Protein 8TYG (pdb70)

Solvent-accessible surface area: 19054 Å² total; per-residue (Å²): 258,72,82,36,15,31,9,73,0,9,3,22,4,57,135,32,34,15,2,1,2,36,3,7,0,3,54,83,90,38,108,3,0,0,13,2,22,2,33,34,46,20,1,2,0,1,0,46,40,24,185,71,33,12,133,18,57,35,127,50,0,45,23,150,90,6,167,46,29,61,44,41,124,23,133,131,143,129,24,56,81,193,38,102,43,60,197,39,58,0,32,7,88,74,94,43,79,152,80,17,71,5,17,15,22,18,0,22,0,29,0,6,2,43,4,100,92,126,46,127,4,67,16,110,4,30,0,0,0,2,65,66,1,45,53,45,25,80,168,20,86,2,2,2,24,0,0,0,1,20,28,96,84,153,28,34,60,5,3,0,36,29,2,3,98,68,0,114,92,10,124,49,18,1,0,0,0,1,8,32,70,0,0,1,4,0,0,0,9,74,19,72,87,34,13,64,172,111,133,152,105,51,30,138,23,26,78,11,108,26,49,115,165,65,79,5,35,1,70,2,89,0,6,13,0,14,41,15,56,1,6,75,96,44,174,29,38,75,5,24,0,14,3,34,12,28,39,0,35,2,20,78,65,2,29,77,59,1,28,79,4,0,49,10,0,8,0,131,62,26,140,66,63,166,26,16,75,82,27,62,155,36,73,61,164,56,12,127,48,81,8,106,81,46,105,66,0,53,146,10,0,109,39,0,30,78,124,109,0,75,1,68,108,51,123,140,35,24,0,3,0,91,93,49,109,21,14,14,47,0,61,4,11,2,40,152,111,76,86,9,92,1,44,12,58,4,0,0,14,84,55,149,76,49,38,1,5,0,2,59,89,14,102,119,117,109,11,29,3,0,0,0,2,0,0,32,7,0,0,0,1,8,19,113,137,70,56,1,0,2,6,32,4,112,15,28,67,25,53,52,157,54,38,82,263

B-factor: mean 43.05, std 16.47, range [21.69, 129.08]

Structure (mmCIF, N/CA/C/O backbone):
data_8TYG
#
_entry.id   8TYG
#
_cell.length_a   63.772
_cell.length_b   86.994
_cell.length_c   192.463
_cell.angle_alpha   90.000
_cell.angle_beta   90.000
_cell.angle_gamma   90.000
#
_symmetry.space_group_name_H-M   'I 2 2 2'
#
loop_
_entity.id
_entity.type
_entity.pdbx_description
1 polymer 'Plasmepsin V'
2 branched 2-acetamido-2-deoxy-beta-D-glucopyranose-(1-4)-2-acetamido-2-deoxy-beta-D-glucopyranose
3 non-polymer (2E,4aR,7aS)-6-[3-(4-chlorophenyl)pyridin-2-yl]-7a-(2,5-difluorophenyl)-2-imino-3-methyloctahydro-4H-pyrrolo[3,4-d]pyrimidin-4-one
4 non-polymer 6-tungstotellurate(VI)
5 non-polymer 2-acetamido-2-deoxy-beta-D-glucopyranose
6 non-polymer 2-AMINO-2-HYDROXYMETHYL-PROPANE-1,3-DIOL
7 water water
#
loop_
_atom_site.group_PDB
_atom_site.id
_atom_site.type_symbol
_atom_site.label_atom_id
_atom_site.label_alt_id
_atom_site.label_comp_id
_atom_site.label_asym_id
_atom_site.label_entity_id
_atom_site.label_seq_id
_atom_site.pdbx_PDB_ins_code
_atom_site.Cartn_x
_atom_site.Cartn_y
_atom_site.Cartn_z
_atom_site.occupancy
_atom_site.B_iso_or_equiv
_atom_site.auth_seq_id
_atom_site.auth_comp_id
_atom_site.auth_asym_id
_atom_site.auth_atom_id
_atom_site.pdbx_PDB_model_num
ATOM 1 N N . LYS A 1 12 ? 6.50760 18.41318 10.79471 1.000 95.60416 44 LYS A N 1
ATOM 2 C CA . LYS A 1 12 ? 7.30305 17.19110 10.80292 1.000 89.60546 44 LYS A CA 1
ATOM 3 C C . LYS A 1 12 ? 8.65252 17.38941 10.12189 1.000 73.96769 44 LYS A C 1
ATOM 4 O O . LYS A 1 12 ? 8.98551 16.67611 9.17639 1.000 72.18508 44 LYS A O 1
ATOM 10 N N . ASP A 1 13 ? 9.42867 18.35569 10.60483 1.000 72.14793 45 ASP A N 1
ATOM 11 C CA . ASP A 1 13 ? 10.74917 18.59470 10.04050 1.000 58.77321 45 ASP A CA 1
ATOM 12 C C . ASP A 1 13 ? 11.67129 17.41656 10.33291 1.000 55.67109 45 ASP A C 1
ATOM 13 O O . ASP A 1 13 ? 11.63515 16.83277 11.41883 1.000 54.20998 45 ASP A O 1
ATOM 18 N N . LEU A 1 14 ? 12.49997 17.06808 9.35139 1.000 47.43765 46 LEU A N 1
ATOM 19 C CA . LEU A 1 14 ? 13.47379 15.99685 9.52478 1.000 47.24322 46 LEU A CA 1
ATOM 20 C C . LEU A 1 14 ? 14.53475 16.40238 10.54575 1.000 47.65201 46 LEU A C 1
ATOM 21 O O . LEU A 1 14 ? 15.10991 17.48971 10.45804 1.000 40.83230 46 LEU A O 1
ATOM 26 N N . LEU A 1 15 ? 14.78716 15.53337 11.52325 1.000 43.07429 47 LEU A N 1
ATOM 27 C CA . LEU A 1 15 ? 15.77999 15.78770 12.56197 1.000 37.13053 47 LEU A CA 1
ATOM 28 C C . LEU A 1 15 ? 16.84572 14.70122 12.53333 1.000 36.17615 47 LEU A C 1
ATOM 29 O O . LEU A 1 15 ? 16.52109 13.51013 12.50812 1.000 43.16332 47 LEU A O 1
ATOM 34 N N . TYR A 1 16 ? 18.11078 15.11436 12.51681 1.000 33.67189 48 TYR A N 1
ATOM 35 C CA . TYR A 1 16 ? 19.24213 14.22165 12.73293 1.000 36.07276 48 TYR A CA 1
ATOM 36 C C . TYR A 1 16 ? 19.70673 14.39157 14.17199 1.000 32.82846 48 TYR A C 1
ATOM 37 O O . TYR A 1 16 ? 19.93025 15.52028 14.62059 1.000 33.13450 48 TYR A O 1
ATOM 46 N N . LYS A 1 17 ? 19.87897 13.27891 14.88123 1.000 33.05256 49 LYS A N 1
ATOM 47 C CA . LYS A 1 17 ? 20.22236 13.32010 16.30030 1.000 31.59495 49 LYS A CA 1
ATOM 48 C C . LYS A 1 17 ? 21.55635 12.63582 16.57284 1.000 32.51798 49 LYS A C 1
ATOM 49 O O . LYS A 1 17 ? 21.85262 11.57454 16.01358 1.000 35.59680 49 LYS A O 1
ATOM 55 N N . TYR A 1 18 ? 22.34045 13.23974 17.46832 1.000 31.72639 50 TYR A N 1
ATOM 56 C CA . TYR A 1 18 ? 23.67523 12.77336 17.81601 1.000 30.17633 50 TYR A CA 1
ATOM 57 C C . TYR A 1 18 ? 23.78806 12.70523 19.33139 1.000 29.69750 50 TYR A C 1
ATOM 58 O O . TYR A 1 18 ? 23.43315 13.66616 20.01918 1.000 31.26729 50 TYR A O 1
ATOM 67 N N . LYS A 1 19 ? 24.28253 11.58063 19.84515 1.000 29.61054 51 LYS A N 1
ATOM 68 C CA . LYS A 1 19 ? 24.46032 11.44558 21.28934 1.000 28.92760 51 LYS A CA 1
ATOM 69 C C . LYS A 1 19 ? 25.57681 12.35128 21.78970 1.000 32.14298 51 LYS A C 1
ATOM 70 O O . LYS A 1 19 ? 26.65590 12.42084 21.19102 1.000 29.07410 51 LYS A O 1
ATOM 76 N N . LEU A 1 20 ? 25.31714 13.03208 22.90454 1.000 29.64515 52 LEU A N 1
ATOM 77 C CA . LEU A 1 20 ? 26.33882 13.73100 23.66865 1.000 25.39485 52 LEU A CA 1
ATOM 78 C C . LEU A 1 20 ? 26.60491 12.97873 24.96448 1.000 24.95323 52 LEU A C 1
ATOM 79 O O . LEU A 1 20 ? 25.69825 12.38279 25.55331 1.000 28.68265 52 LEU A O 1
ATOM 84 N N . TYR A 1 21 ? 27.86046 13.00936 25.38593 1.000 27.32722 53 TYR A N 1
ATOM 85 C CA . TYR A 1 21 ? 28.31361 12.40989 26.62961 1.000 26.48665 53 TYR A CA 1
ATOM 86 C C . TYR A 1 21 ? 28.97929 13.48289 27.47653 1.000 30.34524 53 TYR A C 1
ATOM 87 O O . TYR A 1 21 ? 29.57058 14.42903 26.94736 1.000 29.66209 53 TYR A O 1
ATOM 96 N N . GLY A 1 22 ? 28.87830 13.33731 28.79282 1.000 28.56856 54 GLY A N 1
ATOM 97 C CA . GLY A 1 22 ? 29.55604 14.25329 29.68542 1.000 29.82475 54 GLY A CA 1
ATOM 98 C C . GLY A 1 22 ? 28.67874 14.61869 30.86129 1.000 28.18527 54 GLY A C 1
ATOM 99 O O . GLY A 1 22 ? 27.63185 14.01181 31.09758 1.000 28.77377 54 GLY A O 1
ATOM 100 N N . ASP A 1 23 ? 29.14094 15.61294 31.62433 1.000 27.03539 55 ASP A N 1
ATOM 101 C CA . ASP A 1 23 ? 28.48674 16.05737 32.85514 1.000 26.75594 55 ASP A CA 1
ATOM 102 C C . ASP A 1 23 ? 29.22524 17.30361 33.33893 1.000 30.39090 55 ASP A C 1
ATOM 103 O O . ASP A 1 23 ? 30.21874 17.73638 32.74333 1.000 31.24719 55 ASP A O 1
ATOM 108 N N . ILE A 1 24 ? 28.70681 17.90238 34.40631 1.000 28.69729 56 ILE A N 1
ATOM 109 C CA . ILE A 1 24 ? 29.30305 19.12907 34.92065 1.000 28.09047 56 ILE A CA 1
ATOM 110 C C . ILE A 1 24 ? 30.49907 18.82934 35.82651 1.000 32.72756 56 ILE A C 1
ATOM 111 O O . ILE A 1 24 ? 31.50308 19.54583 35.79818 1.000 31.99009 56 ILE A O 1
ATOM 116 N N . ASP A 1 25 ? 30.40407 17.77912 36.65558 1.000 32.85074 57 ASP A N 1
ATOM 117 C CA . ASP A 1 25 ? 31.39398 17.57236 37.71875 1.000 30.33135 57 ASP A CA 1
ATOM 118 C C . ASP A 1 25 ? 32.64377 16.85048 37.22292 1.000 37.91191 57 ASP A C 1
ATOM 119 O O . ASP A 1 25 ? 33.76526 17.28275 37.50778 1.000 46.05547 57 ASP A O 1
ATOM 124 N N . GLU A 1 26 ? 32.48650 15.72682 36.51790 1.000 31.94636 58 GLU A N 1
ATOM 125 C CA . GLU A 1 26 ? 33.64418 14.89819 36.17803 1.000 35.57903 58 GLU A CA 1
ATOM 126 C C . GLU A 1 26 ? 34.30785 15.33093 34.87676 1.000 31.82245 58 GLU A C 1
ATOM 127 O O . GLU A 1 26 ? 35.53029 15.49946 34.82630 1.000 37.27118 58 GLU A O 1
ATOM 133 N N . TYR A 1 27 ? 33.52242 15.49694 33.80628 1.000 26.82308 59 TYR A N 1
ATOM 134 C CA . TYR A 1 27 ? 34.07609 15.98831 32.55344 1.000 25.67780 59 TYR A CA 1
ATOM 135 C C . TYR A 1 27 ? 34.10863 17.51210 32.49286 1.000 30.58063 59 TYR A C 1
ATOM 136 O O . TYR A 1 27 ? 35.07886 18.08269 31.98174 1.000 29.67003 59 TYR A O 1
ATOM 145 N N . ALA A 1 28 ? 33.07120 18.17564 33.01072 1.000 27.08064 60 ALA A N 1
ATOM 146 C CA . ALA A 1 28 ? 32.90204 19.62887 32.95191 1.000 26.13455 60 ALA A CA 1
ATOM 147 C C . ALA A 1 28 ? 32.66340 20.12395 31.52903 1.000 25.18013 60 ALA A C 1
ATOM 148 O O . ALA A 1 28 ? 32.83371 21.31511 31.25030 1.000 26.15590 60 ALA A O 1
ATOM 150 N N . TYR A 1 29 ? 32.24807 19.22670 30.63667 1.000 24.18996 61 TYR A N 1
ATOM 151 C CA . TYR A 1 29 ? 31.84726 19.57034 29.27351 1.000 22.71326 61 TYR A CA 1
ATOM 152 C C . TYR A 1 29 ? 31.05644 18.39220 28.72479 1.000 24.47474 61 TYR A C 1
ATOM 153 O O . TYR A 1 29 ? 30.95103 17.34165 29.36463 1.000 25.29731 61 TYR A O 1
ATOM 162 N N . TYR A 1 30 ? 30.50171 18.57448 27.52315 1.000 23.99448 62 TYR A N 1
ATOM 163 C CA . TYR A 1 30 ? 29.81859 17.50396 26.81074 1.000 24.87656 62 TYR A CA 1
ATOM 164 C C . TYR A 1 30 ? 30.47848 17.32597 25.44984 1.000 22.87743 62 TYR A C 1
ATOM 165 O O . TYR A 1 30 ? 30.87084 18.30650 24.81553 1.000 27.49718 62 TYR A O 1
ATOM 174 N N . PHE A 1 31 ? 30.61150 16.07747 25.01351 1.000 22.91815 63 PHE A N 1
ATOM 175 C CA . PHE A 1 31 ? 31.33884 15.78838 23.77795 1.000 23.45319 63 PHE A CA 1
ATOM 176 C C . PHE A 1 31 ? 30.57262 14.80060 22.91067 1.000 24.21522 63 PHE A C 1
ATOM 177 O O . PHE A 1 31 ? 29.65780 14.10826 23.35641 1.000 27.79823 63 PHE A O 1
ATOM 185 N N . LEU A 1 32 ? 30.97264 14.73866 21.64368 1.000 25.68361 64 LEU A N 1
ATOM 186 C CA . LEU A 1 32 ? 30.39399 13.77015 20.72621 1.000 30.52993 64 LEU A CA 1
ATOM 187 C C . LEU A 1 32 ? 31.48878 13.24062 19.81636 1.000 32.18116 64 LEU A C 1
ATOM 188 O O . LEU A 1 32 ? 32.59332 13.78623 19.75103 1.000 31.19463 64 LEU A O 1
ATOM 193 N N . ASP A 1 33 ? 31.16551 12.15536 19.11633 1.000 33.26815 65 ASP A N 1
ATOM 194 C CA . ASP A 1 33 ? 32.10708 11.47332 18.24110 1.000 32.43658 65 ASP A CA 1
ATOM 195 C C . ASP A 1 33 ? 31.88938 11.91763 16.80085 1.000 35.47932 65 ASP A C 1
ATOM 196 O O . ASP A 1 33 ? 30.74657 11.99234 16.33120 1.000 35.02516 65 ASP A O 1
ATOM 201 N N . ILE A 1 34 ? 32.99149 12.22470 16.11469 1.000 28.48947 66 ILE A N 1
ATOM 202 C CA . ILE A 1 34 ? 32.99401 12.55786 14.69270 1.000 31.82910 66 ILE A CA 1
ATOM 203 C C . ILE A 1 34 ? 34.04626 11.69193 14.01522 1.000 32.47558 66 ILE A C 1
ATOM 204 O O . ILE A 1 34 ? 35.06738 11.34959 14.61708 1.000 32.09035 66 ILE A O 1
ATOM 209 N N . ASP A 1 35 ? 33.79949 11.33026 12.75598 1.000 30.45897 67 ASP A N 1
ATOM 210 C CA . ASP A 1 35 ? 34.72969 10.51186 11.98346 1.000 37.59659 67 ASP A CA 1
ATOM 211 C C . ASP A 1 35 ? 35.54809 11.40652 11.06071 1.000 41.88712 67 ASP A C 1
ATOM 212 O O . ASP A 1 35 ? 34.98016 12.19769 10.30242 1.000 41.93887 67 ASP A O 1
ATOM 217 N N . ILE A 1 36 ? 36.87464 11.26536 11.10902 1.000 34.75734 68 ILE A N 1
ATOM 218 C CA . ILE A 1 36 ? 37.78068 12.11352 10.34299 1.000 35.15449 68 ILE A CA 1
ATOM 219 C C . ILE A 1 36 ? 38.66471 11.24907 9.45628 1.000 31.64407 68 ILE A C 1
ATOM 220 O O . ILE A 1 36 ? 39.18960 10.22140 9.89725 1.000 36.99218 68 ILE A O 1
ATOM 225 N N . GLY A 1 37 ? 38.85534 11.68386 8.20645 1.000 31.94538 69 GLY A N 1
ATOM 226 C CA . GLY A 1 37 ? 39.83371 11.05871 7.34259 1.000 37.03796 69 GLY A CA 1
ATOM 227 C C . GLY A 1 37 ? 39.30932 9.84508 6.60016 1.000 44.11039 69 GLY A C 1
ATOM 228 O O . GLY A 1 37 ? 38.15033 9.43700 6.71828 1.000 37.73753 69 GLY A O 1
ATOM 229 N N . THR A 1 38 ? 40.20979 9.25005 5.81323 1.000 41.07547 70 THR A N 1
ATOM 230 C CA . THR A 1 38 ? 39.92024 8.05117 5.02896 1.000 42.24391 70 THR A CA 1
ATOM 231 C C . THR A 1 38 ? 41.07108 7.06015 5.14668 1.000 48.07767 70 THR A C 1
ATOM 232 O O . THR A 1 38 ? 42.18938 7.35932 4.70817 1.000 48.31726 70 THR A O 1
ATOM 236 N N . PRO A 1 39 ? 40.85360 5.87722 5.73252 1.000 45.90537 71 PRO A N 1
ATOM 237 C CA . PRO A 1 39 ? 39.62758 5.42432 6.40477 1.000 52.36648 71 PRO A CA 1
ATOM 238 C C . PRO A 1 39 ? 39.33099 6.25814 7.64163 1.000 46.85745 71 PRO A C 1
ATOM 239 O O . PRO A 1 39 ? 40.16556 7.02923 8.10898 1.000 42.32256 71 PRO A O 1
ATOM 243 N N . GLU A 1 40 ? 38.13269 6.11067 8.19239 1.000 44.29874 72 GLU A N 1
ATOM 244 C CA . GLU A 1 40 ? 37.69658 6.98878 9.26451 1.000 38.39359 72 GLU A CA 1
ATOM 245 C C . GLU A 1 40 ? 38.51109 6.76371 10.53017 1.000 38.13705 72 GLU A C 1
ATOM 246 O O . GLU A 1 40 ? 38.79734 5.62850 10.91669 1.000 45.07581 72 GLU A O 1
ATOM 252 N N . GLN A 1 41 ? 38.89766 7.86273 11.16280 1.000 35.71541 73 GLN A N 1
ATOM 253 C CA . GLN A 1 41 ? 39.41953 7.86147 12.51772 1.000 39.67620 73 GLN A CA 1
ATOM 254 C C . GLN A 1 41 ? 38.39346 8.57094 13.38852 1.000 34.84243 73 GLN A C 1
ATOM 255 O O . GLN A 1 41 ? 38.11607 9.75759 13.18035 1.000 33.62362 73 GLN A O 1
ATOM 261 N N . ARG A 1 42 ? 37.80350 7.83951 14.32987 1.000 36.90400 74 ARG A N 1
ATOM 262 C CA . ARG A 1 42 ? 36.78107 8.41550 15.19036 1.000 37.17813 74 ARG A CA 1
ATOM 263 C C . ARG A 1 42 ? 37.44178 9.21864 16.30373 1.000 34.06264 74 ARG A C 1
ATOM 264 O O . ARG A 1 42 ? 38.35222 8.72818 16.97912 1.000 35.98659 74 ARG A O 1
ATOM 272 N N . ILE A 1 43 ? 36.99477 10.45845 16.47795 1.000 31.57807 75 ILE A N 1
ATOM 273 C CA . ILE A 1 43 ? 37.59225 11.39081 17.43213 1.000 31.98959 75 ILE A CA 1
ATOM 274 C C . ILE A 1 43 ? 36.48640 11.97311 18.30718 1.000 29.85732 75 ILE A C 1
ATOM 275 O O . ILE A 1 43 ? 35.45294 12.41955 17.79350 1.000 30.53294 75 ILE A O 1
ATOM 280 N N . SER A 1 44 ? 36.70458 11.98356 19.62581 1.000 29.25527 76 SER A N 1
ATOM 281 C CA . SER A 1 44 ? 35.78145 12.66258 20.52501 1.000 29.12595 76 SER A CA 1
ATOM 282 C C . SER A 1 44 ? 36.08954 14.15661 20.57212 1.000 29.55437 76 SER A C 1
ATOM 283 O O . SER A 1 44 ? 37.25021 14.55550 20.70659 1.000 30.88280 76 SER A O 1
ATOM 286 N N . LEU A 1 45 ? 35.04608 14.97993 20.46020 1.000 26.01288 77 LEU A N 1
ATOM 287 C CA . LEU A 1 45 ? 35.19068 16.42964 20.36864 1.000 24.98285 77 LEU A CA 1
ATOM 288 C C . LEU A 1 45 ? 34.25038 17.11761 21.34795 1.000 25.02286 77 LEU A C 1
ATOM 289 O O . LEU A 1 45 ? 33.05424 16.81919 21.38023 1.000 26.37146 77 LEU A O 1
ATOM 294 N N . ILE A 1 46 ? 34.79138 18.07786 22.09776 1.000 22.62466 78 ILE A N 1
ATOM 295 C CA . ILE A 1 46 ? 33.99134 18.91963 22.97845 1.000 24.97796 78 ILE A CA 1
ATOM 296 C C . ILE A 1 46 ? 33.07311 19.81154 22.15281 1.000 25.76560 78 ILE A C 1
ATOM 297 O O . ILE A 1 46 ? 33.52148 20.52579 21.24812 1.000 26.09639 78 ILE A O 1
ATOM 302 N N . LEU A 1 47 ? 31.78647 19.80287 22.48420 1.000 24.84186 79 LEU A N 1
ATOM 303 C CA . LEU A 1 47 ? 30.80877 20.59242 21.73553 1.000 27.03126 79 LEU A CA 1
ATOM 304 C C . LEU A 1 47 ? 30.81062 22.00866 22.29787 1.000 29.08124 79 LEU A C 1
ATOM 305 O O . LEU A 1 47 ? 30.40346 22.22068 23.44276 1.000 27.33307 79 LEU A O 1
ATOM 310 N N . ASP A 1 48 ? 31.27275 22.98139 21.51081 1.000 24.15476 80 ASP A N 1
ATOM 311 C CA . ASP A 1 48 ? 31.59808 24.31288 22.02769 1.000 23.69982 80 ASP A CA 1
ATOM 312 C C . ASP A 1 48 ? 30.98170 25.40412 21.15134 1.000 25.99291 80 ASP A C 1
ATOM 313 O O . ASP A 1 48 ? 31.58328 25.80313 20.14530 1.000 25.50164 80 ASP A O 1
ATOM 318 N N . THR A 1 49 ? 29.80944 25.92495 21.53958 1.000 24.40047 81 THR A N 1
ATOM 319 C CA . THR A 1 49 ? 29.23549 27.03671 20.77803 1.000 25.26515 81 THR A CA 1
ATOM 320 C C . THR A 1 49 ? 30.00101 28.33472 20.97127 1.000 26.41798 81 THR A C 1
ATOM 321 O O . THR A 1 49 ? 29.69975 29.31786 20.28057 1.000 27.41586 81 THR A O 1
ATOM 325 N N . GLY A 1 50 ? 30.98549 28.35977 21.86681 1.000 24.54843 82 GLY A N 1
ATOM 326 C CA . GLY A 1 50 ? 31.81165 29.52310 22.08043 1.000 24.84270 82 GLY A CA 1
ATOM 327 C C . GLY A 1 50 ? 33.08624 29.57715 21.26377 1.000 28.09166 82 GLY A C 1
ATOM 328 O O . GLY A 1 50 ? 33.93648 30.43223 21.53083 1.000 30.67388 82 GLY A O 1
ATOM 329 N N . SER A 1 51 ? 33.25650 28.69772 20.28017 1.000 26.39943 83 SER A N 1
ATOM 330 C CA . SER A 1 51 ? 34.43886 28.76444 19.42840 1.000 26.82933 83 SER A CA 1
ATOM 331 C C . SER A 1 51 ? 34.06650 28.26612 18.03866 1.000 27.90049 83 SER A C 1
ATOM 332 O O . SER A 1 51 ? 32.94480 27.81388 17.79587 1.000 26.45922 83 SER A O 1
ATOM 335 N N . SER A 1 52 ? 35.03028 28.32629 17.12086 1.000 26.90613 84 SER A N 1
ATOM 336 C CA . SER A 1 52 ? 34.70121 28.15758 15.71262 1.000 28.92233 84 SER A CA 1
ATOM 337 C C . SER A 1 52 ? 35.59711 27.18065 14.96710 1.000 31.59042 84 SER A C 1
ATOM 338 O O . SER A 1 52 ? 35.39418 26.98580 13.76123 1.000 29.51313 84 SER A O 1
ATOM 341 N N . SER A 1 53 ? 36.57445 26.57544 15.62726 1.000 27.85552 85 SER A N 1
ATOM 342 C CA . SER A 1 53 ? 37.52690 25.69288 14.97739 1.000 28.15180 85 SER A CA 1
ATOM 343 C C . SER A 1 53 ? 37.18005 24.23621 15.23560 1.000 31.42420 85 SER A C 1
ATOM 344 O O . SER A 1 53 ? 36.37498 23.90042 16.10135 1.000 30.51300 85 SER A O 1
ATOM 347 N N . LEU A 1 54 ? 37.81039 23.36351 14.45849 1.000 26.21690 86 LEU A N 1
ATOM 348 C CA . LEU A 1 54 ? 37.76466 21.92579 14.68732 1.000 25.41077 86 LEU A CA 1
ATOM 349 C C . LEU A 1 54 ? 39.20853 21.45780 14.76406 1.000 26.04187 86 LEU A C 1
ATOM 350 O O . LEU A 1 54 ? 39.95393 21.59449 13.79364 1.000 27.07496 86 LEU A O 1
ATOM 355 N N . SER A 1 55 ? 39.63495 20.96131 15.92898 1.000 24.35321 87 SER A N 1
ATOM 356 C CA . SER A 1 55 ? 41.05416 20.68509 16.09553 1.000 27.47497 87 SER A CA 1
ATOM 357 C C . SER A 1 55 ? 41.26719 19.60679 17.15199 1.000 29.32636 87 SER A C 1
ATOM 358 O O . SER A 1 55 ? 40.38945 19.32979 17.97080 1.000 26.13238 87 SER A O 1
ATOM 361 N N . PHE A 1 56 ? 42.44295 18.98985 17.10142 1.000 25.78611 88 PHE A N 1
ATOM 362 C CA . PHE A 1 56 ? 42.80189 17.84152 17.92431 1.000 28.18994 88 PHE A CA 1
ATOM 363 C C . PHE A 1 56 ? 44.29331 17.57649 17.74262 1.000 27.71247 88 PHE A C 1
ATOM 364 O O . PHE A 1 56 ? 44.88509 18.02795 16.76447 1.000 28.01761 88 PHE A O 1
ATOM 372 N N . PRO A 1 57 ? 44.92161 16.85691 18.67172 1.000 25.27367 89 PRO A N 1
ATOM 373 C CA . PRO A 1 57 ? 46.31863 16.46306 18.45039 1.000 27.84673 89 PRO A CA 1
ATOM 374 C C . PRO A 1 57 ? 46.44733 15.57915 17.21398 1.000 31.60623 89 PRO A C 1
ATOM 375 O O . PRO A 1 57 ? 45.54340 14.81769 16.86535 1.000 30.64058 89 PRO A O 1
ATOM 379 N N . CYS A 1 58 ? 47.59660 15.68542 16.54759 1.000 33.20322 90 CYS A N 1
ATOM 380 C CA . CYS A 1 58 ? 47.93843 14.81697 15.43456 1.000 33.28144 90 CYS A CA 1
ATOM 381 C C . CYS A 1 58 ? 49.21401 14.05290 15.75204 1.000 36.06851 90 CYS A C 1
ATOM 382 O O . CYS A 1 58 ? 50.04631 14.50524 16.54898 1.000 36.99584 90 CYS A O 1
ATOM 385 N N . ALA A 1 59 ? 49.34516 12.87654 15.13815 1.000 37.42255 91 ALA A N 1
ATOM 386 C CA . ALA A 1 59 ? 50.51938 12.04525 15.35119 1.000 39.42898 91 ALA A CA 1
ATOM 387 C C . ALA A 1 59 ? 51.78344 12.84276 15.07012 1.000 43.64792 91 ALA A C 1
ATOM 388 O O . ALA A 1 59 ? 51.88832 13.53043 14.05023 1.000 42.43649 91 ALA A O 1
ATOM 390 N N . GLY A 1 60 ? 52.74592 12.73899 15.97992 1.000 37.71455 92 GLY A N 1
ATOM 391 C CA . GLY A 1 60 ? 53.96959 13.51305 15.92491 1.000 39.57868 92 GLY A CA 1
ATOM 392 C C . GLY A 1 60 ? 54.03706 14.60985 16.96418 1.000 39.32369 92 GLY A C 1
ATOM 393 O O . GLY A 1 60 ? 55.11440 15.17912 17.17836 1.000 43.89674 92 GLY A O 1
ATOM 394 N N . CYS A 1 61 ? 52.92012 14.92550 17.60803 1.000 36.88277 93 CYS A N 1
ATOM 395 C CA . CYS A 1 61 ? 52.91570 15.96140 18.62643 1.000 34.66511 93 CYS A CA 1
ATOM 396 C C . CYS A 1 61 ? 53.84418 15.57046 19.76800 1.000 41.02095 93 CYS A C 1
ATOM 397 O O . CYS A 1 61 ? 53.76392 14.45823 20.29481 1.000 41.51164 93 CYS A O 1
ATOM 400 N N . LYS A 1 62 ? 54.72944 16.48864 20.14662 1.000 38.27423 94 LYS A N 1
ATOM 401 C CA . LYS A 1 62 ? 55.73411 16.20706 21.16089 1.000 39.58670 94 LYS A CA 1
ATOM 402 C C . LYS A 1 62 ? 55.31559 16.63925 22.55598 1.000 40.89585 94 LYS A C 1
ATOM 403 O O . LYS A 1 62 ? 56.03281 16.33726 23.51556 1.000 41.95139 94 LYS A O 1
ATOM 409 N N . ASN A 1 63 ? 54.18653 17.33725 22.69670 1.000 37.47981 95 ASN A N 1
ATOM 410 C CA . ASN A 1 63 ? 53.73710 17.77623 24.02834 1.000 36.51133 95 ASN A CA 1
ATOM 411 C C . ASN A 1 63 ? 52.20885 17.79656 24.04251 1.000 34.16793 95 ASN A C 1
ATOM 412 O O . ASN A 1 63 ? 51.55274 18.83565 24.13728 1.000 34.21436 95 ASN A O 1
ATOM 417 N N . CYS A 1 64 ? 51.61005 16.61586 23.95437 1.000 33.78212 96 CYS A N 1
ATOM 418 C CA . CYS A 1 64 ? 50.16287 16.49172 23.93166 1.000 33.79179 96 CYS A CA 1
ATOM 419 C C . CYS A 1 64 ? 49.69885 15.58224 25.06019 1.000 32.18642 96 CYS A C 1
ATOM 420 O O . CYS A 1 64 ? 50.40140 14.64934 25.45710 1.000 35.08769 96 CYS A O 1
ATOM 423 N N . GLY A 1 65 ? 48.50634 15.86135 25.56315 1.000 37.76239 97 GLY A N 1
ATOM 424 C CA . GLY A 1 65 ? 47.92598 15.00488 26.56878 1.000 37.71271 97 GLY A CA 1
ATOM 425 C C . GLY A 1 65 ? 47.52161 13.66242 25.99720 1.000 36.37935 97 GLY A C 1
ATOM 426 O O . GLY A 1 65 ? 47.44425 13.46210 24.78339 1.000 38.74348 97 GLY A O 1
ATOM 427 N N . VAL A 1 66 ? 47.28429 12.71556 26.89448 1.000 41.05731 98 VAL A N 1
ATOM 428 C CA . VAL A 1 66 ? 46.69777 11.43812 26.51750 1.000 38.42017 98 VAL A CA 1
ATOM 429 C C . VAL A 1 66 ? 45.18747 11.58691 26.62162 1.000 39.29543 98 VAL A C 1
ATOM 430 O O . VAL A 1 66 ? 44.65503 11.90011 27.69218 1.000 49.97470 98 VAL A O 1
ATOM 434 N N . HIS A 1 67 ? 44.50550 11.38266 25.51639 1.000 36.36115 99 HIS A N 1
ATOM 435 C CA . HIS A 1 67 ? 43.06961 11.56660 25.46155 1.000 35.30186 99 HIS A CA 1
ATOM 436 C C . HIS A 1 67 ? 42.40835 10.21665 25.20271 1.000 34.43415 99 HIS A C 1
ATOM 437 O O . HIS A 1 67 ? 43.06366 9.16573 25.20479 1.000 39.04585 99 HIS A O 1
ATOM 444 N N . MET A 1 68 ? 41.10053 10.23492 24.98697 1.000 34.37894 100 MET A N 1
ATOM 445 C CA . MET A 1 68 ? 40.38005 8.98219 24.82959 1.000 38.84887 100 MET A CA 1
ATOM 446 C C . MET A 1 68 ? 40.69709 8.29123 23.51283 1.000 35.91673 100 MET A C 1
ATOM 447 O O . MET A 1 68 ? 40.45888 7.08506 23.38987 1.000 39.46142 100 MET A O 1
ATOM 452 N N . GLU A 1 69 ? 41.24032 9.01590 22.54188 1.000 35.10358 101 GLU A N 1
ATOM 453 C CA . GLU A 1 69 ? 41.67513 8.42597 21.28300 1.000 35.04816 101 GLU A CA 1
ATOM 454 C C . GLU A 1 69 ? 43.11221 8.82895 20.99312 1.000 34.16370 101 GLU A C 1
ATOM 455 O O . GLU A 1 69 ? 43.60837 9.84677 21.47955 1.000 38.36688 101 GLU A O 1
ATOM 461 N N . ASN A 1 70 ? 43.77060 8.01513 20.17658 1.000 36.24722 102 ASN A N 1
ATOM 462 C CA . ASN A 1 70 ? 45.10250 8.35121 19.70992 1.000 41.55320 102 ASN A CA 1
ATOM 463 C C . ASN A 1 70 ? 45.05130 9.63002 18.87268 1.000 38.32331 102 ASN A C 1
ATOM 464 O O . ASN A 1 70 ? 44.01311 9.96067 18.29062 1.000 36.66472 102 ASN A O 1
ATOM 469 N N . PRO A 1 71 ? 46.15234 10.37592 18.80708 1.000 38.58835 103 PRO A N 1
ATOM 470 C CA . PRO A 1 71 ? 46.18724 11.55408 17.93705 1.000 33.06444 103 PRO A CA 1
ATOM 471 C C . PRO A 1 71 ? 45.81078 11.17021 16.51572 1.000 36.41078 103 PRO A C 1
ATOM 472 O O . PRO A 1 71 ? 46.07615 10.05574 16.06161 1.000 34.30351 103 PRO A O 1
ATOM 476 N N . PHE A 1 72 ? 45.18216 12.10284 15.81644 1.000 31.80464 104 PHE A N 1
ATOM 477 C CA . PHE A 1 72 ? 44.86672 11.85091 14.41928 1.000 32.73592 104 PHE A CA 1
ATOM 478 C C . PHE A 1 72 ? 46.15001 11.61797 13.62820 1.000 34.23925 104 PHE A C 1
ATOM 479 O O . PHE A 1 72 ? 47.09599 12.40824 13.69724 1.000 38.81854 104 PHE A O 1
ATOM 487 N N . ASN A 1 73 ? 46.18617 10.52584 12.87409 1.000 35.92651 105 ASN A N 1
ATOM 488 C CA . ASN A 1 73 ? 47.36985 10.15008 12.11044 1.000 38.55775 105 ASN A CA 1
ATOM 489 C C . ASN A 1 73 ? 47.17903 10.57971 10.66056 1.000 42.03007 105 ASN A C 1
ATOM 490 O O . ASN A 1 73 ? 46.40669 9.96192 9.92264 1.000 38.17500 105 ASN A O 1
ATOM 495 N N . LEU A 1 74 ? 47.88087 11.64176 10.25697 1.000 39.45758 106 LEU A N 1
ATOM 496 C CA . LEU A 1 74 ? 47.75602 12.13442 8.88779 1.000 40.74385 106 LEU A CA 1
ATOM 497 C C . LEU A 1 74 ? 48.25568 11.10380 7.88224 1.000 41.94843 106 LEU A C 1
ATOM 498 O O . LEU A 1 74 ? 47.64598 10.91032 6.82103 1.000 43.76283 106 LEU A O 1
ATOM 503 N N . ASN A 1 75 ? 49.36452 10.42822 8.19647 1.000 38.49205 107 ASN A N 1
ATOM 504 C CA . ASN A 1 75 ? 49.95045 9.47697 7.25955 1.000 43.06384 107 ASN A CA 1
ATOM 505 C C . ASN A 1 75 ? 49.03838 8.29184 6.96994 1.000 47.17962 107 ASN A C 1
ATOM 506 O O . ASN A 1 75 ? 49.28979 7.56452 6.00472 1.000 49.91356 107 ASN A O 1
ATOM 511 N N . ASN A 1 76 ? 47.98779 8.08448 7.76497 1.000 45.44941 108 ASN A N 1
ATOM 512 C CA . ASN A 1 76 ? 47.04066 7.00096 7.53181 1.000 45.60851 108 ASN A CA 1
ATOM 513 C C . ASN A 1 76 ? 45.75169 7.46326 6.86958 1.000 47.41282 108 ASN A C 1
ATOM 514 O O . ASN A 1 76 ? 44.86587 6.63550 6.62842 1.000 50.75094 108 ASN A O 1
ATOM 519 N N . SER A 1 77 ? 45.61727 8.75451 6.57686 1.000 45.03386 109 SER A N 1
ATOM 520 C CA . SER A 1 77 ? 44.45344 9.28484 5.87478 1.000 42.64813 109 SER A CA 1
ATOM 521 C C . SER A 1 77 ? 44.89550 9.75823 4.49435 1.000 45.20754 109 SER A C 1
ATOM 522 O O . SER A 1 77 ? 45.62751 10.74831 4.37553 1.000 44.89370 109 SER A O 1
ATOM 525 N N . LYS A 1 78 ? 44.44088 9.05022 3.45712 1.000 48.56354 110 LYS A N 1
ATOM 526 C CA . LYS A 1 78 ? 44.82444 9.36589 2.08519 1.000 46.63091 110 LYS A CA 1
ATOM 527 C C . LYS A 1 78 ? 44.27005 10.70105 1.61736 1.000 43.52080 110 LYS A C 1
ATOM 528 O O . LYS A 1 78 ? 44.77833 11.26171 0.63710 1.000 49.09091 110 LYS A O 1
ATOM 534 N N . THR A 1 79 ? 43.23016 11.20456 2.27440 1.000 43.03673 111 THR A N 1
ATOM 535 C CA . THR A 1 79 ? 42.57039 12.44016 1.89153 1.000 42.38664 111 THR A CA 1
ATOM 536 C C . THR A 1 79 ? 43.02887 13.63745 2.71867 1.000 38.36636 111 THR A C 1
ATOM 537 O O . THR A 1 79 ? 42.46622 14.72616 2.57242 1.000 41.94515 111 THR A O 1
ATOM 541 N N . SER A 1 80 ? 44.02825 13.46611 3.58309 1.000 38.36513 112 SER A N 1
ATOM 542 C CA . SER A 1 80 ? 44.54558 14.59841 4.33915 1.000 35.13329 112 SER A CA 1
ATOM 543 C C . SER A 1 80 ? 45.46209 15.43258 3.44629 1.000 36.07352 112 SER A C 1
ATOM 544 O O . SER A 1 80 ? 46.12870 14.91623 2.54215 1.000 40.82569 112 SER A O 1
ATOM 547 N N . SER A 1 81 ? 45.45823 16.74596 3.68919 1.000 37.52048 113 SER A N 1
ATOM 548 C CA . SER A 1 81 ? 46.28030 17.67696 2.91255 1.000 36.42228 113 SER A CA 1
ATOM 549 C C . SER A 1 81 ? 46.74005 18.78210 3.85524 1.000 36.09558 113 SER A C 1
ATOM 550 O O . SER A 1 81 ? 45.94245 19.63459 4.25419 1.000 35.29317 113 SER A O 1
ATOM 553 N N . ILE A 1 82 ? 48.02331 18.75739 4.21617 1.000 37.14861 114 ILE A N 1
ATOM 554 C CA . ILE A 1 82 ? 48.58113 19.80852 5.05460 1.000 36.40678 114 ILE A CA 1
ATOM 555 C C . ILE A 1 82 ? 48.59446 21.12677 4.29275 1.000 36.32411 114 ILE A C 1
ATOM 556 O O . ILE A 1 82 ? 48.86291 21.17111 3.08147 1.000 38.02441 114 ILE A O 1
ATOM 561 N N . LEU A 1 83 ? 48.28818 22.21457 4.99801 1.000 35.38681 115 LEU A N 1
ATOM 562 C CA . LEU A 1 83 ? 48.24962 23.54263 4.38853 1.000 36.37774 115 LEU A CA 1
ATOM 563 C C . LEU A 1 83 ? 49.63292 24.16238 4.53063 1.000 42.00050 115 LEU A C 1
ATOM 564 O O . LEU A 1 83 ? 49.97590 24.75352 5.55647 1.000 44.64057 115 LEU A O 1
ATOM 569 N N . TYR A 1 84 ? 50.44483 23.99872 3.48806 1.000 40.74602 116 TYR A N 1
ATOM 570 C CA . TYR A 1 84 ? 51.78216 24.56689 3.45088 1.000 46.26115 116 TYR A CA 1
ATOM 571 C C . TYR A 1 84 ? 51.73813 26.01064 2.96097 1.000 49.71121 116 TYR A C 1
ATOM 572 O O . TYR A 1 84 ? 50.77837 26.45041 2.32100 1.000 49.02458 116 TYR A O 1
ATOM 581 N N . CYS A 1 85 ? 52.79553 26.75524 3.27657 1.000 48.44315 117 CYS A N 1
ATOM 582 C CA . CYS A 1 85 ? 52.91932 28.12516 2.80383 1.000 58.86046 117 CYS A CA 1
ATOM 583 C C . CYS A 1 85 ? 53.49280 28.13751 1.39545 1.000 62.03414 117 CYS A C 1
ATOM 584 O O . CYS A 1 85 ? 54.51688 27.49899 1.12825 1.000 90.20831 117 CYS A O 1
ATOM 587 N N . GLU A 1 86 ? 52.84961 28.88192 0.50042 1.000 85.18021 118 GLU A N 1
ATOM 588 C CA . GLU A 1 86 ? 53.35669 29.11141 -0.84732 1.000 88.88714 118 GLU A CA 1
ATOM 589 C C . GLU A 1 86 ? 54.12212 30.43188 -0.84379 1.000 94.37347 118 GLU A C 1
ATOM 590 O O . GLU A 1 86 ? 53.52115 31.50207 -0.70917 1.000 88.64147 118 GLU A O 1
ATOM 596 N N . ASN A 1 87 ? 55.44628 30.34508 -0.99812 1.000 98.48021 119 ASN A N 1
ATOM 597 C CA . ASN A 1 87 ? 56.36484 31.46684 -0.80960 1.000 99.36133 119 ASN A CA 1
ATOM 598 C C . ASN A 1 87 ? 55.99283 32.30484 0.41274 1.000 94.77784 119 ASN A C 1
ATOM 599 O O . ASN A 1 87 ? 55.99908 33.53714 0.35606 1.000 90.23927 119 ASN A O 1
ATOM 604 N N . GLU A 1 88 ? 55.67355 31.63083 1.52314 1.000 96.52679 120 GLU A N 1
ATOM 605 C CA . GLU A 1 88 ? 55.43045 32.23844 2.83176 1.000 94.12903 120 GLU A CA 1
ATOM 606 C C . GLU A 1 88 ? 54.07770 32.92112 2.96949 1.000 93.95710 120 GLU A C 1
ATOM 607 O O . GLU A 1 88 ? 53.88180 33.68747 3.91847 1.000 97.43702 120 GLU A O 1
ATOM 613 N N . GLU A 1 89 ? 53.12952 32.67746 2.06280 1.000 90.71230 121 GLU A N 1
ATOM 614 C CA . GLU A 1 89 ? 51.81486 33.30703 2.11709 1.000 81.13729 121 GLU A CA 1
ATOM 615 C C . GLU A 1 89 ? 50.74654 32.27118 2.43597 1.000 67.22076 121 GLU A C 1
ATOM 616 O O . GLU A 1 89 ? 50.65181 31.23814 1.76451 1.000 58.78033 121 GLU A O 1
ATOM 622 N N . CYS A 1 90 ? 49.93938 32.55829 3.44727 1.000 50.35967 122 CYS A N 1
ATOM 623 C CA . CYS A 1 90 ? 48.85096 31.68394 3.82770 1.000 45.91240 122 CYS A CA 1
ATOM 624 C C . CYS A 1 90 ? 47.50572 32.32657 3.51644 1.000 49.95340 122 CYS A C 1
ATOM 625 O O . CYS A 1 90 ? 47.38141 33.55479 3.51736 1.000 55.53149 122 CYS A O 1
ATOM 628 N N . PRO A 1 91 ? 46.47789 31.52518 3.26034 1.000 47.69404 123 PRO A N 1
ATOM 629 C CA . PRO A 1 91 ? 45.12267 32.07242 3.16220 1.000 44.79441 123 PRO A CA 1
ATOM 630 C C . PRO A 1 91 ? 44.60264 32.45905 4.54104 1.000 48.49256 123 PRO A C 1
ATOM 631 O O . PRO A 1 91 ? 45.22558 32.19430 5.56957 1.000 39.12996 123 PRO A O 1
ATOM 635 N N . PHE A 1 92 ? 43.43901 33.11162 4.54838 1.000 45.28255 124 PHE A N 1
ATOM 636 C CA . PHE A 1 92 ? 42.70900 33.41674 5.78232 1.000 41.96907 124 PHE A CA 1
ATOM 637 C C . PHE A 1 92 ? 43.55411 34.20445 6.78042 1.000 42.91333 124 PHE A C 1
ATOM 638 O O . PHE A 1 92 ? 43.35765 34.09614 7.99969 1.000 46.45346 124 PHE A O 1
ATOM 646 N N . LYS A 1 93 ? 44.49430 35.00148 6.27550 1.000 49.12337 125 LYS A N 1
ATOM 647 C CA . LYS A 1 93 ? 45.34198 35.85665 7.10606 1.000 54.40889 125 LYS A CA 1
ATOM 648 C C . LYS A 1 93 ? 46.12395 35.05655 8.14396 1.000 54.61973 125 LYS A C 1
ATOM 649 O O . LYS A 1 93 ? 46.49997 35.58307 9.19488 1.000 50.46207 125 LYS A O 1
ATOM 655 N N . LEU A 1 94 ? 46.37906 33.78424 7.85826 1.000 48.14744 126 LEU A N 1
ATOM 656 C CA . LEU A 1 94 ? 47.13101 32.94449 8.77590 1.000 41.97585 126 LEU A CA 1
ATOM 657 C C . LEU A 1 94 ? 48.62129 33.27176 8.70160 1.000 46.07571 126 LEU A C 1
ATOM 658 O O . LEU A 1 94 ? 49.11256 33.83670 7.72140 1.000 46.07949 126 LEU A O 1
ATOM 663 N N . ASN A 1 95 ? 49.34151 32.91818 9.76550 1.000 41.69113 127 ASN A N 1
ATOM 664 C CA . ASN A 1 95 ? 50.78139 33.13557 9.82810 1.000 44.22624 127 ASN A CA 1
ATOM 665 C C . ASN A 1 95 ? 51.52859 31.91449 9.31723 1.000 41.90538 127 ASN A C 1
ATOM 666 O O . ASN A 1 95 ? 51.15283 30.77447 9.60916 1.000 41.13804 127 ASN A O 1
ATOM 671 N N . CYS A 1 96 ? 52.60064 32.16110 8.56796 1.000 42.73798 128 CYS A N 1
ATOM 672 C CA . CYS A 1 96 ? 53.47356 31.09565 8.10028 1.000 43.31647 128 CYS A CA 1
ATOM 673 C C . CYS A 1 96 ? 54.55047 30.82395 9.14295 1.000 49.87530 128 CYS A C 1
ATOM 674 O O . CYS A 1 96 ? 55.37248 31.69950 9.43288 1.000 53.63655 128 CYS A O 1
ATOM 677 N N . VAL A 1 97 ? 54.55668 29.60849 9.68928 1.000 42.03581 129 VAL A N 1
ATOM 678 C CA . VAL A 1 97 ? 55.53470 29.19663 10.68917 1.000 43.37492 129 VAL A CA 1
ATOM 679 C C . VAL A 1 97 ? 56.17812 27.89466 10.23218 1.000 40.82349 129 VAL A C 1
ATOM 680 O O . VAL A 1 97 ? 55.49256 26.87468 10.09738 1.000 41.92077 129 VAL A O 1
ATOM 684 N N . LYS A 1 98 ? 57.49173 27.92903 10.01470 1.000 45.77638 130 LYS A N 1
ATOM 685 C CA . LYS A 1 98 ? 58.26635 26.74065 9.64385 1.000 54.48631 130 LYS A CA 1
ATOM 686 C C . LYS A 1 98 ? 57.61477 25.99384 8.48148 1.000 49.76906 130 LYS A C 1
ATOM 687 O O . LYS A 1 98 ? 57.51048 24.76203 8.47278 1.000 48.03119 130 LYS A O 1
ATOM 693 N N . GLY A 1 99 ? 57.16805 26.75064 7.48563 1.000 47.04864 131 GLY A N 1
ATOM 694 C CA . GLY A 1 99 ? 56.68337 26.18846 6.24851 1.000 48.82228 131 GLY A CA 1
ATOM 695 C C . GLY A 1 99 ? 55.21610 25.82236 6.22259 1.000 41.75550 131 GLY A C 1
ATOM 696 O O . GLY A 1 99 ? 54.70415 25.48912 5.14334 1.000 46.72088 131 GLY A O 1
ATOM 697 N N . LYS A 1 100 ? 54.51960 25.86599 7.35949 1.000 39.41331 132 LYS A N 1
ATOM 698 C CA . LYS A 1 100 ? 53.11180 25.50862 7.42423 1.000 38.04143 132 LYS A CA 1
ATOM 699 C C . LYS A 1 100 ? 52.29229 26.68879 7.93046 1.000 39.16368 132 LYS A C 1
ATOM 700 O O . LYS A 1 100 ? 52.79349 27.57198 8.62608 1.000 40.15245 132 LYS A O 1
ATOM 706 N N . CYS A 1 101 ? 51.00814 26.69047 7.57696 1.000 36.99617 133 CYS A N 1
ATOM 707 C CA . CYS A 1 101 ? 50.10320 27.72697 8.05672 1.000 35.49351 133 CYS A CA 1
ATOM 708 C C . CYS A 1 101 ? 49.66985 27.38358 9.47305 1.000 35.45092 133 CYS A C 1
ATOM 709 O O . CYS A 1 101 ? 49.11138 26.30744 9.72012 1.000 33.46229 133 CYS A O 1
ATOM 712 N N . GLU A 1 102 ? 49.93365 28.30182 10.39906 1.000 31.81875 134 GLU A N 1
ATOM 713 C CA . GLU A 1 102 ? 49.89307 27.99748 11.82138 1.000 32.88136 134 GLU A CA 1
ATOM 714 C C . GLU A 1 102 ? 48.47770 27.99153 12.38092 1.000 33.18486 134 GLU A C 1
ATOM 715 O O . GLU A 1 102 ? 47.66205 28.87334 12.09013 1.000 32.98518 134 GLU A O 1
ATOM 721 N N . TYR A 1 103 ? 48.20581 26.99364 13.21332 1.000 30.21899 135 TYR A N 1
ATOM 722 C CA . TYR A 1 103 ? 47.00605 26.94345 14.02990 1.000 29.39307 135 TYR A CA 1
ATOM 723 C C . TYR A 1 103 ? 47.37669 27.43566 15.42305 1.000 28.07051 135 TYR A C 1
ATOM 724 O O . TYR A 1 103 ? 48.35674 26.95910 16.00027 1.000 31.99116 135 TYR A O 1
ATOM 733 N N . MET A 1 104 ? 46.61496 28.40069 15.93479 1.000 30.27761 136 MET A N 1
ATOM 734 C CA . MET A 1 104 ? 46.94267 29.04529 17.20628 1.000 33.96697 136 MET A CA 1
ATOM 735 C C . MET A 1 104 ? 45.65714 29.46402 17.89744 1.000 32.65272 136 MET A C 1
ATOM 736 O O . MET A 1 104 ? 44.88812 30.25491 17.34590 1.000 37.76409 136 MET A O 1
ATOM 741 N N . GLN A 1 105 ? 45.43308 28.96894 19.11228 1.000 36.72847 137 GLN A N 1
ATOM 742 C CA . GLN A 1 105 ? 44.21921 29.32611 19.82866 1.000 47.63831 137 GLN A CA 1
ATOM 743 C C . GLN A 1 105 ? 44.54975 29.61628 21.28439 1.000 45.43432 137 GLN A C 1
ATOM 744 O O . GLN A 1 105 ? 45.39241 28.94361 21.88056 1.000 46.97075 137 GLN A O 1
ATOM 750 N N A SER A 1 106 ? 43.90053 30.63122 21.85240 0.498 49.27516 138 SER A N 1
ATOM 751 N N B SER A 1 106 ? 43.88017 30.62173 21.83865 0.502 49.27472 138 SER A N 1
ATOM 752 C CA A SER A 1 106 ? 44.17471 31.07522 23.21435 0.498 47.74528 138 SER A CA 1
ATOM 753 C CA B SER A 1 106 ? 44.03831 31.00491 23.23741 0.502 47.48815 138 SER A CA 1
ATOM 754 C C A SER A 1 106 ? 43.07668 30.62385 24.17267 0.498 44.97272 138 SER A C 1
ATOM 755 C C B SER A 1 106 ? 42.84793 30.44886 24.01053 0.502 44.02360 138 SER A C 1
ATOM 756 O O A SER A 1 106 ? 41.95189 30.31894 23.76746 0.498 39.92318 138 SER A O 1
ATOM 757 O O B SER A 1 106 ? 41.74791 31.00470 23.96586 0.502 48.08425 138 SER A O 1
ATOM 762 N N A TYR A 1 107 ? 43.41541 30.59831 25.46296 0.498 44.20692 139 TYR A N 1
ATOM 763 N N B TYR A 1 107 ? 43.06781 29.32829 24.70228 0.502 37.56505 139 TYR A N 1
ATOM 764 C CA A TYR A 1 107 ? 42.45902 30.19615 26.48806 0.498 39.17257 139 TYR A CA 1
ATOM 765 C CA B TYR A 1 107 ? 42.03793 28.77218 25.57096 0.502 35.92307 139 TYR A CA 1
ATOM 766 C C A TYR A 1 107 ? 43.07158 30.41443 27.86420 0.498 50.80826 139 TYR A C 1
ATOM 767 C C B TYR A 1 107 ? 41.76979 29.68095 26.76425 0.502 38.75631 139 TYR A C 1
ATOM 768 O O A TYR A 1 107 ? 44.28899 30.57387 28.00645 0.498 43.73129 139 TYR A O 1
ATOM 769 O O B TYR A 1 107 ? 40.68260 29.63222 27.35042 0.502 42.08941 139 TYR A O 1
ATOM 786 N N A CYS A 1 108 ? 42.20667 30.40916 28.86995 0.498 44.29200 140 CYS A N 1
ATOM 787 N N B CYS A 1 108 ? 42.75280 30.48865 27.14582 0.502 46.48603 140 CYS A N 1
ATOM 788 C CA A CYS A 1 108 ? 42.57652 30.56109 30.27883 0.498 62.49644 140 CYS A CA 1
ATOM 789 C CA B CYS A 1 108 ? 42.62477 31.51909 28.16397 0.502 45.79701 140 CYS A CA 1
ATOM 790 C C A CYS A 1 108 ? 43.45396 31.80414 30.43640 0.498 59.30438 140 CYS A C 1
ATOM 791 C C B CYS A 1 108 ? 42.99671 32.86024 27.54569 0.502 43.92364 140 CYS A C 1
ATOM 792 O O A CYS A 1 108 ? 43.31275 32.78384 29.69812 0.498 49.26761 140 CYS A O 1
ATOM 793 O O B CYS A 1 108 ? 43.52912 32.93260 26.43668 0.502 43.80046 140 CYS A O 1
ATOM 798 N N A GLU A 1 109 ? 44.36056 31.78470 31.40859 0.498 54.86646 141 GLU A N 1
ATOM 799 N N B GLU A 1 109 ? 42.70243 33.93551 28.27206 0.502 47.92815 141 GLU A N 1
ATOM 800 C CA A GLU A 1 109 ? 45.14351 32.95750 31.77901 0.498 63.40416 141 GLU A CA 1
ATOM 801 C CA B GLU A 1 109 ? 43.13961 35.27321 27.87598 0.502 48.62861 141 GLU A CA 1
ATOM 802 C C A GLU A 1 109 ? 46.57135 32.74284 31.28965 0.498 66.95574 141 GLU A C 1
ATOM 803 C C B GLU A 1 109 ? 44.65686 35.34839 28.03706 0.502 53.81734 141 GLU A C 1
ATOM 804 O O A GLU A 1 109 ? 47.46509 32.36750 32.04855 0.498 79.74170 141 GLU A O 1
ATOM 805 O O B GLU A 1 109 ? 45.18997 35.92072 28.99060 0.502 71.77836 141 GLU A O 1
ATOM 816 N N A GLY A 1 110 ? 46.78233 32.99918 30.00539 0.498 53.42874 142 GLY A N 1
ATOM 817 N N B GLY A 1 110 ? 45.36951 34.73704 27.09124 0.502 47.81102 142 GLY A N 1
ATOM 818 C CA A GLY A 1 110 ? 48.09578 32.90578 29.40700 0.498 63.34637 142 GLY A CA 1
ATOM 819 C CA B GLY A 1 110 ? 46.81506 34.86359 27.07231 0.502 48.45402 142 GLY A CA 1
ATOM 820 C C A GLY A 1 110 ? 48.42305 31.60752 28.70263 0.498 50.57228 142 GLY A C 1
ATOM 821 C C B GLY A 1 110 ? 47.62464 33.60316 26.82676 0.502 55.55838 142 GLY A C 1
ATOM 822 O O A GLY A 1 110 ? 49.56571 31.44049 28.26187 0.498 62.29753 142 GLY A O 1
ATOM 823 O O B GLY A 1 110 ? 48.84944 33.68396 26.70014 0.502 55.34868 142 GLY A O 1
ATOM 824 N N A SER A 1 111 ? 47.47345 30.68709 28.58059 0.498 48.32260 143 SER A N 1
ATOM 825 N N B SER A 1 111 ? 46.97708 32.43879 26.75011 0.502 45.03559 143 SER A N 1
ATOM 826 C CA A SER A 1 111 ? 47.72098 29.43652 27.87729 0.498 45.99124 143 SER A CA 1
ATOM 827 C CA B SER A 1 111 ? 47.68037 31.16965 26.60883 0.502 48.77594 143 SER A CA 1
ATOM 828 C C A SER A 1 111 ? 47.40936 29.58072 26.38813 0.498 47.74089 143 SER A C 1
ATOM 829 C C B SER A 1 111 ? 47.07474 30.36292 25.46911 0.502 47.33860 143 SER A C 1
ATOM 830 O O A SER A 1 111 ? 46.78228 30.54452 25.94190 0.498 51.25677 143 SER A O 1
ATOM 831 O O B SER A 1 111 ? 45.86658 30.42084 25.22815 0.502 39.03627 143 SER A O 1
ATOM 836 N N A GLN A 1 112 ? 47.85517 28.59643 25.61296 0.498 44.40775 144 GLN A N 1
ATOM 837 N N B GLN A 1 112 ? 47.92200 29.58940 24.77958 0.502 44.35060 144 GLN A N 1
ATOM 838 C CA A GLN A 1 112 ? 47.65036 28.63267 24.17198 0.498 41.81985 144 GLN A CA 1
ATOM 839 C CA B GLN A 1 112 ? 47.55105 29.01933 23.49052 0.502 48.36708 144 GLN A CA 1
ATOM 840 C C A GLN A 1 112 ? 47.80906 27.22399 23.62528 0.498 34.90202 144 GLN A C 1
ATOM 841 C C B GLN A 1 112 ? 47.88640 27.53866 23.34143 0.502 39.50905 144 GLN A C 1
ATOM 842 O O A GLN A 1 112 ? 48.66641 26.47239 24.09873 0.498 33.01259 144 GLN A O 1
ATOM 843 O O B GLN A 1 112 ? 48.88295 27.04162 23.88506 0.502 39.96058 144 GLN A O 1
ATOM 854 N N . ILE A 1 113 ? 46.99449 26.85667 22.63369 1.000 37.91921 145 ILE A N 1
ATOM 855 C CA . ILE A 1 113 ? 47.20920 25.59888 21.92509 1.000 29.85200 145 ILE A CA 1
ATOM 856 C C . ILE A 1 113 ? 47.67913 25.95807 20.52099 1.000 32.13487 145 ILE A C 1
ATOM 857 O O . ILE A 1 113 ? 47.10581 26.85399 19.88904 1.000 36.75737 145 ILE A O 1
ATOM 862 N N . SER A 1 114 ? 48.71349 25.28143 20.02457 1.000 29.24924 146 SER A N 1
ATOM 863 C CA . SER A 1 114 ? 49.24205 25.63586 18.70509 1.000 30.49220 146 SER A CA 1
ATOM 864 C C . SER A 1 114 ? 49.55784 24.39731 17.87560 1.000 33.28626 146 SER A C 1
ATOM 865 O O . SER A 1 114 ? 49.68558 23.28250 18.38630 1.000 33.47029 146 SER A O 1
ATOM 868 N N . GLY A 1 115 ? 49.69693 24.61845 16.56452 1.000 30.85408 147 GLY A N 1
ATOM 869 C CA . GLY A 1 115 ? 50.01588 23.55601 15.63504 1.000 29.02239 147 GLY A CA 1
ATOM 870 C C . GLY A 1 115 ? 49.94024 24.07227 14.21106 1.000 31.58548 147 GLY A C 1
ATOM 871 O O . GLY A 1 115 ? 50.41242 25.17665 13.92870 1.000 32.20585 147 GLY A O 1
ATOM 872 N N . PHE A 1 116 ? 49.36134 23.28994 13.30248 1.000 29.62659 148 PHE A N 1
ATOM 873 C CA . PHE A 1 116 ? 49.24644 23.70051 11.90851 1.000 27.66465 148 PHE A CA 1
ATOM 874 C C . PHE A 1 116 ? 47.89815 23.25809 11.35700 1.000 29.21580 148 PHE A C 1
ATOM 875 O O . PHE A 1 116 ? 47.20924 22.41165 11.92654 1.000 29.94318 148 PHE A O 1
ATOM 883 N N . TYR A 1 117 ? 47.53947 23.81487 10.20267 1.000 29.36424 149 TYR A N 1
ATOM 884 C CA . TYR A 1 117 ? 46.26270 23.51235 9.58088 1.000 32.87883 149 TYR A CA 1
ATOM 885 C C . TYR A 1 117 ? 46.42292 22.42259 8.53224 1.000 31.85248 149 TYR A C 1
ATOM 886 O O . TYR A 1 117 ? 47.45484 22.32529 7.86385 1.000 32.35165 149 TYR A O 1
ATOM 895 N N . PHE A 1 118 ? 45.37884 21.61287 8.38319 1.000 30.32398 150 PHE A N 1
ATOM 896 C CA . PHE A 1 118 ? 45.28339 20.66368 7.28100 1.000 33.05696 150 PHE A CA 1
ATOM 897 C C . PHE A 1 118 ? 43.81095 20.49792 6.94948 1.000 27.35320 150 PHE A C 1
ATOM 898 O O . PHE A 1 118 ? 42.94352 20.83186 7.75605 1.000 29.77550 150 PHE A O 1
ATOM 906 N N . SER A 1 119 ? 43.51917 20.00290 5.74045 1.000 30.40288 151 SER A N 1
ATOM 907 C CA . SER A 1 119 ? 42.14698 19.64788 5.42231 1.000 33.70213 151 SER A CA 1
ATOM 908 C C . SER A 1 119 ? 42.01252 18.14142 5.25144 1.000 33.97413 151 SER A C 1
ATOM 909 O O . SER A 1 119 ? 42.96020 17.44892 4.86772 1.000 35.26913 151 SER A O 1
ATOM 912 N N . ASP A 1 120 ? 40.81398 17.64605 5.53998 1.000 34.82034 152 ASP A N 1
ATOM 913 C CA . ASP A 1 120 ? 40.48937 16.23869 5.35772 1.000 34.74485 152 ASP A CA 1
ATOM 914 C C . ASP A 1 120 ? 38.97247 16.10177 5.37242 1.000 32.27767 152 ASP A C 1
ATOM 915 O O . ASP A 1 120 ? 38.24213 17.06146 5.63597 1.000 34.68555 152 ASP A O 1
ATOM 920 N N . VAL A 1 121 ? 38.50813 14.89962 5.08297 1.000 40.03168 153 VAL A N 1
ATOM 921 C CA . VAL A 1 121 ? 37.07632 14.64609 5.04766 1.000 37.14210 153 VAL A CA 1
ATOM 922 C C . VAL A 1 121 ? 36.57336 14.46892 6.47172 1.000 38.60997 153 VAL A C 1
ATOM 923 O O . VAL A 1 121 ? 37.24215 13.86015 7.31565 1.000 38.59758 153 VAL A O 1
ATOM 927 N N . VAL A 1 122 ? 35.40820 15.04505 6.74625 1.000 34.55200 154 VAL A N 1
ATOM 928 C CA . VAL A 1 122 ? 34.70501 14.90034 8.01412 1.000 31.11799 154 VAL A CA 1
ATOM 929 C C . VAL A 1 122 ? 33.37983 14.22016 7.72470 1.000 41.23485 154 VAL A C 1
ATOM 930 O O . VAL A 1 122 ? 32.70645 14.55544 6.74693 1.000 39.04111 154 VAL A O 1
ATOM 934 N N . SER A 1 123 ? 33.00547 13.26541 8.56920 1.000 36.37102 155 SER A N 1
ATOM 935 C CA . SER A 1 123 ? 31.76918 12.51817 8.38172 1.000 37.76936 155 SER A CA 1
ATOM 936 C C . SER A 1 123 ? 30.99911 12.51996 9.69087 1.000 40.33009 155 SER A C 1
ATOM 937 O O . SER A 1 123 ? 31.49532 12.01971 10.70400 1.000 38.12701 155 SER A O 1
ATOM 940 N N . VAL A 1 124 ? 29.80083 13.09371 9.66230 1.000 38.29022 156 VAL A N 1
ATOM 941 C CA . VAL A 1 124 ? 28.90744 13.17665 10.80939 1.000 39.36933 156 VAL A CA 1
ATOM 942 C C . VAL A 1 124 ? 27.77979 12.18377 10.57593 1.000 44.81943 156 VAL A C 1
ATOM 943 O O . VAL A 1 124 ? 27.05237 12.28926 9.58123 1.000 39.86971 156 VAL A O 1
ATOM 947 N N . VAL A 1 125 ? 27.63410 11.21683 11.47707 1.000 43.18961 157 VAL A N 1
ATOM 948 C CA . VAL A 1 125 ? 26.62178 10.17437 11.35066 1.000 43.49556 157 VAL A CA 1
ATOM 949 C C . VAL A 1 125 ? 25.70743 10.22991 12.56700 1.000 40.64236 157 VAL A C 1
ATOM 950 O O . VAL A 1 125 ? 26.17772 10.17690 13.71106 1.000 42.15535 157 VAL A O 1
ATOM 954 N N . SER A 1 126 ? 24.40737 10.33330 12.31672 1.000 44.10921 158 SER A N 1
ATOM 955 C CA . SER A 1 126 ? 23.41632 10.35747 13.38020 1.000 38.85079 158 SER A CA 1
ATOM 956 C C . SER A 1 126 ? 23.22362 8.95763 13.94760 1.000 50.32848 158 SER A C 1
ATOM 957 O O . SER A 1 126 ? 23.57401 7.95306 13.32035 1.000 50.48271 158 SER A O 1
ATOM 960 N N . TYR A 1 127 ? 22.63804 8.87482 15.13749 1.000 49.22500 159 TYR A N 1
ATOM 961 C CA . TYR A 1 127 ? 22.43611 7.52885 15.64755 1.000 46.30709 159 TYR A CA 1
ATOM 962 C C . TYR A 1 127 ? 21.28689 6.80386 14.96140 1.000 49.09556 159 TYR A C 1
ATOM 963 O O . TYR A 1 127 ? 21.00190 5.65667 15.31717 1.000 52.64517 159 TYR A O 1
ATOM 972 N N . ASN A 1 128 ? 20.63746 7.43550 13.98014 1.000 46.23085 160 ASN A N 1
ATOM 973 C CA . ASN A 1 128 ? 19.74779 6.75258 13.05173 1.000 42.92690 160 ASN A CA 1
ATOM 974 C C . ASN A 1 128 ? 20.43255 6.46049 11.71698 1.000 52.90736 160 ASN A C 1
ATOM 975 O O . ASN A 1 128 ? 19.75570 6.19806 10.71576 1.000 53.26410 160 ASN A O 1
ATOM 980 N N . ASN A 1 129 ? 21.76541 6.51146 11.68678 1.000 54.11855 161 ASN A N 1
ATOM 981 C CA . ASN A 1 129 ? 22.55433 6.11500 10.51935 1.000 61.62847 161 ASN A CA 1
ATOM 982 C C . ASN A 1 129 ? 22.28476 7.02938 9.32327 1.000 56.68073 161 ASN A C 1
ATOM 983 O O . ASN A 1 129 ? 22.07886 6.57781 8.19546 1.000 69.56295 161 ASN A O 1
ATOM 988 N N . GLU A 1 130 ? 22.29747 8.33257 9.58021 1.000 58.05870 162 GLU A N 1
ATOM 989 C CA . GLU A 1 130 ? 22.16115 9.35375 8.54856 1.000 57.61118 162 GLU A CA 1
ATOM 990 C C . GLU A 1 130 ? 23.47215 10.12833 8.48292 1.000 49.10286 162 GLU A C 1
ATOM 991 O O . GLU A 1 130 ? 23.90125 10.70785 9.48433 1.000 45.80511 162 GLU A O 1
ATOM 997 N N . ARG A 1 131 ? 24.10709 10.13098 7.31434 1.000 50.95233 163 ARG A N 1
ATOM 998 C CA . ARG A 1 131 ? 25.48560 10.57964 7.17532 1.000 48.11185 163 ARG A CA 1
ATOM 999 C C . ARG A 1 131 ? 25.57045 11.87339 6.37561 1.000 44.38549 163 ARG A C 1
ATOM 1000 O O . ARG A 1 131 ? 24.90476 12.02848 5.34608 1.000 49.13950 163 ARG A O 1
ATOM 1008 N N . VAL A 1 132 ? 26.40557 12.79236 6.85448 1.000 43.04524 164 VAL A N 1
ATOM 1009 C CA . VAL A 1 132 ? 26.75289 14.01371 6.13891 1.000 40.17418 164 VAL A CA 1
ATOM 1010 C C . VAL A 1 132 ? 28.26913 14.08981 6.08084 1.000 42.69841 164 VAL A C 1
ATOM 1011 O O .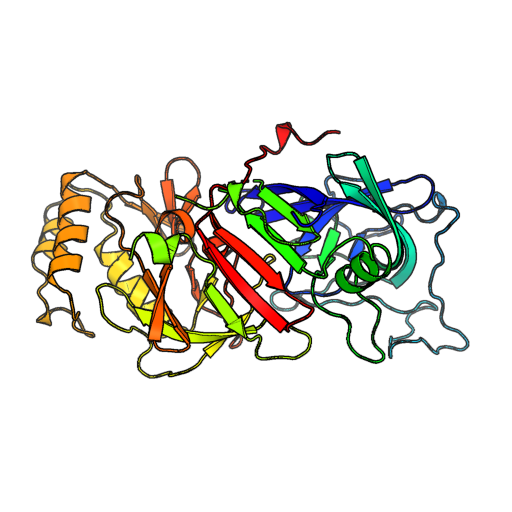 VAL A 1 132 ? 28.93697 13.93486 7.10924 1.000 40.64441 164 VAL A O 1
ATOM 1015 N N . THR A 1 133 ? 28.81664 14.31495 4.88376 1.000 38.21454 165 THR A N 1
ATOM 1016 C CA . THR A 1 133 ? 30.26090 14.30896 4.70435 1.000 38.61933 165 THR A CA 1
ATOM 1017 C C . THR A 1 133 ? 30.69998 15.54254 3.92856 1.000 39.56653 165 THR A C 1
ATOM 1018 O O . THR A 1 133 ? 30.02282 15.96924 2.98749 1.000 42.47796 165 THR A O 1
ATOM 1022 N N . PHE A 1 134 ? 31.84491 16.10347 4.32420 1.000 35.56973 166 PHE A N 1
ATOM 1023 C CA . PHE A 1 134 ? 32.42941 17.25212 3.64329 1.000 39.33624 166 PHE A CA 1
ATOM 1024 C C . PHE A 1 134 ? 33.88947 17.37321 4.06056 1.000 39.90558 166 PHE A C 1
ATOM 1025 O O . PHE A 1 134 ? 34.33173 16.73973 5.02410 1.000 37.99130 166 PHE A O 1
ATOM 1033 N N . ARG A 1 135 ? 34.64363 18.19786 3.32577 1.000 37.41413 167 ARG A N 1
ATOM 1034 C CA . ARG A 1 135 ? 36.00529 18.54250 3.73664 1.000 34.68884 167 ARG A CA 1
ATOM 1035 C C . ARG A 1 135 ? 35.99001 19.75825 4.65248 1.000 36.50549 167 ARG A C 1
ATOM 1036 O O . ARG A 1 135 ? 35.20456 20.68995 4.46294 1.000 36.56333 167 ARG A O 1
ATOM 1044 N N . LYS A 1 136 ? 36.86627 19.73924 5.65895 1.000 33.83199 168 LYS A N 1
ATOM 1045 C CA . LYS A 1 136 ? 36.99307 20.83157 6.60958 1.000 32.98475 168 LYS A CA 1
ATOM 1046 C C . LYS A 1 136 ? 38.46532 21.16056 6.81763 1.000 32.59104 168 LYS A C 1
ATOM 1047 O O . LYS A 1 136 ? 39.31507 20.26395 6.82674 1.000 31.64467 168 LYS A O 1
ATOM 1053 N N . LEU A 1 137 ? 38.75888 22.45246 6.96336 1.000 31.95312 169 LEU A N 1
ATOM 1054 C CA . LEU A 1 137 ? 40.08975 22.89410 7.35894 1.000 31.07388 169 LEU A CA 1
ATOM 1055 C C . LEU A 1 137 ? 40.18304 22.82776 8.87632 1.000 31.02441 169 LEU A C 1
ATOM 1056 O O . LEU A 1 137 ? 39.45112 23.53540 9.58002 1.000 29.59078 169 LEU A O 1
ATOM 1061 N N . MET A 1 138 ? 41.08023 21.98228 9.37703 1.000 26.26786 170 MET A N 1
ATOM 1062 C CA . MET A 1 138 ? 41.14916 21.63183 10.78040 1.000 26.28469 170 MET A CA 1
ATOM 1063 C C . MET A 1 138 ? 42.53297 21.93092 11.33623 1.000 27.74382 170 MET A C 1
ATOM 1064 O O . MET A 1 138 ? 43.51742 22.03944 10.60012 1.000 31.94557 170 MET A O 1
ATOM 1069 N N . GLY A 1 139 ? 42.60351 22.04966 12.66507 1.000 28.34735 171 GLY A N 1
ATOM 1070 C CA . GLY A 1 139 ? 43.86013 22.29734 13.34025 1.000 28.30248 171 GLY A CA 1
ATOM 1071 C C . GLY A 1 139 ? 44.43420 21.01368 13.91657 1.000 31.26656 171 GLY A C 1
ATOM 1072 O O . GLY A 1 139 ? 43.72936 20.24323 14.57454 1.000 30.24099 171 GLY A O 1
ATOM 1073 N N . CYS A 1 140 ? 45.71589 20.79504 13.64426 1.000 28.86200 172 CYS A N 1
ATOM 1074 C CA . CYS A 1 140 ? 46.49627 19.75837 14.31018 1.000 28.93908 172 CYS A CA 1
ATOM 1075 C C . CYS A 1 140 ? 47.20327 20.38851 15.49596 1.000 29.57468 172 CYS A C 1
ATOM 1076 O O . CYS A 1 140 ? 48.04759 21.26849 15.29927 1.000 33.08120 172 CYS A O 1
ATOM 1079 N N . HIS A 1 141 ? 46.89785 19.92129 16.71225 1.000 28.64603 173 HIS A N 1
ATOM 1080 C CA . HIS A 1 141 ? 47.65412 20.36413 17.87892 1.000 28.97267 173 HIS A CA 1
ATOM 1081 C C . HIS A 1 141 ? 49.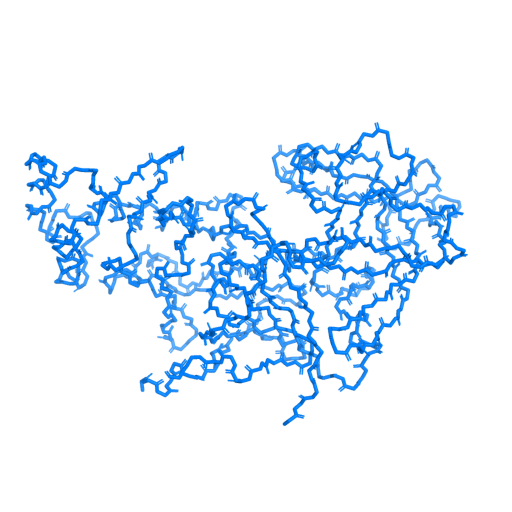03768 19.73466 17.84604 1.000 31.38640 173 HIS A C 1
ATOM 1082 O O . HIS A 1 141 ? 49.16136 18.50850 17.79063 1.000 34.88758 173 HIS A O 1
ATOM 1089 N N . MET A 1 142 ? 50.07682 20.56419 17.89598 1.000 30.69652 174 MET A N 1
ATOM 1090 C CA . MET A 1 142 ? 51.43920 20.08336 18.08854 1.000 33.24726 174 MET A CA 1
ATOM 1091 C C . MET A 1 142 ? 52.01701 20.54612 19.41550 1.000 33.56269 174 MET A C 1
ATOM 1092 O O . MET A 1 142 ? 53.15282 20.18832 19.74972 1.000 36.30318 174 MET A O 1
ATOM 1097 N N . HIS A 1 143 ? 51.26411 21.34318 20.16360 1.000 29.85881 175 HIS A N 1
ATOM 1098 C CA . HIS A 1 143 ? 51.62961 21.75116 21.51618 1.000 31.68685 175 HIS A CA 1
ATOM 1099 C C . HIS A 1 143 ? 50.34406 21.93648 22.29868 1.000 31.40730 175 HIS A C 1
ATOM 1100 O O . HIS A 1 143 ? 49.50095 22.74988 21.91334 1.000 33.22382 175 HIS A O 1
ATOM 1107 N N . GLU A 1 144 ? 50.20353 21.20199 23.40340 1.000 29.75462 176 GLU A N 1
ATOM 1108 C CA . GLU A 1 144 ? 49.09567 21.37528 24.32343 1.000 31.22912 176 GLU A CA 1
ATOM 1109 C C . GLU A 1 144 ? 49.66743 21.76313 25.68016 1.000 29.78423 176 GLU A C 1
ATOM 1110 O O . GLU A 1 144 ? 50.85030 21.55820 25.94923 1.000 33.57381 176 GLU A O 1
ATOM 1116 N N . GLU A 1 145 ? 48.82198 22.34164 26.52140 1.000 29.72934 177 GLU A N 1
ATOM 1117 C CA . GLU A 1 145 ? 49.25619 22.71126 27.86565 1.000 31.64345 177 GLU A CA 1
ATOM 1118 C C . GLU A 1 145 ? 48.03416 22.88372 28.75966 1.000 33.50770 177 GLU A C 1
ATOM 1119 O O . GLU A 1 145 ? 46.88895 22.79087 28.31352 1.000 34.23986 177 GLU A O 1
ATOM 1125 N N . SER A 1 146 ? 48.29953 23.14226 30.04056 1.000 33.24824 178 SER A N 1
ATOM 1126 C CA . SER A 1 146 ? 47.25445 23.46151 31.02645 1.000 39.49150 178 SER A CA 1
ATOM 1127 C C . SER A 1 146 ? 46.16788 22.38777 30.94958 1.000 33.13159 178 SER A C 1
ATOM 1128 O O . SER A 1 146 ? 46.49222 21.19218 30.93989 1.000 34.14439 178 SER A O 1
ATOM 1131 N N . LEU A 1 147 ? 44.88622 22.75302 30.90163 1.000 32.75149 179 LEU A N 1
ATOM 1132 C CA . LEU A 1 147 ? 43.82679 21.75462 31.00807 1.000 35.81924 179 LEU A CA 1
ATOM 1133 C C . LEU A 1 147 ? 43.81859 20.77244 29.84961 1.000 30.97157 179 LEU A C 1
ATOM 1134 O O . LEU A 1 147 ? 43.25461 19.68241 29.99137 1.000 35.92438 179 LEU A O 1
ATOM 1139 N N . PHE A 1 148 ? 44.41485 21.11884 28.70280 1.000 28.68116 180 PHE A N 1
ATOM 1140 C CA . PHE A 1 148 ? 44.40786 20.15208 27.61336 1.000 29.83323 180 PHE A CA 1
ATOM 1141 C C . PHE A 1 148 ? 45.31252 18.95816 27.88298 1.000 35.07650 180 PHE A C 1
ATOM 1142 O O . PHE A 1 148 ? 45.20910 17.95430 27.17351 1.000 38.29978 180 PHE A O 1
ATOM 1150 N N . LEU A 1 149 ? 46.18004 19.02970 28.88750 1.000 31.83033 181 LEU A N 1
ATOM 1151 C CA . LEU A 1 149 ? 46.98868 17.87141 29.22901 1.000 32.96944 181 LEU A CA 1
ATOM 1152 C C . LEU A 1 149 ? 46.26354 16.88359 30.13539 1.000 39.22711 181 LEU A C 1
ATOM 1153 O O . LEU A 1 149 ? 46.80290 15.80399 30.39581 1.000 52.30196 181 LEU A O 1
ATOM 1158 N N . TYR A 1 150 ? 45.07510 17.21443 30.63927 1.000 33.34667 182 TYR A N 1
ATOM 1159 C CA . TYR A 1 150 ? 44.33358 16.25386 31.44225 1.000 32.49269 182 TYR A CA 1
ATOM 1160 C C . TYR A 1 150 ? 42.88359 16.08736 31.00803 1.000 33.02236 182 TYR A C 1
ATOM 1161 O O . TYR A 1 150 ? 42.16391 15.29752 31.62639 1.000 37.78351 182 TYR A O 1
ATOM 1170 N N . GLN A 1 151 ? 42.45088 16.76115 29.93835 1.000 31.02096 183 GLN A N 1
ATOM 1171 C CA . GLN A 1 151 ? 41.10361 16.55397 29.42359 1.000 29.62271 183 GLN A CA 1
ATOM 1172 C C . GLN A 1 151 ? 41.00629 15.21649 28.70748 1.000 35.91297 183 GLN A C 1
ATOM 1173 O O . GLN A 1 151 ? 41.89370 14.83974 27.93923 1.000 33.35366 183 GLN A O 1
ATOM 1179 N N . GLN A 1 152 ? 39.90202 14.50784 28.96260 1.000 31.99103 184 GLN A N 1
ATOM 1180 C CA . GLN A 1 152 ? 39.67426 13.21044 28.33182 1.000 31.66410 184 GLN A CA 1
ATOM 1181 C C . GLN A 1 152 ? 39.31109 13.35915 26.86075 1.000 32.99758 184 GLN A C 1
ATOM 1182 O O . GLN A 1 152 ? 39.80071 12.59346 26.02168 1.000 31.52412 184 GLN A O 1
ATOM 1188 N N . ALA A 1 153 ? 38.43838 14.31260 26.52619 1.000 26.86244 185 ALA A N 1
ATOM 1189 C CA . ALA A 1 153 ? 38.05405 14.48809 25.13195 1.000 28.34155 185 ALA A CA 1
ATOM 1190 C C . ALA A 1 153 ? 39.28147 14.78365 24.27745 1.000 29.82055 185 ALA A C 1
ATOM 1191 O O . ALA A 1 153 ? 40.23077 15.44280 24.71371 1.000 28.16200 185 ALA A O 1
ATOM 1193 N N . THR A 1 154 ? 39.25706 14.29498 23.03545 1.000 27.57820 186 THR A N 1
ATOM 1194 C CA . THR A 1 154 ? 40.45394 14.39709 22.21247 1.000 28.52747 186 THR A CA 1
ATOM 1195 C C . THR A 1 154 ? 40.59515 15.76681 21.55356 1.000 28.48888 186 THR A C 1
ATOM 1196 O O . THR A 1 154 ? 41.71954 16.24741 21.38372 1.000 28.07518 186 THR A O 1
ATOM 1200 N N . GLY A 1 155 ? 39.49113 16.41658 21.18961 1.000 28.36522 187 GLY A N 1
ATOM 1201 C CA . GLY A 1 155 ? 39.59679 17.75027 20.62683 1.000 29.18328 187 GLY A CA 1
ATOM 1202 C C . GLY A 1 155 ? 38.40075 18.64405 20.88366 1.000 28.38238 187 GLY A C 1
ATOM 1203 O O . GLY A 1 155 ? 37.58624 18.36287 21.76823 1.000 26.82826 187 GLY A O 1
ATOM 1204 N N . VAL A 1 156 ? 38.27606 19.71976 20.09908 1.000 26.37547 188 VAL A N 1
ATOM 1205 C CA . VAL A 1 156 ? 37.20954 20.70309 20.26403 1.000 27.72589 188 VAL A CA 1
ATOM 1206 C C . VAL A 1 156 ? 36.46398 20.84604 18.94456 1.000 23.33114 188 VAL A C 1
ATOM 1207 O O . VAL A 1 156 ? 37.09216 20.98113 17.88697 1.000 25.40714 188 VAL A O 1
ATOM 1211 N N . LEU A 1 157 ? 35.13557 20.84383 19.02111 1.000 23.39815 189 LEU A N 1
ATOM 1212 C CA . LEU A 1 157 ? 34.25604 21.10437 17.87762 1.000 25.26788 189 LEU A CA 1
ATOM 1213 C C . LEU A 1 157 ? 33.56739 22.44624 18.10914 1.000 26.52592 189 LEU A C 1
ATOM 1214 O O . LEU A 1 157 ? 32.59232 22.53005 18.86424 1.000 26.25107 189 LEU A O 1
ATOM 1219 N N . GLY A 1 158 ? 34.08182 23.49215 17.46361 1.000 25.80932 190 GLY A N 1
ATOM 1220 C CA . GLY A 1 158 ? 33.49759 24.81874 17.59086 1.000 25.97812 190 GLY A CA 1
ATOM 1221 C C . GLY A 1 158 ? 32.25184 24.94199 16.72815 1.000 25.44402 190 GLY A C 1
ATOM 1222 O O . GLY A 1 158 ? 32.27544 24.62287 15.53377 1.000 27.94375 190 GLY A O 1
ATOM 1223 N N . MET A 1 159 ? 31.16740 25.43129 17.32590 1.000 24.16517 191 MET A N 1
ATOM 1224 C CA . MET A 1 159 ? 29.87497 25.46961 16.64804 1.000 26.20117 191 MET A CA 1
ATOM 1225 C C . MET A 1 159 ? 29.43681 26.87452 16.23259 1.000 29.34033 191 MET A C 1
ATOM 1226 O O . MET A 1 159 ? 28.26831 27.05486 15.85685 1.000 31.19073 191 MET A O 1
ATOM 1231 N N . SER A 1 160 ? 30.32582 27.86721 16.25207 1.000 26.39823 192 SER A N 1
ATOM 1232 C CA . SER A 1 160 ? 29.90351 29.22015 15.89953 1.000 29.96017 192 SER A CA 1
ATOM 1233 C C . SER A 1 160 ? 29.95945 29.42033 14.37434 1.000 31.37785 192 SER A C 1
ATOM 1234 O O . SER A 1 160 ? 30.40741 28.55411 13.63240 1.000 32.90445 192 SER A O 1
ATOM 1237 N N . LEU A 1 161 ? 29.48337 30.57939 13.92279 1.000 32.10226 193 LEU A N 1
ATOM 1238 C CA . LEU A 1 161 ? 29.18965 30.78732 12.50398 1.000 32.13225 193 LEU A CA 1
ATOM 1239 C C . LEU A 1 161 ? 30.41354 31.23408 11.70514 1.000 41.29773 193 LEU A C 1
ATOM 1240 O O . LEU A 1 161 ? 31.36349 31.81081 12.23672 1.000 42.11391 193 LEU A O 1
ATOM 1245 N N . SER A 1 162 ? 30.35748 30.97483 10.39728 1.000 38.91235 194 SER A N 1
ATOM 1246 C CA . SER A 1 162 ? 31.40326 31.41522 9.48340 1.000 42.22283 194 SER A CA 1
ATOM 1247 C C . SER A 1 162 ? 31.32445 32.92211 9.27033 1.000 42.30367 194 SER A C 1
ATOM 1248 O O . SER A 1 162 ? 30.23780 33.49777 9.17645 1.000 48.56451 194 SER A O 1
ATOM 1251 N N . LYS A 1 163 ? 32.48973 33.55556 9.17156 1.000 40.41908 195 LYS A N 1
ATOM 1252 C CA . LYS A 1 163 ? 32.55633 34.96659 8.85066 1.000 46.05213 195 LYS A CA 1
ATOM 1253 C C . LYS A 1 163 ? 33.01467 35.16088 7.40252 1.000 52.27365 195 LYS A C 1
ATOM 1254 O O . LYS A 1 163 ? 33.66663 34.28160 6.83074 1.000 49.73043 195 LYS A O 1
ATOM 1260 N N . PRO A 1 164 ? 32.66120 36.27772 6.77423 1.000 51.53426 196 PRO A N 1
ATOM 1261 C CA . PRO A 1 164 ? 33.12478 36.51643 5.40221 1.000 57.22139 196 PRO A CA 1
ATOM 1262 C C . PRO A 1 164 ? 34.64479 36.57008 5.34931 1.000 57.21193 196 PRO A C 1
ATOM 1263 O O . PRO A 1 164 ? 35.29058 37.21774 6.17561 1.000 54.06450 196 PRO A O 1
ATOM 1267 N N . GLN A 1 165 ? 35.21591 35.85973 4.37702 1.000 57.12754 197 GLN A N 1
ATOM 1268 C CA . GLN A 1 165 ? 36.65880 35.73799 4.18360 1.000 65.03374 197 GLN A CA 1
ATOM 1269 C C . GLN A 1 165 ? 37.34328 34.91684 5.27210 1.000 63.73543 197 GLN A C 1
ATOM 1270 O O . GLN A 1 165 ? 38.58257 34.86259 5.30989 1.000 59.14259 197 GLN A O 1
ATOM 1276 N N . GLY A 1 166 ? 36.57875 34.27420 6.16233 1.000 48.59023 198 GLY A N 1
ATOM 1277 C CA . GLY A 1 166 ? 37.14440 33.41429 7.17594 1.000 46.05934 198 GLY A CA 1
ATOM 1278 C C . GLY A 1 166 ? 37.05554 31.94108 6.79635 1.000 47.06172 198 GLY A C 1
ATOM 1279 O O . GLY A 1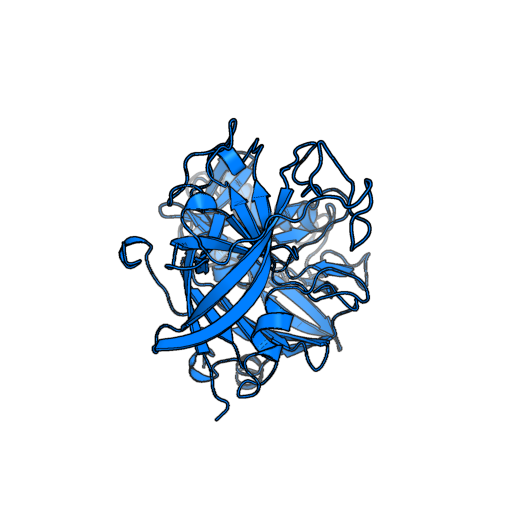 166 ? 36.47745 31.56046 5.77902 1.000 43.62817 198 GLY A O 1
ATOM 1280 N N . ILE A 1 167 ? 37.65187 31.11367 7.64123 1.000 41.72023 199 ILE A N 1
ATOM 1281 C CA . ILE A 1 167 ? 37.59639 29.66642 7.41890 1.000 36.93071 199 ILE A CA 1
ATOM 1282 C C . ILE A 1 167 ? 36.15996 29.18989 7.59117 1.000 37.43076 199 ILE A C 1
ATOM 1283 O O . ILE A 1 167 ? 35.53330 29.48615 8.62482 1.000 39.82450 199 ILE A O 1
ATOM 1288 N N . PRO A 1 168 ? 35.60735 28.45030 6.63606 1.000 36.53692 200 PRO A N 1
ATOM 1289 C CA . PRO A 1 168 ? 34.24362 27.92929 6.79611 1.000 33.33712 200 PRO A CA 1
ATOM 1290 C C . PRO A 1 168 ? 34.15622 26.98333 7.98523 1.000 36.72793 200 PRO A C 1
ATOM 1291 O O . PRO A 1 168 ? 34.94009 26.03927 8.10360 1.000 34.17991 200 PRO A O 1
ATOM 1295 N N . THR A 1 169 ? 33.17866 27.23615 8.85543 1.000 34.71886 201 THR A N 1
ATOM 1296 C CA . THR A 1 169 ? 33.04240 26.48392 10.09327 1.000 31.35510 201 THR A CA 1
ATOM 1297 C C . THR A 1 169 ? 32.19643 25.22651 9.89982 1.000 31.10380 201 THR A C 1
ATOM 1298 O O . THR A 1 169 ? 31.46760 25.06030 8.91527 1.000 33.73872 201 THR A O 1
ATOM 1302 N N . PHE A 1 170 ? 32.28291 24.34531 10.90249 1.000 28.38201 202 PHE A N 1
ATOM 1303 C CA . PHE A 1 170 ? 31.56831 23.07121 10.88607 1.000 29.96206 202 PHE A CA 1
ATOM 1304 C C . PHE A 1 170 ? 30.06726 23.26061 10.68755 1.000 31.63168 202 PHE A C 1
ATOM 1305 O O . PHE A 1 170 ? 29.44805 22.56146 9.87859 1.000 30.33652 202 PHE A O 1
ATOM 1313 N N . VAL A 1 171 ? 29.44995 24.16693 11.44347 1.000 28.72461 203 VAL A N 1
ATOM 1314 C CA . VAL A 1 171 ? 27.99398 24.25071 11.39687 1.000 29.26947 203 VAL A CA 1
ATOM 1315 C C . VAL A 1 171 ? 27.53394 24.69078 10.01234 1.000 34.29798 203 VAL A C 1
ATOM 1316 O O . VAL A 1 171 ? 26.57961 24.13245 9.45596 1.000 34.07696 203 VAL A O 1
ATOM 1320 N N . ASN A 1 172 ? 28.22392 25.66033 9.40752 1.000 31.18796 204 ASN A N 1
ATOM 1321 C CA . ASN A 1 172 ? 27.81284 26.08984 8.07341 1.000 34.21938 204 ASN A CA 1
ATOM 1322 C C . ASN A 1 172 ? 28.07002 24.99786 7.04066 1.000 38.02140 204 ASN A C 1
ATOM 1323 O O . ASN A 1 172 ? 27.24483 24.77780 6.14471 1.000 36.78976 204 ASN A O 1
ATOM 1328 N N . LEU A 1 173 ? 29.18950 24.28448 7.15561 1.000 35.23823 205 LEU A N 1
ATOM 1329 C CA . LEU A 1 173 ? 29.46051 23.20013 6.21389 1.000 37.71401 205 LEU A CA 1
ATOM 1330 C C . LEU A 1 173 ? 28.43814 22.07512 6.34909 1.000 31.52393 205 LEU A C 1
ATOM 1331 O O . LEU A 1 173 ? 27.95303 21.53925 5.34173 1.000 35.64625 205 LEU A O 1
ATOM 1336 N N . LEU A 1 174 ? 28.08376 21.71772 7.58688 1.000 33.21870 206 LEU A N 1
ATOM 1337 C CA . LEU A 1 174 ? 27.09138 20.67221 7.80328 1.000 30.35206 206 LEU A CA 1
ATOM 1338 C C . LEU A 1 174 ? 25.78356 20.99836 7.08750 1.000 40.45596 206 LEU A C 1
ATOM 1339 O O . LEU A 1 174 ? 25.24256 20.17195 6.33991 1.000 37.50871 206 LEU A O 1
ATOM 1344 N N . PHE A 1 175 ? 25.25448 22.19992 7.30402 1.000 33.37032 207 PHE A N 1
ATOM 1345 C CA . PHE A 1 175 ? 23.97762 22.52361 6.68322 1.000 40.01679 207 PHE A CA 1
ATOM 1346 C C . PHE A 1 175 ? 24.11266 22.72495 5.17506 1.000 39.20660 207 PHE A C 1
ATOM 1347 O O . PHE A 1 175 ? 23.20557 22.34345 4.42518 1.000 38.94165 207 PHE A O 1
ATOM 1355 N N . ASP A 1 176 ? 25.23880 23.28019 4.70732 1.000 37.61807 208 ASP A N 1
ATOM 1356 C CA . ASP A 1 176 ? 25.45651 23.40461 3.26248 1.000 39.83390 208 ASP A CA 1
ATOM 1357 C C . ASP A 1 176 ? 25.41842 22.05278 2.57164 1.000 39.93731 208 ASP A C 1
ATOM 1358 O O . ASP A 1 176 ? 25.05068 21.96532 1.38766 1.000 40.98359 208 ASP A O 1
ATOM 1363 N N . ASN A 1 177 ? 25.83085 21.00177 3.27085 1.000 36.33731 209 ASN A N 1
ATOM 1364 C CA . ASN A 1 177 ? 25.88654 19.66064 2.72145 1.000 37.21596 209 ASN A CA 1
ATOM 1365 C C . ASN A 1 177 ? 24.70275 18.79960 3.13626 1.000 36.59732 209 ASN A C 1
ATOM 1366 O O . ASN A 1 177 ? 24.65410 17.62216 2.77181 1.000 44.71792 209 ASN A O 1
ATOM 1371 N N . ALA A 1 178 ? 23.73481 19.36404 3.86083 1.000 35.38382 210 ALA A N 1
ATOM 1372 C CA . ALA A 1 178 ? 22.50629 18.66002 4.22836 1.000 35.02186 210 ALA A CA 1
ATOM 1373 C C . ALA A 1 178 ? 21.30956 19.56356 3.95532 1.000 43.43850 210 ALA A C 1
ATOM 1374 O O . ALA A 1 178 ? 20.60276 19.98356 4.88010 1.000 38.75108 210 ALA A O 1
ATOM 1376 N N . PRO A 1 179 ? 21.04998 19.87689 2.68039 1.000 42.81597 211 PRO A N 1
ATOM 1377 C CA . PRO A 1 179 ? 19.91456 20.75113 2.34881 1.000 41.07889 211 PRO A CA 1
ATOM 1378 C C . PRO A 1 179 ? 18.56710 20.16572 2.72125 1.000 43.31054 211 PRO A C 1
ATOM 1379 O O . PRO A 1 179 ? 17.57349 20.90268 2.71437 1.000 46.61923 211 PRO A O 1
ATOM 1383 N N . GLN A 1 180 ? 18.50199 18.87580 3.05478 1.000 42.00281 212 GLN A N 1
ATOM 1384 C CA . GLN A 1 180 ? 17.27463 18.27355 3.55764 1.000 45.78513 212 GLN A CA 1
ATOM 1385 C C . GLN A 1 180 ? 16.93898 18.71976 4.97547 1.000 44.78100 212 GLN A C 1
ATOM 1386 O O . GLN A 1 180 ? 15.86222 18.38140 5.47757 1.000 45.22175 212 GLN A O 1
ATOM 1392 N N . LEU A 1 181 ? 17.82880 19.46516 5.62544 1.000 40.01050 213 LEU A N 1
ATOM 1393 C CA . LEU A 1 181 ? 17.63164 19.93753 6.98738 1.000 37.18630 213 LEU A CA 1
ATOM 1394 C C . LEU A 1 181 ? 17.36971 21.43574 6.98315 1.000 44.85533 213 LEU A C 1
ATOM 1395 O O . LEU A 1 181 ? 18.00002 22.17870 6.22615 1.000 41.97117 213 LEU A O 1
ATOM 1400 N N . LYS A 1 182 ? 16.44385 21.88027 7.82849 1.000 41.76000 214 LYS A N 1
ATOM 1401 C CA . LYS A 1 182 ? 16.36750 23.30018 8.13740 1.000 39.88998 214 LYS A CA 1
ATOM 1402 C C . LYS A 1 182 ? 17.58708 23.71022 8.95999 1.000 38.00509 214 LYS A C 1
ATOM 1403 O O . LYS A 1 182 ? 18.13340 22.91989 9.73305 1.000 39.13660 214 LYS A O 1
ATOM 1409 N N . GLN A 1 183 ? 18.03301 24.95516 8.76772 1.000 37.38621 215 GLN A N 1
ATOM 1410 C CA . GLN A 1 183 ? 19.30116 25.41398 9.35001 1.000 33.92663 215 GLN A CA 1
ATOM 1411 C C . GLN A 1 183 ? 19.09933 25.80491 10.81496 1.000 39.84426 215 GLN A C 1
ATOM 1412 O O . GLN A 1 183 ? 19.16851 26.96948 11.21352 1.000 34.59407 215 GLN A O 1
ATOM 1418 N N . VAL A 1 184 ? 18.86266 24.78110 11.62754 1.000 33.32904 216 VAL A N 1
ATOM 1419 C CA . VAL A 1 184 ? 18.63381 24.92465 13.05861 1.000 30.89769 216 VAL A CA 1
ATOM 1420 C C . VAL A 1 184 ? 19.33044 23.76383 13.74844 1.000 30.92176 216 VAL A C 1
ATOM 1421 O O . VAL A 1 184 ? 19.20109 22.61519 13.31304 1.000 34.09958 216 VAL A O 1
ATOM 1425 N N . PHE A 1 185 ? 20.07635 24.04723 14.81888 1.000 31.27970 217 PHE A N 1
ATOM 1426 C CA . PHE A 1 185 ? 20.56442 22.97298 15.66443 1.000 27.59462 217 PHE A CA 1
ATOM 1427 C C . PHE A 1 185 ? 20.18074 23.26296 17.10757 1.000 28.82076 217 PHE A C 1
ATOM 1428 O O . PHE A 1 185 ? 20.04620 24.41724 17.51699 1.000 31.51768 217 PHE A O 1
ATOM 1436 N N . THR A 1 186 ? 19.93074 22.18935 17.84444 1.000 28.02791 218 THR A N 1
ATOM 1437 C CA . THR A 1 186 ? 19.47936 22.25175 19.22266 1.000 29.20590 218 THR A CA 1
ATOM 1438 C C . THR A 1 186 ? 20.40114 21.41781 20.09516 1.000 27.82324 218 THR A C 1
ATOM 1439 O O . THR A 1 186 ? 20.80317 20.31774 19.71600 1.000 29.84468 218 THR A O 1
ATOM 1443 N N . ILE A 1 187 ? 20.73189 21.94434 21.27083 1.000 26.13769 219 ILE A N 1
ATOM 1444 C CA . ILE A 1 187 ? 21.50946 21.22474 22.26794 1.000 28.05032 219 ILE A CA 1
ATOM 1445 C C . ILE A 1 187 ? 20.58833 20.95565 23.44565 1.000 27.63706 219 ILE A C 1
ATOM 1446 O O . ILE A 1 187 ? 19.91209 21.87385 23.92603 1.000 29.65549 219 ILE A O 1
ATOM 1451 N N . CYS A 1 188 ? 20.51381 19.69063 23.87495 1.000 26.93729 220 CYS A N 1
ATOM 1452 C CA . CYS A 1 188 ? 19.65328 19.26926 24.98508 1.000 30.79753 220 CYS A CA 1
ATOM 1453 C C . CYS A 1 188 ? 20.53584 18.55460 26.00503 1.000 30.71672 220 CYS A C 1
ATOM 1454 O O . CYS A 1 188 ? 20.73614 17.34211 25.91278 1.000 32.88319 220 CYS A O 1
ATOM 1457 N N . ILE A 1 189 ? 21.02293 19.31168 26.99038 1.000 28.03928 221 ILE A N 1
ATOM 1458 C CA . ILE A 1 189 ? 21.92867 18.81785 28.02572 1.000 29.91455 221 ILE A CA 1
ATOM 1459 C C . ILE A 1 189 ? 21.12608 18.24086 29.18856 1.000 29.42734 221 ILE A C 1
ATOM 1460 O O . ILE A 1 189 ? 20.23743 18.91161 29.72397 1.000 31.61496 221 ILE A O 1
ATOM 1465 N N . SER A 1 190 ? 21.44877 17.01041 29.60027 1.000 26.23648 222 SER A N 1
ATOM 1466 C CA . SER A 1 190 ? 20.94855 16.45353 30.86214 1.000 29.51916 222 SER A CA 1
ATOM 1467 C C . SER A 1 190 ? 22.08460 16.36272 31.88764 1.000 30.34463 222 SER A C 1
ATOM 1468 O O . SER A 1 190 ? 23.23536 16.70551 31.61581 1.000 28.78611 222 SER A O 1
ATOM 1471 N N . GLU A 1 191 ? 21.75665 15.88967 33.09343 1.000 29.64657 223 GLU A N 1
ATOM 1472 C CA . GLU A 1 191 ? 22.79399 15.74043 34.11201 1.000 27.47106 223 GLU A CA 1
ATOM 1473 C C . GLU A 1 191 ? 23.89540 14.79724 33.65048 1.000 31.51660 223 GLU A C 1
ATOM 1474 O O . GLU A 1 191 ? 25.06435 14.99053 33.99478 1.000 33.06934 223 GLU A O 1
ATOM 1480 N N . ASN A 1 192 ? 23.54878 13.79057 32.84918 1.000 30.58059 224 ASN A N 1
ATOM 1481 C CA B ASN A 1 192 ? 24.52181 12.83661 32.32760 0.586 31.88220 224 ASN A CA 1
ATOM 1482 C CA C ASN A 1 192 ? 24.50764 12.81583 32.33535 0.414 31.88461 224 ASN A CA 1
ATOM 1483 C C . ASN A 1 192 ? 24.24749 12.65127 30.84250 1.000 31.13512 224 ASN A C 1
ATOM 1484 O O . ASN A 1 192 ? 23.23938 12.05125 30.45171 1.000 31.92831 224 ASN A O 1
ATOM 1493 N N . GLY A 1 193 ? 25.13051 13.18487 30.01283 1.000 28.41454 225 GLY A N 1
ATOM 1494 C CA . GLY A 1 193 ? 24.93315 13.08829 28.58440 1.000 28.69462 225 GLY A CA 1
ATOM 1495 C C . GLY A 1 193 ? 23.85574 14.03026 28.09236 1.000 29.01399 225 GLY A C 1
ATOM 1496 O O . GLY A 1 193 ? 23.31804 14.86596 28.82137 1.000 30.22003 225 GLY A O 1
ATOM 1497 N N . GLY A 1 194 ? 23.55166 13.90891 26.81035 1.000 28.33412 226 GLY A N 1
ATOM 1498 C CA . GLY A 1 194 ? 22.54362 14.75660 26.20811 1.000 29.38391 226 GLY A CA 1
ATOM 1499 C C . GLY A 1 194 ? 22.41247 14.47331 24.73133 1.000 28.04870 226 GLY A C 1
ATOM 1500 O O . GLY A 1 194 ? 22.72457 13.36746 24.28476 1.000 32.03228 226 GLY A O 1
ATOM 1501 N N . GLU A 1 195 ? 21.96328 15.45820 23.95945 1.000 28.66400 227 GLU A N 1
ATOM 1502 C CA . GLU A 1 195 ? 21.74513 15.23110 22.53920 1.000 28.40029 227 GLU A CA 1
ATOM 1503 C C . GLU A 1 195 ? 21.95959 16.52233 21.76886 1.000 29.55383 227 GLU A C 1
ATOM 1504 O O . GLU A 1 195 ? 21.62169 17.60787 22.24708 1.000 31.72034 227 GLU A O 1
ATOM 1510 N N . LEU A 1 196 ? 22.55419 16.39087 20.58659 1.000 27.87095 228 LEU A N 1
ATOM 1511 C CA . LEU A 1 196 ? 22.60411 17.45257 19.59573 1.000 28.14297 228 LEU A CA 1
ATOM 1512 C C . LEU A 1 196 ? 21.61352 17.09230 18.49824 1.000 29.58585 228 LEU A C 1
ATOM 1513 O O . LEU A 1 196 ? 21.59247 15.94526 18.04343 1.000 32.29376 228 LEU A O 1
ATOM 1518 N N . ILE A 1 197 ? 20.78216 18.05300 18.09929 1.000 31.95954 229 ILE A N 1
ATOM 1519 C CA . ILE A 1 197 ? 19.78607 17.85351 17.04665 1.000 30.80200 229 ILE A CA 1
ATOM 1520 C C . ILE A 1 197 ? 20.07595 18.82773 15.92046 1.000 31.62201 229 ILE A C 1
ATOM 1521 O O . ILE A 1 197 ? 20.20697 20.03222 16.15790 1.000 33.77754 229 ILE A O 1
ATOM 1526 N N . ALA A 1 198 ? 20.16074 18.31250 14.69480 1.000 32.89147 230 ALA A N 1
ATOM 1527 C CA . ALA A 1 198 ? 20.29645 19.14083 13.50584 1.000 34.02506 230 ALA A CA 1
ATOM 1528 C C . ALA A 1 198 ? 18.99551 19.09750 12.71083 1.000 33.94176 230 ALA A C 1
ATOM 1529 O O . ALA A 1 198 ? 18.45632 18.01576 12.46443 1.000 35.49151 230 ALA A O 1
ATOM 1531 N N . GLY A 1 199 ? 18.49386 20.27200 12.32277 1.000 33.98182 231 GLY A N 1
ATOM 1532 C CA . GLY A 1 199 ? 17.26262 20.39840 11.56347 1.000 38.31189 231 GLY A CA 1
ATOM 1533 C C . GLY A 1 199 ? 16.09531 20.98253 12.33433 1.000 34.54683 231 GLY A C 1
ATOM 1534 O O . GLY A 1 199 ? 15.04135 21.23364 11.73441 1.000 38.69423 231 GLY A O 1
ATOM 1535 N N . GLY A 1 200 ? 16.24124 21.20273 13.63488 1.000 35.90312 232 GLY A N 1
ATOM 1536 C CA . GLY A 1 200 ? 15.16696 21.77454 14.42249 1.000 33.61459 232 GLY A CA 1
ATOM 1537 C C . GLY A 1 200 ? 15.33722 21.38872 15.88259 1.000 37.07952 232 GLY A C 1
ATOM 1538 O O . GLY A 1 200 ? 16.42950 21.03328 16.32298 1.000 35.88621 232 GLY A O 1
ATOM 1539 N N . TYR A 1 201 ? 14.23197 21.47953 16.61191 1.000 35.54573 233 TYR A N 1
ATOM 1540 C CA . TYR A 1 201 ? 14.14987 20.95400 17.96447 1.000 37.75505 233 TYR A CA 1
ATOM 1541 C C . TYR A 1 201 ? 13.08632 19.86052 17.98312 1.000 40.36644 233 TYR A C 1
ATOM 1542 O O . TYR A 1 201 ? 12.27980 19.74519 17.05484 1.000 39.94505 233 TYR A O 1
ATOM 1551 N N . ASP A 1 202 ? 13.09389 19.03890 19.03446 1.000 36.92163 234 ASP A N 1
ATOM 1552 C CA . ASP A 1 202 ? 12.10613 17.97256 19.10692 1.000 36.82037 234 ASP A CA 1
ATOM 1553 C C . ASP A 1 202 ? 11.02645 18.35978 20.10207 1.000 38.75181 234 ASP A C 1
ATOM 1554 O O . ASP A 1 202 ? 11.29651 18.39377 21.31474 1.000 37.05122 234 ASP A O 1
ATOM 1559 N N . PRO A 1 203 ? 9.80413 18.65434 19.65639 1.000 38.03219 235 PRO A N 1
ATOM 1560 C CA . PRO A 1 203 ? 8.76295 19.05682 20.61130 1.000 39.97272 235 PRO A CA 1
ATOM 1561 C C . PRO A 1 203 ? 8.41215 17.97159 21.61052 1.000 45.83139 235 PRO A C 1
ATOM 1562 O O . PRO A 1 203 ? 7.84806 18.28440 22.66562 1.000 45.94809 235 PRO A O 1
ATOM 1566 N N . ALA A 1 204 ? 8.73215 16.70833 21.32054 1.000 39.67718 236 ALA A N 1
ATOM 1567 C CA . ALA A 1 204 ? 8.41115 15.63183 22.24982 1.000 44.97319 236 ALA A CA 1
ATOM 1568 C C . ALA A 1 204 ? 9.23082 15.71352 23.52896 1.000 40.84923 236 ALA A C 1
ATOM 1569 O O . ALA A 1 204 ? 8.79391 15.19844 24.56462 1.000 45.41588 236 ALA A O 1
ATOM 1571 N N . TYR A 1 205 ? 10.40105 16.34589 23.48295 1.000 39.28900 237 TYR A N 1
ATOM 1572 C CA . TYR A 1 205 ? 11.20545 16.50685 24.69030 1.000 38.68271 237 TYR A CA 1
ATOM 1573 C C . TYR A 1 205 ? 10.67367 17.59029 25.61911 1.000 43.45589 237 TYR A C 1
ATOM 1574 O O . TYR A 1 205 ? 11.12129 17.66399 26.76635 1.000 40.57803 237 TYR A O 1
ATOM 1583 N N . ILE A 1 206 ? 9.75006 18.43574 25.15817 1.000 36.19369 238 ILE A N 1
ATOM 1584 C CA . ILE A 1 206 ? 9.31371 19.57421 25.95582 1.000 40.24791 238 ILE A CA 1
ATOM 1585 C C . ILE A 1 206 ? 8.52851 19.09232 27.16864 1.000 42.81309 238 ILE A C 1
ATOM 1586 O O . ILE A 1 206 ? 7.71306 18.16485 27.07824 1.000 40.48157 238 ILE A O 1
ATOM 1591 N N . VAL A 1 207 ? 8.77976 19.72479 28.31896 1.000 38.72037 239 VAL A N 1
ATOM 1592 C CA . VAL A 1 207 ? 8.04803 19.39857 29.53850 1.000 39.17310 239 VAL A CA 1
ATOM 1593 C C . VAL A 1 207 ? 6.60296 19.86104 29.40965 1.000 46.36786 239 VAL A C 1
ATOM 1594 O O . VAL A 1 207 ? 6.33426 21.01379 29.05005 1.000 48.97546 239 VAL A O 1
ATOM 1598 N N . ARG A 1 208 ? 5.66710 18.97089 29.72745 1.000 49.75047 240 ARG A N 1
ATOM 1599 C CA . ARG A 1 208 ? 4.24166 19.27462 29.62710 1.000 61.64621 240 ARG A CA 1
ATOM 1600 C C . ARG A 1 208 ? 3.63179 19.66460 30.97261 1.000 72.44114 240 ARG A C 1
ATOM 1601 O O . ARG A 1 208 ? 4.00045 19.12533 32.01720 1.000 67.06636 240 ARG A O 1
ATOM 1609 N N . ALA A 1 237 ? -0.35716 30.39627 31.36131 1.000 88.16604 269 ALA A N 1
ATOM 1610 C CA . ALA A 1 237 ? 0.78379 30.35469 32.27084 1.000 90.58281 269 ALA A CA 1
ATOM 1611 C C . ALA A 1 237 ? 1.54772 29.04356 32.12018 1.000 90.99503 269 ALA A C 1
ATOM 1612 O O . ALA A 1 237 ? 2.72125 29.03419 31.74493 1.000 83.75692 269 ALA A O 1
ATOM 1614 N N . LEU A 1 238 ? 0.87464 27.93299 32.42829 1.000 95.69582 270 LEU A N 1
ATOM 1615 C CA . LEU A 1 238 ? 1.47611 26.62454 32.19583 1.000 86.24269 270 LEU A CA 1
ATOM 1616 C C . LEU A 1 238 ? 1.62646 26.35225 30.70515 1.000 88.47191 270 LEU A C 1
ATOM 1617 O O . LEU A 1 238 ? 2.62205 25.75952 30.27246 1.000 75.38730 270 LEU A O 1
ATOM 1622 N N . ARG A 1 239 ? 0.64625 26.77842 29.90372 1.000 87.89134 271 ARG A N 1
ATOM 1623 C CA . ARG A 1 239 ? 0.76809 26.64634 28.45685 1.000 79.57549 271 ARG A CA 1
ATOM 1624 C C . ARG A 1 239 ? 1.86779 27.54557 27.90860 1.000 74.79036 271 ARG A C 1
ATOM 1625 O O . ARG A 1 239 ? 2.43430 27.25264 26.85005 1.000 72.64299 271 ARG A O 1
ATOM 1633 N N . GLU A 1 240 ? 2.17682 28.64153 28.60906 1.000 92.17816 272 GLU A N 1
ATOM 1634 C CA . GLU A 1 240 ? 3.27109 29.51296 28.19263 1.000 93.46142 272 GLU A CA 1
ATOM 1635 C C . GLU A 1 240 ? 4.62482 28.83884 28.37296 1.000 86.03693 272 GLU A C 1
ATOM 1636 O O . GLU A 1 240 ? 5.54943 29.08878 27.59067 1.000 87.18971 272 GLU A O 1
ATOM 1642 N N . ALA A 1 241 ? 4.76115 27.98786 29.39160 1.000 75.51642 273 ALA A N 1
ATOM 1643 C CA . ALA A 1 241 ? 6.02045 27.30882 29.66609 1.000 70.69954 273 ALA A CA 1
ATOM 1644 C C . ALA A 1 241 ? 6.27737 26.12678 28.74081 1.000 65.78948 273 ALA A C 1
ATOM 1645 O O . ALA A 1 241 ? 7.41033 25.63795 28.69165 1.000 54.81728 273 ALA A O 1
ATOM 1647 N N . GLU A 1 242 ? 5.26640 25.64955 28.01998 1.000 58.29334 274 GLU A N 1
ATOM 1648 C CA . GLU A 1 242 ? 5.45921 24.60461 27.02499 1.000 50.96913 274 GLU A CA 1
ATOM 1649 C C . GLU A 1 242 ? 5.86624 25.16321 25.67036 1.000 53.57464 274 GLU A C 1
ATOM 1650 O O . GLU A 1 242 ? 6.05112 24.38780 24.72552 1.000 50.31267 274 GLU A O 1
ATOM 1656 N N . LYS A 1 243 ? 6.00233 26.48234 25.55539 1.000 46.47944 275 LYS A N 1
ATOM 1657 C CA . LYS A 1 243 ? 6.30462 27.13971 24.29340 1.000 55.46933 275 LYS A CA 1
ATOM 1658 C C . LYS A 1 243 ? 7.72972 27.67145 24.30624 1.000 42.64998 275 LYS A C 1
ATOM 1659 O O . LYS A 1 243 ? 8.21121 28.17699 25.32621 1.000 43.71388 275 LYS A O 1
ATOM 1665 N N . VAL A 1 244 ? 8.39123 27.55828 23.15734 1.000 42.39934 276 VAL A N 1
ATOM 1666 C CA . VAL A 1 244 ? 9.72299 28.12160 23.00567 1.000 38.32658 276 VAL A CA 1
ATOM 1667 C C . VAL A 1 244 ? 9.67160 29.62993 23.18627 1.000 41.24035 276 VAL A C 1
ATOM 1668 O O . VAL A 1 244 ? 8.79255 30.31333 22.64330 1.000 44.72462 276 VAL A O 1
ATOM 1672 N N . VAL A 1 245 ? 10.62333 30.15602 23.95014 1.000 37.78272 277 VAL A N 1
ATOM 1673 C CA . VAL A 1 245 ? 10.85120 31.59156 24.05508 1.000 37.07748 277 VAL A CA 1
ATOM 1674 C C . VAL A 1 245 ? 12.06448 31.92974 23.19510 1.000 35.18817 277 VAL A C 1
ATOM 1675 O O . VAL A 1 245 ? 13.13953 31.34810 23.37942 1.000 36.88586 277 VAL A O 1
ATOM 1679 N N . TRP A 1 246 ? 11.89328 32.85924 22.25158 1.000 37.29095 278 TRP A N 1
ATOM 1680 C CA . TRP A 1 246 ? 12.94422 33.23996 21.31305 1.000 36.04276 278 TRP A CA 1
ATOM 1681 C C . TRP A 1 246 ? 13.56452 34.58158 21.68762 1.000 40.84795 278 TRP A C 1
ATOM 1682 O O . TRP A 1 246 ? 12.85890 35.52286 22.06147 1.000 40.76346 278 TRP A O 1
ATOM 1693 N N . GLU A 1 247 ? 14.88427 34.67649 21.52803 1.000 34.42464 279 GLU A N 1
ATOM 1694 C CA . GLU A 1 247 ? 15.62999 35.92272 21.67093 1.000 39.54301 279 GLU A CA 1
ATOM 1695 C C . GLU A 1 247 ? 16.50538 36.15109 20.45015 1.000 35.93696 279 GLU A C 1
ATOM 1696 O O . GLU A 1 247 ? 17.20197 35.23889 19.99766 1.000 37.58016 279 GLU A O 1
ATOM 1702 N N . ASN A 1 248 ? 16.49609 37.37865 19.94262 1.000 33.42738 280 ASN A N 1
ATOM 1703 C CA . ASN A 1 248 ? 17.37812 37.74150 18.83924 1.000 34.35001 280 ASN A CA 1
ATOM 1704 C C . ASN A 1 248 ? 18.83730 37.72653 19.28325 1.000 37.05061 280 ASN A C 1
ATOM 1705 O O . ASN A 1 248 ? 19.17154 38.16160 20.38980 1.000 38.22161 280 ASN A O 1
ATOM 1710 N N . VAL A 1 249 ? 19.70613 37.21275 18.41776 1.000 35.68270 281 VAL A N 1
ATOM 1711 C CA . VAL A 1 249 ? 21.14392 37.28535 18.64811 1.000 36.33993 281 VAL A CA 1
ATOM 1712 C C . VAL A 1 249 ? 21.60675 38.70397 18.34714 1.000 39.67771 281 VAL A C 1
ATOM 1713 O O . VAL A 1 249 ? 21.15666 39.32701 17.37858 1.000 43.20616 281 VAL A O 1
ATOM 1717 N N . THR A 1 250 ? 22.49031 39.23152 19.18949 1.000 37.88823 282 THR A N 1
ATOM 1718 C CA . THR A 1 250 ? 22.88514 40.62895 19.10666 1.000 36.53979 282 THR A CA 1
ATOM 1719 C C . THR A 1 250 ? 24.18376 40.83737 18.34203 1.000 44.30816 282 THR A C 1
ATOM 1720 O O . THR A 1 250 ? 24.63502 41.97961 18.21897 1.000 48.50461 282 THR A O 1
ATOM 1724 N N . ARG A 1 251 ? 24.78801 39.77045 17.82391 1.000 41.85565 283 ARG A N 1
ATOM 1725 C CA . ARG A 1 251 ? 25.98444 39.86996 17.00096 1.000 53.64947 283 ARG A CA 1
ATOM 1726 C C . ARG A 1 251 ? 25.84669 38.92785 15.81299 1.000 42.44231 283 ARG A C 1
ATOM 1727 O O . ARG A 1 251 ? 25.14966 37.91347 15.88795 1.000 45.71083 283 ARG A O 1
ATOM 1735 N N . LYS A 1 252 ? 26.51422 39.27405 14.70777 1.000 41.82262 284 LYS A N 1
ATOM 1736 C CA . LYS A 1 252 ? 26.29650 38.54490 13.46078 1.000 44.91855 284 LYS A CA 1
ATOM 1737 C C . LYS A 1 252 ? 26.79038 37.10438 13.54715 1.000 47.92125 284 LYS A C 1
ATOM 1738 O O . LYS A 1 252 ? 26.09528 36.17574 13.11883 1.000 53.19654 284 LYS A O 1
ATOM 1744 N N . TYR A 1 253 ? 27.99059 36.89133 14.08770 1.000 40.79270 285 TYR A N 1
ATOM 1745 C CA . TYR A 1 253 ? 28.63845 35.58995 13.97565 1.000 48.18509 285 TYR A CA 1
ATOM 1746 C C . TYR A 1 253 ? 28.96076 34.95148 15.31959 1.000 37.57874 285 TYR A C 1
ATOM 1747 O O . TYR A 1 253 ? 29.71372 33.97129 15.35777 1.000 41.25887 285 TYR A O 1
ATOM 1756 N N . TYR A 1 254 ? 28.40923 35.47118 16.41820 1.000 36.36144 286 TYR A N 1
ATOM 1757 C CA . TYR A 1 254 ? 28.57699 34.87222 17.73395 1.000 40.78130 286 TYR A CA 1
ATOM 1758 C C . TYR A 1 254 ? 27.22415 34.85599 18.43591 1.000 38.04005 286 TYR A C 1
ATOM 1759 O O . TYR A 1 254 ? 26.37136 35.70922 18.18307 1.000 36.26415 286 TYR A O 1
ATOM 1768 N N . TYR A 1 255 ? 27.03640 33.88121 19.33062 1.000 32.15340 287 TYR A N 1
ATOM 1769 C CA . TYR A 1 255 ? 25.72371 33.61162 19.92062 1.000 30.66346 287 TYR A CA 1
ATOM 1770 C C . TYR A 1 255 ? 25.52792 34.40983 21.21386 1.000 34.60697 287 TYR A C 1
ATOM 1771 O O . TYR A 1 255 ? 25.44766 33.86530 22.31546 1.000 35.80008 287 TYR A O 1
ATOM 1780 N N . TYR A 1 256 ? 25.42018 35.72881 21.06320 1.000 33.94322 288 TYR A N 1
ATOM 1781 C CA . TYR A 1 256 ? 25.10744 36.60808 22.18617 1.000 30.57527 288 TYR A CA 1
ATOM 1782 C C . TYR A 1 256 ? 23.62845 36.95798 22.19628 1.000 32.63869 288 TYR A C 1
ATOM 1783 O O . TYR A 1 256 ? 23.01973 37.15135 21.14047 1.000 36.07796 288 TYR A O 1
ATOM 1792 N N . ILE A 1 257 ? 23.06225 37.05990 23.39947 1.000 32.81078 289 ILE A N 1
ATOM 1793 C CA . ILE A 1 257 ? 21.73370 37.61770 23.61104 1.000 34.53902 289 ILE A CA 1
ATOM 1794 C C . ILE A 1 257 ? 21.83190 38.63850 24.73735 1.000 37.81136 289 ILE A C 1
ATOM 1795 O O . ILE A 1 257 ? 22.77834 38.63638 25.52556 1.000 34.34467 289 ILE A O 1
ATOM 1800 N N . LYS A 1 258 ? 20.82784 39.51004 24.81921 1.000 33.93242 290 LYS A N 1
ATOM 1801 C CA . LYS A 1 258 ? 20.80160 40.57140 25.82018 1.000 32.84933 290 LYS A CA 1
ATOM 1802 C C . LYS A 1 258 ? 19.92451 40.15640 27.00000 1.000 36.90142 290 LYS A C 1
ATOM 1803 O O . LYS A 1 258 ? 18.74179 39.84263 26.82562 1.000 36.14243 290 LYS A O 1
ATOM 1809 N N . VAL A 1 259 ? 20.50631 40.16467 28.19619 1.000 30.20925 291 VAL A N 1
ATOM 1810 C CA . VAL A 1 259 ? 19.78368 39.89994 29.43956 1.000 31.13646 291 VAL A CA 1
ATOM 1811 C C . VAL A 1 259 ? 19.48007 41.23659 30.10468 1.000 31.78916 291 VAL A C 1
ATOM 1812 O O . VAL A 1 259 ? 20.37433 42.07371 30.26914 1.000 34.64622 291 VAL A O 1
ATOM 1816 N N . ARG A 1 260 ? 18.21928 41.44787 30.48278 1.000 31.14686 292 ARG A N 1
ATOM 1817 C CA . ARG A 1 260 ? 17.77824 42.75273 30.95709 1.000 32.70639 292 ARG A CA 1
ATOM 1818 C C . ARG A 1 260 ? 17.52596 42.79259 32.45689 1.000 32.67801 292 ARG A C 1
ATOM 1819 O O . ARG A 1 260 ? 17.16378 43.84666 32.98700 1.000 34.07968 292 ARG A O 1
ATOM 1827 N N . GLY A 1 261 ? 17.74511 41.68784 33.15306 1.000 33.65446 293 GLY A N 1
ATOM 1828 C CA . GLY A 1 261 ? 17.58312 41.65225 34.58714 1.000 34.43136 293 GLY A CA 1
ATOM 1829 C C . GLY A 1 261 ? 17.72221 40.24025 35.10315 1.000 32.99445 293 GLY A C 1
ATOM 1830 O O . GLY A 1 261 ? 17.65594 39.28108 34.33179 1.000 29.21585 293 GLY A O 1
ATOM 1831 N N . LEU A 1 262 ? 17.93219 40.09886 36.40783 1.000 31.59150 294 LEU A N 1
ATOM 1832 C CA . LEU A 1 262 ? 18.01264 38.77558 37.00913 1.000 31.32334 294 LEU A CA 1
ATOM 1833 C C . LEU A 1 262 ? 17.41227 38.88269 38.39831 1.000 29.94662 294 LEU A C 1
ATOM 1834 O O . LEU A 1 262 ? 17.94028 39.61225 39.24455 1.000 32.18108 294 LEU A O 1
ATOM 1839 N N . ASP A 1 263 ? 16.29812 38.18134 38.60609 1.000 30.66898 295 ASP A N 1
ATOM 1840 C CA . ASP A 1 263 ? 15.48634 38.29569 39.81111 1.000 32.56989 295 ASP A CA 1
ATOM 1841 C C . ASP A 1 263 ? 15.74600 37.13485 40.75796 1.000 35.19277 295 ASP A C 1
ATOM 1842 O O . ASP A 1 263 ? 15.83349 35.97802 40.33461 1.000 31.59632 295 ASP A O 1
ATOM 1847 N N . MET A 1 264 ? 15.83793 37.45241 42.04284 1.000 32.75698 296 MET A N 1
ATOM 1848 C CA . MET A 1 264 ? 15.80053 36.46737 43.11262 1.000 31.98299 296 MET A CA 1
ATOM 1849 C C . MET A 1 264 ? 14.82179 36.98124 44.15651 1.000 33.67893 296 MET A C 1
ATOM 1850 O O . MET A 1 264 ? 14.92590 38.13273 44.58857 1.000 36.14382 296 MET A O 1
ATOM 1855 N N . PHE A 1 265 ? 13.85632 36.14770 44.53842 1.000 34.37407 297 PHE A N 1
ATOM 1856 C CA . PHE A 1 265 ? 12.79629 36.55916 45.46145 1.000 36.21300 297 PHE A CA 1
ATOM 1857 C C . PHE A 1 265 ? 12.13438 37.85417 44.98873 1.000 37.92591 297 PHE A C 1
ATOM 1858 O O . PHE A 1 265 ? 11.92619 38.79559 45.75670 1.000 40.80808 297 PHE A O 1
ATOM 1866 N N . GLY A 1 266 ? 11.80729 37.88990 43.69722 1.000 36.58758 298 GLY A N 1
ATOM 1867 C CA . GLY A 1 266 ? 11.12085 39.01510 43.09455 1.000 43.90108 298 GLY A CA 1
ATOM 1868 C C . GLY A 1 266 ? 11.92346 40.28985 42.98010 1.000 41.77847 298 GLY A C 1
ATOM 1869 O O . GLY A 1 266 ? 11.35773 41.33008 42.63670 1.000 44.71633 298 GLY A O 1
ATOM 1870 N N . THR A 1 267 ? 13.22553 40.24619 43.24133 1.000 38.67488 299 THR A N 1
ATOM 1871 C CA . THR A 1 267 ? 14.04876 41.44456 43.33392 1.000 37.94925 299 THR A CA 1
ATOM 1872 C C . THR A 1 267 ? 15.12474 41.39350 42.25686 1.000 35.08201 299 THR A C 1
ATOM 1873 O O . THR A 1 267 ? 15.91422 40.44426 42.20842 1.000 35.38978 299 THR A O 1
ATOM 1877 N N . ASN A 1 268 ? 15.15136 42.41107 41.39732 1.000 37.59845 300 ASN A N 1
ATOM 1878 C CA . ASN A 1 268 ? 16.16700 42.49124 40.35271 1.000 34.43589 300 ASN A CA 1
ATOM 1879 C C . ASN A 1 268 ? 17.52031 42.79243 40.98857 1.000 34.23108 300 ASN A C 1
ATOM 1880 O O . ASN A 1 268 ? 17.70291 43.85041 41.60118 1.000 35.53199 300 ASN A O 1
ATOM 1885 N N . MET A 1 269 ? 18.46017 41.86210 40.85168 1.000 32.85583 301 MET A N 1
ATOM 1886 C CA . MET A 1 269 ? 19.76914 41.97883 41.48099 1.000 33.20977 301 MET A CA 1
ATOM 1887 C C . MET A 1 269 ? 20.81323 42.64480 40.58813 1.000 35.89722 301 MET A C 1
ATOM 1888 O O . MET A 1 269 ? 21.97960 42.73204 40.98267 1.000 37.21055 301 MET A O 1
ATOM 1893 N N . MET A 1 270 ? 20.43654 43.11769 39.40463 1.000 35.80079 302 MET A N 1
ATOM 1894 C CA . MET A 1 270 ? 21.36859 43.90613 38.60305 1.000 33.67921 302 MET A CA 1
ATOM 1895 C C . MET A 1 270 ? 20.73064 45.20250 38.12281 1.000 36.28027 302 MET A C 1
ATOM 1896 O O . MET A 1 270 ? 21.05742 45.69411 37.04076 1.000 50.06975 302 MET A O 1
ATOM 1901 N N . SER A 1 271 ? 19.84029 45.78386 38.93162 1.000 40.38890 303 SER A N 1
ATOM 1902 C CA . SER A 1 271 ? 19.03642 46.92148 38.48869 1.000 42.93770 303 SER A CA 1
ATOM 1903 C C . SER A 1 271 ? 19.87440 48.04246 37.88650 1.000 61.39851 303 SER A C 1
ATOM 1904 O O . SER A 1 271 ? 19.34821 48.84758 37.10792 1.000 51.09564 303 SER A O 1
ATOM 1907 N N . SER A 1 272 ? 21.16520 48.11187 38.21707 1.000 55.07997 304 SER A N 1
ATOM 1908 C CA . SER A 1 272 ? 22.02214 49.14372 37.64624 1.000 54.97094 304 SER A CA 1
ATOM 1909 C C . SER A 1 272 ? 22.23919 48.95595 36.15103 1.000 61.47745 304 SER A C 1
ATOM 1910 O O . SER A 1 272 ? 22.63959 49.90800 35.47121 1.000 66.94147 304 SER A O 1
ATOM 1913 N N . SER A 1 273 ? 21.97707 47.76226 35.62377 1.000 42.48027 305 SER A N 1
ATOM 1914 C CA . SER A 1 273 ? 22.22854 47.44527 34.21935 1.000 52.45948 305 SER A CA 1
ATOM 1915 C C . SER A 1 273 ? 20.92124 47.02837 33.55459 1.000 58.98170 305 SER A C 1
ATOM 1916 O O . SER A 1 273 ? 20.18638 46.20055 34.10270 1.000 50.48513 305 SER A O 1
ATOM 1919 N N . LYS A 1 274 ? 20.64031 47.58276 32.37365 1.000 67.15205 306 LYS A N 1
ATOM 1920 C CA . LYS A 1 274 ? 19.35401 47.36924 31.71486 1.000 61.03249 306 LYS A CA 1
ATOM 1921 C C . LYS A 1 274 ? 19.48248 46.69816 30.34966 1.000 65.94562 306 LYS A C 1
ATOM 1922 O O . LYS A 1 274 ? 18.56491 46.78809 29.52844 1.000 82.55668 306 LYS A O 1
ATOM 1928 N N . GLY A 1 275 ? 20.60015 46.02462 30.09979 1.000 58.83429 307 GLY A N 1
ATOM 1929 C CA . GLY A 1 275 ? 20.81315 45.17954 28.93925 1.000 50.91001 307 GLY A CA 1
ATOM 1930 C C . GLY A 1 275 ? 22.17933 44.57236 29.15687 1.000 66.62785 307 GLY A C 1
ATOM 1931 O O . GLY A 1 275 ? 23.05471 45.27940 29.63522 1.000 73.14514 307 GLY A O 1
ATOM 1932 N N . LEU A 1 276 ? 22.39372 43.28843 28.90503 1.000 42.75226 308 LEU A N 1
ATOM 1933 C CA . LEU A 1 276 ? 23.72577 42.72324 29.12444 1.000 39.24575 308 LEU A CA 1
ATOM 1934 C C . LEU A 1 276 ? 23.91863 41.59729 28.12367 1.000 34.71195 308 LEU A C 1
ATOM 1935 O O . LEU A 1 276 ? 23.21851 40.58191 28.19366 1.000 40.06982 308 LEU A O 1
ATOM 1940 N N . GLU A 1 277 ? 24.84572 41.78637 27.18044 1.000 34.68000 309 GLU A N 1
ATOM 1941 C CA . GLU A 1 277 ? 25.09520 40.76355 26.17467 1.000 35.34543 309 GLU A CA 1
ATOM 1942 C C . GLU A 1 277 ? 25.84063 39.60409 26.81792 1.000 35.13700 309 GLU A C 1
ATOM 1943 O O . GLU A 1 277 ? 26.95495 39.77611 27.32250 1.000 39.30431 309 GLU A O 1
ATOM 1949 N N . MET A 1 278 ? 25.21149 38.43493 26.82008 1.000 31.69531 310 MET A N 1
ATOM 1950 C CA . MET A 1 278 ? 25.77694 37.22209 27.39335 1.000 27.93271 310 MET A CA 1
ATOM 1951 C C . MET A 1 278 ? 25.92568 36.18737 26.29063 1.000 34.15518 310 MET A C 1
ATOM 1952 O O . MET A 1 278 ? 25.03121 36.02876 25.45082 1.000 33.06339 310 MET A O 1
ATOM 1957 N N . LEU A 1 279 ? 27.06636 35.50339 26.28875 1.000 30.03502 311 LEU A N 1
ATOM 1958 C CA . LEU A 1 279 ? 27.34975 34.47923 25.29460 1.000 28.48637 311 LEU A CA 1
ATOM 1959 C C . LEU A 1 279 ? 26.65680 33.17659 25.67507 1.000 29.18143 311 LEU A C 1
ATOM 1960 O O . LEU A 1 279 ? 26.73277 32.73481 26.82756 1.000 27.61452 311 LEU A O 1
ATOM 1965 N N . VAL A 1 280 ? 25.97634 32.56059 24.71228 1.000 27.05005 312 VAL A N 1
ATOM 1966 C CA . VAL A 1 280 ? 25.29434 31.28665 24.94041 1.000 24.94870 312 VAL A CA 1
ATOM 1967 C C . VAL A 1 280 ? 26.29586 30.20063 24.55929 1.000 28.53828 312 VAL A C 1
ATOM 1968 O O . VAL A 1 280 ? 26.43887 29.85455 23.38041 1.000 29.08587 312 VAL A O 1
ATOM 1972 N N . ASP A 1 281 ? 26.99151 29.66016 25.56569 1.000 26.54010 313 ASP A N 1
ATOM 1973 C CA . ASP A 1 281 ? 28.25929 28.95428 25.37750 1.000 27.28985 313 ASP A CA 1
ATOM 1974 C C . ASP A 1 281 ? 28.21217 27.55039 25.98023 1.000 29.74839 313 ASP A C 1
ATOM 1975 O O . ASP A 1 281 ? 28.36316 27.37602 27.19710 1.000 27.47623 313 ASP A O 1
ATOM 1980 N N . SER A 1 282 ? 28.02838 26.54336 25.12026 1.000 23.72802 314 SER A N 1
ATOM 1981 C CA . SER A 1 282 ? 28.00951 25.15584 25.57301 1.000 25.77494 314 SER A CA 1
ATOM 1982 C C . SER A 1 282 ? 29.38772 24.67732 26.02281 1.000 25.98472 314 SER A C 1
ATOM 1983 O O . SER A 1 282 ? 29.48434 23.63096 26.67449 1.000 24.01739 314 SER A O 1
ATOM 1986 N N . GLY A 1 283 ? 30.44976 25.40699 25.68049 1.000 23.49761 315 GLY A N 1
ATOM 1987 C CA . GLY A 1 283 ? 31.79515 25.10354 26.10451 1.000 23.83382 315 GLY A CA 1
ATOM 1988 C C . GLY A 1 283 ? 32.19250 25.69143 27.44730 1.000 22.58315 315 GLY A C 1
ATOM 1989 O O . GLY A 1 283 ? 33.35446 25.57236 27.84241 1.000 24.96927 315 GLY A O 1
ATOM 1990 N N . SER A 1 284 ? 31.26867 26.34791 28.14123 1.000 22.18457 316 SER A N 1
ATOM 1991 C CA . SER A 1 284 ? 31.52901 26.89517 29.47767 1.000 22.37589 316 SER A CA 1
ATOM 1992 C C . SER A 1 284 ? 30.80926 26.04460 30.51917 1.000 24.47984 316 SER A C 1
ATOM 1993 O O . SER A 1 284 ? 29.57840 25.93502 30.49480 1.000 24.11648 316 SER A O 1
ATOM 1996 N N . THR A 1 285 ? 31.58332 25.46064 31.44230 1.000 24.80968 317 THR A N 1
ATOM 1997 C CA . THR A 1 285 ? 30.99926 24.60061 32.46015 1.000 26.06336 317 THR A CA 1
ATOM 1998 C C . THR A 1 285 ? 29.92058 25.34354 33.23917 1.000 25.35994 317 THR A C 1
ATOM 1999 O O . THR A 1 285 ? 28.80317 24.84199 33.41820 1.000 25.47672 317 THR A O 1
ATOM 2003 N N . PHE A 1 286 ? 30.24655 26.53819 33.71585 1.000 23.66981 318 PHE A N 1
ATOM 2004 C CA . PHE A 1 286 ? 29.36462 27.28734 34.59933 1.000 22.61356 318 PHE A CA 1
ATOM 2005 C C . PHE A 1 286 ? 28.82146 28.52074 33.89562 1.000 26.80518 318 PHE A C 1
ATOM 2006 O O . PHE A 1 286 ? 29.20164 28.85090 32.76777 1.000 24.97805 318 PHE A O 1
ATOM 2014 N N . THR A 1 287 ? 27.87190 29.16739 34.55710 1.000 23.31006 319 THR A N 1
ATOM 2015 C CA . THR A 1 287 ? 27.30585 30.42513 34.09282 1.000 22.47032 319 THR A CA 1
ATOM 2016 C C . THR A 1 287 ? 28.03791 31.54941 34.80983 1.000 28.37663 319 THR A C 1
ATOM 2017 O O . THR A 1 287 ? 28.19018 31.50615 36.03479 1.000 27.97972 319 THR A O 1
ATOM 2021 N N . HIS A 1 288 ? 28.52525 32.52661 34.04622 1.000 23.45912 320 HIS A N 1
ATOM 2022 C CA . HIS A 1 288 ? 29.40528 33.56856 34.56000 1.000 24.34315 320 HIS A CA 1
ATOM 2023 C C . HIS A 1 288 ? 28.72037 34.92138 34.47292 1.000 27.94428 320 HIS A C 1
ATOM 2024 O O . HIS A 1 288 ? 28.26747 35.31381 33.39217 1.000 26.58614 320 HIS A O 1
ATOM 2031 N N . ILE A 1 289 ? 28.67261 35.64059 35.59583 1.000 25.52876 321 ILE A N 1
ATOM 2032 C CA . ILE A 1 289 ? 27.87008 36.86244 35.67865 1.000 26.93783 321 ILE A CA 1
ATOM 2033 C C . ILE A 1 289 ? 28.70353 37.98805 36.28238 1.000 27.37156 321 ILE A C 1
ATOM 2034 O O . ILE A 1 289 ? 29.73491 37.75324 36.92978 1.000 27.78143 321 ILE A O 1
ATOM 2039 N N . PRO A 1 290 ? 28.27961 39.23550 36.06921 1.000 28.20213 322 PRO A N 1
ATOM 2040 C CA . PRO A 1 290 ? 29.01484 40.37105 36.63712 1.000 33.29728 322 PRO A CA 1
ATOM 2041 C C . PRO A 1 290 ? 29.16989 40.25804 38.14405 1.000 36.58156 322 PRO A C 1
ATOM 2042 O O . PRO A 1 290 ? 28.33710 39.67701 38.84380 1.000 30.46261 322 PRO A O 1
ATOM 2046 N N . GLU A 1 291 ? 30.24158 40.87943 38.63223 1.000 35.20984 323 GLU A N 1
ATOM 2047 C CA A GLU A 1 291 ? 30.68619 40.69881 40.00381 0.631 33.88050 323 GLU A CA 1
ATOM 2048 C CA B GLU A 1 291 ? 30.66435 40.66895 40.01326 0.369 33.85662 323 GLU A CA 1
ATOM 2049 C C . GLU A 1 291 ? 29.64411 41.19908 41.00830 1.000 33.34196 323 GLU A C 1
ATOM 2050 O O . GLU A 1 291 ? 29.40414 40.56495 42.04300 1.000 33.72839 323 GLU A O 1
ATOM 2061 N N . ASP A 1 292 ? 29.02957 42.35448 40.72414 1.000 39.45004 324 ASP A N 1
ATOM 2062 C CA . ASP A 1 292 ? 28.03426 42.91539 41.64291 1.000 34.71931 324 ASP A CA 1
ATOM 2063 C C . ASP A 1 292 ? 26.83730 41.98800 41.77734 1.000 33.27202 324 ASP A C 1
ATOM 2064 O O . ASP A 1 292 ? 26.35310 41.71376 42.89062 1.000 33.90202 324 ASP A O 1
ATOM 2069 N N . LEU A 1 293 ? 26.33490 41.51409 40.64040 1.000 35.40736 325 LEU A N 1
ATOM 2070 C CA . LEU A 1 293 ? 25.20852 40.59415 40.63637 1.000 35.76659 325 LEU A CA 1
ATOM 2071 C C . LEU A 1 293 ? 25.56181 39.30723 41.35952 1.000 31.49746 325 LEU A C 1
ATOM 2072 O O . LEU A 1 293 ? 24.76429 38.79904 42.15916 1.000 28.78720 325 LEU A O 1
ATOM 2077 N N . TYR A 1 294 ? 26.75465 38.77170 41.10406 1.000 30.80054 326 TYR A N 1
ATOM 2078 C CA . TYR A 1 294 ? 27.17223 37.55395 41.78687 1.000 26.95628 326 TYR A CA 1
ATOM 2079 C C . TYR A 1 294 ? 27.17948 37.74892 43.29651 1.000 28.05405 326 TYR A C 1
ATOM 2080 O O . TYR A 1 294 ? 26.70542 36.88640 44.04323 1.000 28.38813 326 TYR A O 1
ATOM 2089 N N . ASN A 1 295 ? 27.73710 38.86614 43.76561 1.000 30.42114 327 ASN A N 1
ATOM 2090 C CA . ASN A 1 295 ? 27.81991 39.07911 45.20754 1.000 33.36095 327 ASN A CA 1
ATOM 2091 C C . ASN A 1 295 ? 26.43873 39.18029 45.83305 1.000 31.10211 327 ASN A C 1
ATOM 2092 O O . ASN A 1 295 ? 26.22817 38.71683 46.96106 1.000 32.82743 327 ASN A O 1
ATOM 2097 N N . LYS A 1 296 ? 25.48375 39.78697 45.12810 1.000 31.81110 328 LYS A N 1
ATOM 2098 C CA . LYS A 1 296 ? 24.13223 39.88518 45.67647 1.000 34.36421 328 LYS A CA 1
ATOM 2099 C C . LYS A 1 296 ? 23.47684 38.51155 45.76364 1.000 34.60839 328 LYS A C 1
ATOM 2100 O O . LYS A 1 296 ? 22.91499 38.14677 46.80404 1.000 33.41679 328 LYS A O 1
ATOM 2106 N N . LEU A 1 297 ? 23.55045 37.72945 44.68296 1.000 30.40268 329 LEU A N 1
ATOM 2107 C CA . LEU A 1 297 ? 23.01212 36.37361 44.70841 1.000 26.85668 329 LEU A CA 1
ATOM 2108 C C . LEU A 1 297 ? 23.69982 35.52746 45.77366 1.000 29.33445 329 LEU A C 1
ATOM 2109 O O . LEU A 1 297 ? 23.05049 34.78010 46.51051 1.000 31.09756 329 LEU A O 1
ATOM 2114 N N . ASN A 1 298 ? 25.02500 35.59470 45.82753 1.000 29.74104 330 ASN A N 1
ATOM 2115 C CA . ASN A 1 298 ? 25.76310 34.70923 46.71208 1.000 29.61321 330 ASN A CA 1
ATOM 2116 C C . ASN A 1 298 ? 25.47683 35.02747 48.16399 1.000 32.90931 330 ASN A C 1
ATOM 2117 O O . ASN A 1 298 ? 25.49297 34.12805 49.01197 1.000 32.81263 330 ASN A O 1
ATOM 2122 N N . TYR A 1 299 ? 25.20476 36.29646 48.46256 1.000 29.18462 331 TYR A N 1
ATOM 2123 C CA . TYR A 1 299 ? 24.79920 36.67701 49.81077 1.000 30.24289 331 TYR A CA 1
ATOM 2124 C C . TYR A 1 299 ? 23.60770 35.84683 50.27447 1.000 32.32833 331 TYR A C 1
ATOM 2125 O O . TYR A 1 299 ? 23.60868 35.29686 51.38117 1.000 33.04591 331 TYR A O 1
ATOM 2134 N N . PHE A 1 300 ? 22.58857 35.72406 49.42653 1.000 28.22335 332 PHE A N 1
ATOM 2135 C CA . PHE A 1 300 ? 21.40882 34.95781 49.80153 1.000 32.75842 332 PHE A CA 1
ATOM 2136 C C . PHE A 1 300 ? 21.66101 33.45762 49.75103 1.000 33.30686 332 PHE A C 1
ATOM 2137 O O . PHE A 1 300 ? 21.13303 32.71539 50.58176 1.000 30.53860 332 PHE A O 1
ATOM 2145 N N . PHE A 1 301 ? 22.45948 32.97731 48.79243 1.000 28.28538 333 PHE A N 1
ATOM 2146 C CA . PHE A 1 301 ? 22.76105 31.55066 48.79979 1.000 28.66766 333 PHE A CA 1
ATOM 2147 C C . PHE A 1 301 ? 23.53586 31.15884 50.05362 1.000 31.00987 333 PHE A C 1
ATOM 2148 O O . PHE A 1 301 ? 23.33592 30.06058 50.58600 1.000 29.25588 333 PHE A O 1
ATOM 2156 N N . ASP A 1 302 ? 24.40745 32.04612 50.54537 1.000 28.35429 334 ASP A N 1
ATOM 2157 C CA . ASP A 1 302 ? 25.09970 31.79472 51.80859 1.000 29.07250 334 ASP A CA 1
ATOM 2158 C C . ASP A 1 302 ? 24.11384 31.67767 52.96584 1.000 34.73691 334 ASP A C 1
ATOM 2159 O O . ASP A 1 302 ? 24.28307 30.82705 53.84775 1.000 30.78300 334 ASP A O 1
ATOM 2164 N N . ILE A 1 303 ? 23.07421 32.51907 52.98051 1.000 29.70733 335 ILE A N 1
ATOM 2165 C CA . ILE A 1 303 ? 22.08905 32.45286 54.06550 1.000 29.59923 335 ILE A CA 1
ATOM 2166 C C . ILE A 1 303 ? 21.34595 31.12801 54.02316 1.000 30.84900 335 ILE A C 1
ATOM 2167 O O . ILE A 1 303 ? 21.03243 30.53569 55.06456 1.000 32.58198 335 ILE A O 1
ATOM 2172 N N . LEU A 1 304 ? 21.06325 30.63386 52.82198 1.000 28.46999 336 LEU A N 1
ATOM 2173 C CA . LEU A 1 304 ? 20.34593 29.38059 52.64858 1.000 27.62280 336 LEU A CA 1
ATOM 2174 C C . LEU A 1 304 ? 21.23187 28.15927 52.85284 1.000 26.57912 336 LEU A C 1
ATOM 2175 O O . LEU A 1 304 ? 20.72740 27.03682 52.76612 1.000 28.88375 336 LEU A O 1
ATOM 2180 N N . CYS A 1 30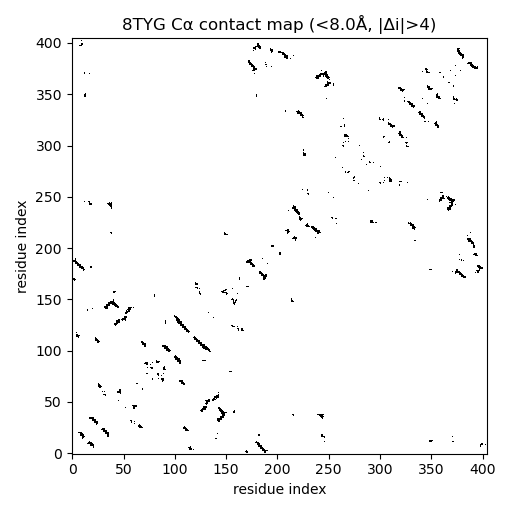5 ? 22.52397 28.34908 53.11403 1.000 29.06994 337 CYS A N 1
ATOM 2181 C CA . CYS A 1 305 ? 23.48813 27.25543 53.25277 1.000 26.04191 337 CYS A CA 1
ATOM 2182 C C . CYS A 1 305 ? 23.78276 27.07238 54.73974 1.000 32.21351 337 CYS A C 1
ATOM 2183 O O . CYS A 1 305 ? 24.56258 27.82522 55.32970 1.000 34.76459 337 CYS A O 1
ATOM 2186 N N . ILE A 1 306 ? 23.16687 26.05407 55.32970 1.000 28.86750 338 ILE A N 1
ATOM 2187 C CA . ILE A 1 306 ? 23.28071 25.75554 56.75563 1.000 29.41496 338 ILE A CA 1
ATOM 2188 C C . ILE A 1 306 ? 23.94594 24.39541 56.90276 1.000 30.58121 338 ILE A C 1
ATOM 2189 O O . ILE A 1 306 ? 23.41062 23.38203 56.43333 1.000 31.36272 338 ILE A O 1
ATOM 2194 N N . GLN A 1 307 ? 25.10904 24.37519 57.55563 1.000 31.19853 339 GLN A N 1
ATOM 2195 C CA . GLN A 1 307 ? 25.87506 23.13848 57.69508 1.000 35.59436 339 GLN A CA 1
ATOM 2196 C C . GLN A 1 307 ? 25.23748 22.17593 58.69129 1.000 35.86594 339 GLN A C 1
ATOM 2197 O O . GLN A 1 307 ? 25.31313 20.95396 58.51715 1.000 36.20958 339 GLN A O 1
ATOM 2203 N N . ASP A 1 308 ? 24.63177 22.69475 59.76040 1.000 33.57539 340 ASP A N 1
ATOM 2204 C CA . ASP A 1 308 ? 24.17485 21.85892 60.86392 1.000 36.25612 340 ASP A CA 1
ATOM 2205 C C . ASP A 1 308 ? 22.84497 22.41617 61.34817 1.000 35.52531 340 ASP A C 1
ATOM 2206 O O . ASP A 1 308 ? 22.80676 23.50267 61.93250 1.000 34.99615 340 ASP A O 1
ATOM 2211 N N . MET A 1 309 ? 21.75860 21.68639 61.09035 1.000 32.79913 341 MET A N 1
ATOM 2212 C CA . MET A 1 309 ? 20.44228 22.19934 61.43645 1.000 42.20745 341 MET A CA 1
ATOM 2213 C C . MET A 1 309 ? 20.19474 22.19608 62.93487 1.000 34.74963 341 MET A C 1
ATOM 2214 O O . MET A 1 309 ? 19.19344 22.76414 63.37896 1.000 34.72796 341 MET A O 1
ATOM 2219 N N . ASN A 1 310 ? 21.07431 21.58415 63.72366 1.000 32.38243 342 ASN A N 1
ATOM 2220 C CA . ASN A 1 310 ? 20.92755 21.57566 65.17482 1.000 33.87564 342 ASN A CA 1
ATOM 2221 C C . ASN A 1 310 ? 21.85314 22.56336 65.87376 1.000 34.72263 342 ASN A C 1
ATOM 2222 O O . ASN A 1 310 ? 21.91524 22.56748 67.10858 1.000 37.60311 342 ASN A O 1
ATOM 2227 N N . ASN A 1 311 ? 22.57003 23.39854 65.12308 1.000 35.62829 343 ASN A N 1
ATOM 2228 C CA . ASN A 1 311 ? 23.38828 24.45047 65.71522 1.000 43.16779 343 ASN A CA 1
ATOM 2229 C C . ASN A 1 311 ? 22.52546 25.69587 65.86977 1.000 34.15396 343 ASN A C 1
ATOM 2230 O O . ASN A 1 311 ? 22.19834 26.36175 64.87945 1.000 34.89845 343 ASN A O 1
ATOM 2235 N N . ALA A 1 312 ? 22.14535 25.99983 67.11716 1.000 35.90449 344 ALA A N 1
ATOM 2236 C CA . ALA A 1 312 ? 21.21855 27.09806 67.35586 1.000 39.84173 344 ALA A CA 1
ATOM 2237 C C . ALA A 1 312 ? 21.79415 28.43372 66.90788 1.000 37.98389 344 ALA A C 1
ATOM 2238 O O . ALA A 1 312 ? 21.08485 29.25202 66.31453 1.000 38.24952 344 ALA A O 1
ATOM 2240 N N . TYR A 1 313 ? 23.06725 28.69595 67.20634 1.000 45.06750 345 TYR A N 1
ATOM 2241 C CA . TYR A 1 313 ? 23.64416 29.97900 66.81267 1.000 52.90240 345 TYR A CA 1
ATOM 2242 C C . TYR A 1 313 ? 23.47811 30.20683 65.31622 1.000 45.56526 345 TYR A C 1
ATOM 2243 O O . TYR A 1 313 ? 23.05024 31.27947 64.87611 1.000 48.69111 345 TYR A O 1
ATOM 2252 N N . ASP A 1 314 ? 23.77564 29.17855 64.51758 1.000 41.10558 346 ASP A N 1
ATOM 2253 C CA . ASP A 1 314 ? 23.72970 29.30661 63.06779 1.000 43.21498 346 ASP A CA 1
ATOM 2254 C C . ASP A 1 314 ? 22.30008 29.48912 62.57106 1.000 42.72570 346 ASP A C 1
ATOM 2255 O O . ASP A 1 314 ? 22.02460 30.35218 61.72806 1.000 41.44783 346 ASP A O 1
ATOM 2260 N N . VAL A 1 315 ? 21.38344 28.66241 63.07031 1.000 36.27217 347 VAL A N 1
ATOM 2261 C CA . VAL A 1 315 ? 19.98530 28.73567 62.66274 1.000 30.77297 347 VAL A CA 1
ATOM 2262 C C . VAL A 1 315 ? 19.35229 30.03096 63.15382 1.000 36.47282 347 VAL A C 1
ATOM 2263 O O . VAL A 1 315 ? 18.67542 30.73136 62.38961 1.000 35.55145 347 VAL A O 1
ATOM 2267 N N . ASN A 1 316 ? 19.56254 30.36179 64.43656 1.000 35.89891 348 ASN A N 1
ATOM 2268 C CA . ASN A 1 316 ? 18.96991 31.56513 65.02620 1.000 37.65482 348 ASN A CA 1
ATOM 2269 C C . ASN A 1 316 ? 19.36463 32.80988 64.24667 1.000 40.58206 348 ASN A C 1
ATOM 2270 O O . ASN A 1 316 ? 18.53192 33.69483 64.01404 1.000 39.28196 348 ASN A O 1
ATOM 2275 N N . LYS A 1 317 ? 20.64074 32.90689 63.86517 1.000 40.82236 349 LYS A N 1
ATOM 2276 C CA . LYS A 1 317 ? 21.12407 34.08471 63.15147 1.000 44.02393 349 LYS A CA 1
ATOM 2277 C C . LYS A 1 317 ? 20.35845 34.29259 61.85368 1.000 39.92605 349 LYS A C 1
ATOM 2278 O O . LYS A 1 317 ? 20.07192 35.43126 61.46610 1.000 44.62670 349 LYS A O 1
ATOM 2284 N N . ARG A 1 318 ? 20.00512 33.20123 61.17878 1.000 37.07441 350 ARG A N 1
ATOM 2285 C CA . ARG A 1 318 ? 19.27990 33.29331 59.91707 1.000 37.05710 350 ARG A CA 1
ATOM 2286 C C . ARG A 1 318 ? 17.79956 33.57771 60.13873 1.000 40.59974 350 ARG A C 1
ATOM 2287 O O . ARG A 1 318 ? 17.21627 34.42221 59.44950 1.000 37.36282 350 ARG A O 1
ATOM 2295 N N . LEU A 1 319 ? 17.17262 32.89886 61.10089 1.000 36.69232 351 LEU A N 1
ATOM 2296 C CA . LEU A 1 319 ? 15.75258 33.12292 61.32412 1.000 37.13484 351 LEU A CA 1
ATOM 2297 C C . LEU A 1 319 ? 15.46861 34.49652 61.91882 1.000 40.72339 351 LEU A C 1
ATOM 2298 O O . LEU A 1 319 ? 14.32695 34.96418 61.84152 1.000 42.29154 351 LEU A O 1
ATOM 2303 N N . LYS A 1 320 ? 16.47151 35.14735 62.51707 1.000 40.70362 352 LYS A N 1
ATOM 2304 C CA . LYS A 1 320 ? 16.26904 36.47417 63.08553 1.000 45.77539 352 LYS A CA 1
ATOM 2305 C C . LYS A 1 320 ? 16.26809 37.57026 62.03353 1.000 49.93212 352 LYS A C 1
ATOM 2306 O O . LYS A 1 320 ? 15.77384 38.67012 62.31055 1.000 49.65859 352 LYS A O 1
ATOM 2312 N N . MET A 1 321 ? 16.80933 37.29344 60.84270 1.000 42.23169 353 MET A N 1
ATOM 2313 C CA . MET A 1 321 ? 16.93777 38.31304 59.80937 1.000 43.26487 353 MET A CA 1
ATOM 2314 C C . MET A 1 321 ? 15.57318 38.80434 59.35644 1.000 46.96867 353 MET A C 1
ATOM 2315 O O . MET A 1 321 ? 14.65390 38.00974 59.12956 1.000 50.09899 353 MET A O 1
ATOM 2320 N N . THR A 1 322 ? 15.44308 40.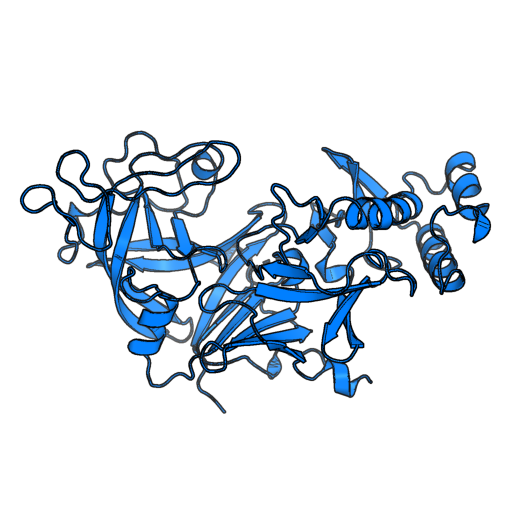11520 59.23469 1.000 51.79782 354 THR A N 1
ATOM 2321 C CA . THR A 1 322 ? 14.24117 40.74240 58.71837 1.000 49.72002 354 THR A CA 1
ATOM 2322 C C . THR A 1 322 ? 14.54261 41.39172 57.37827 1.000 47.27827 354 THR A C 1
ATOM 2323 O O . THR A 1 322 ? 15.69087 41.45547 56.92765 1.000 49.18972 354 THR A O 1
ATOM 2327 N N . ASN A 1 323 ? 13.47985 41.89356 56.75162 1.000 51.51711 355 ASN A N 1
ATOM 2328 C CA . ASN A 1 323 ? 13.63245 42.63953 55.50952 1.000 61.32996 355 ASN A CA 1
ATOM 2329 C C . ASN A 1 323 ? 14.65232 43.76141 55.65601 1.000 64.96258 355 ASN A C 1
ATOM 2330 O O . ASN A 1 323 ? 15.36512 44.08509 54.69849 1.000 67.38219 355 ASN A O 1
ATOM 2335 N N . GLU A 1 324 ? 14.73851 44.36326 56.84775 1.000 61.98831 356 GLU A N 1
ATOM 2336 C CA . GLU A 1 324 ? 15.70850 45.42167 57.09559 1.000 59.37431 356 GLU A CA 1
ATOM 2337 C C . GLU A 1 324 ? 17.12409 44.89551 57.28919 1.000 66.43863 356 GLU A C 1
ATOM 2338 O O . GLU A 1 324 ? 18.07834 45.67436 57.18638 1.000 68.99707 356 GLU A O 1
ATOM 2344 N N . SER A 1 325 ? 17.28278 43.59976 57.57083 1.000 54.20968 357 SER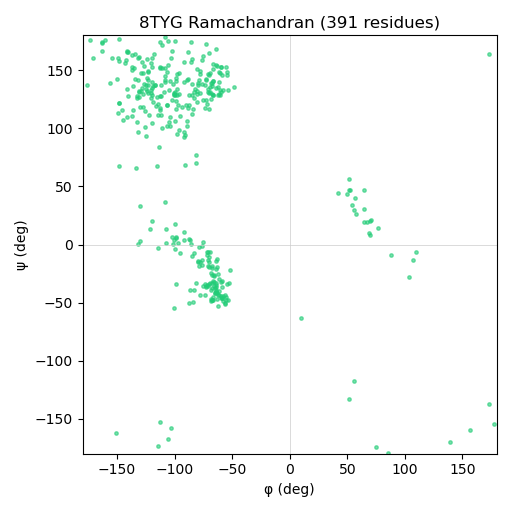 A N 1
ATOM 2345 C CA . SER A 1 325 ? 18.61812 43.04782 57.77189 1.000 64.70246 357 SER A CA 1
ATOM 2346 C C . SER A 1 325 ? 19.46973 43.16863 56.51787 1.000 64.49931 357 SER A C 1
ATOM 2347 O O . SER A 1 325 ? 20.70226 43.20892 56.60635 1.000 58.87569 357 SER A O 1
ATOM 2350 N N . PHE A 1 326 ? 18.83492 43.22912 55.35080 1.000 62.27005 358 PHE A N 1
ATOM 2351 C CA . PHE A 1 326 ? 19.52971 43.12688 54.07772 1.000 58.85954 358 PHE A CA 1
ATOM 2352 C C . PHE A 1 326 ? 19.97435 44.49335 53.58297 1.000 74.63236 358 PHE A C 1
ATOM 2353 O O . PHE A 1 326 ? 19.25568 45.48781 53.72546 1.000 67.24884 358 PHE A O 1
ATOM 2361 N N . ASN A 1 327 ? 21.16789 44.53085 52.99118 1.000 82.31309 359 ASN A N 1
ATOM 2362 C CA . ASN A 1 327 ? 21.57850 45.71097 52.24140 1.000 84.30087 359 ASN A CA 1
ATOM 2363 C C . ASN A 1 327 ? 20.59558 45.98785 51.11237 1.000 85.22715 359 ASN A C 1
ATOM 2364 O O . ASN A 1 327 ? 20.15734 47.12673 50.91497 1.000 90.97256 359 ASN A O 1
ATOM 2369 N N . ASN A 1 328 ? 20.22520 44.94452 50.37006 1.000 86.04827 360 ASN A N 1
ATOM 2370 C CA . ASN A 1 328 ? 19.23987 45.04145 49.29860 1.000 86.12161 360 ASN A CA 1
ATOM 2371 C C . ASN A 1 328 ? 17.93504 44.40126 49.74629 1.000 78.26571 360 ASN A C 1
ATOM 2372 O O . ASN A 1 328 ? 17.81787 43.16552 49.74887 1.000 68.63120 360 ASN A O 1
ATOM 2377 N N . PRO A 1 329 ? 16.93077 45.18493 50.13002 1.000 63.56176 361 PRO A N 1
ATOM 2378 C CA . PRO A 1 329 ? 15.65929 44.59215 50.55674 1.000 72.08955 361 PRO A CA 1
ATOM 2379 C C . PRO A 1 329 ? 15.03837 43.76784 49.43975 1.000 68.45894 361 PRO A C 1
ATOM 2380 O O . PRO A 1 329 ? 15.27224 44.00926 48.25364 1.000 64.67886 361 PRO A O 1
ATOM 2384 N N . LEU A 1 330 ? 14.24655 42.77596 49.83454 1.000 50.10785 362 LEU A N 1
ATOM 2385 C CA . LEU A 1 330 ? 13.59570 41.87677 48.89353 1.000 44.56987 362 LEU A CA 1
ATOM 2386 C C . LEU A 1 330 ? 12.15392 42.30281 48.66894 1.000 61.36399 362 LEU A C 1
ATOM 2387 O O . LEU A 1 330 ? 11.46160 42.70860 49.60758 1.000 58.22200 362 LEU A O 1
ATOM 2392 N N . VAL A 1 331 ? 11.70488 42.20378 47.41657 1.000 44.62436 363 VAL A N 1
ATOM 2393 C CA . VAL A 1 331 ? 10.30751 42.49200 47.11102 1.000 48.73894 363 VAL A CA 1
ATOM 2394 C C . VAL A 1 331 ? 9.40578 41.39356 47.65927 1.000 54.41546 363 VAL A C 1
ATOM 2395 O O . VAL A 1 331 ? 8.28733 41.65962 48.11574 1.000 56.37848 363 VAL A O 1
ATOM 2399 N N . GLN A 1 332 ? 9.87234 40.15014 47.63178 1.000 47.74411 364 GLN A N 1
ATOM 2400 C CA . GLN A 1 332 ? 9.11076 39.00176 48.12206 1.000 44.20531 364 GLN A CA 1
ATOM 2401 C C . GLN A 1 332 ? 9.83264 38.40324 49.32672 1.000 41.04945 364 GLN A C 1
ATOM 2402 O O . GLN A 1 332 ? 10.33813 37.28027 49.26482 1.000 42.39038 364 GLN A O 1
ATOM 2408 N N . PHE A 1 333 ? 9.87589 39.15051 50.43311 1.000 43.36843 365 PHE A N 1
ATOM 2409 C CA . PHE A 1 333 ? 10.54080 38.63141 51.62356 1.000 45.63408 365 PHE A CA 1
ATOM 2410 C C . PHE A 1 333 ? 9.86588 37.36514 52.13421 1.000 50.59992 365 PHE A C 1
ATOM 2411 O O . PHE A 1 333 ? 10.52596 36.50363 52.72810 1.000 42.55752 365 PHE A O 1
ATOM 2419 N N . ASP A 1 334 ? 8.55759 37.23096 51.91542 1.000 46.35349 366 ASP A N 1
ATOM 2420 C CA . ASP A 1 334 ? 7.86451 36.03308 52.37313 1.000 47.76599 366 ASP A CA 1
ATOM 2421 C C . ASP A 1 334 ? 8.33975 34.79421 51.63184 1.000 44.89081 366 ASP A C 1
ATOM 2422 O O . ASP A 1 334 ? 8.35763 33.70035 52.20854 1.000 44.79378 366 ASP A O 1
ATOM 2427 N N . ASP A 1 335 ? 8.72835 34.94177 50.36100 1.000 45.41518 367 ASP A N 1
ATOM 2428 C CA . ASP A 1 335 ? 9.26098 33.80216 49.62126 1.000 41.19898 367 ASP A CA 1
ATOM 2429 C C . ASP A 1 335 ? 10.66126 33.43683 50.09734 1.000 38.71983 367 ASP A C 1
ATOM 2430 O O . ASP A 1 335 ? 11.02364 32.25616 50.12478 1.000 41.47243 367 ASP A O 1
ATOM 2435 N N . PHE A 1 336 ? 11.47757 34.43564 50.45692 1.000 37.50616 368 PHE A N 1
ATOM 2436 C CA . PHE A 1 336 ? 12.73878 34.12848 51.12423 1.000 36.37221 368 PHE A CA 1
ATOM 2437 C C . PHE A 1 336 ? 12.49256 33.34271 52.40650 1.000 35.71973 368 PHE A C 1
ATOM 2438 O O . PHE A 1 336 ? 13.17874 32.35067 52.67975 1.000 35.23270 368 PHE A O 1
ATOM 2446 N N . ARG A 1 337 ? 11.50903 33.76697 53.20242 1.000 35.93170 369 ARG A N 1
ATOM 2447 C CA . ARG A 1 337 ? 11.21704 33.05679 54.44338 1.000 36.47857 369 ARG A CA 1
ATOM 2448 C C . ARG A 1 337 ? 10.76527 31.63087 54.17372 1.000 36.40456 369 ARG A C 1
ATOM 2449 O O . ARG A 1 337 ? 11.17164 30.70413 54.88313 1.000 37.60569 369 ARG A O 1
ATOM 2457 N N . LYS A 1 338 ? 9.92061 31.43143 53.15851 1.000 38.47336 370 LYS A N 1
ATOM 2458 C CA . LYS A 1 338 ? 9.45686 30.08006 52.85918 1.000 41.67265 370 LYS A CA 1
ATOM 2459 C C . LYS A 1 338 ? 10.61538 29.18727 52.43561 1.000 37.06695 370 LYS A C 1
ATOM 2460 O O . LYS A 1 338 ? 10.68997 28.02048 52.83492 1.000 42.37007 370 LYS A O 1
ATOM 2466 N N . SER A 1 339 ? 11.53223 29.72058 51.63036 1.000 39.93933 371 SER A N 1
ATOM 2467 C CA . SER A 1 339 ? 12.70732 28.95110 51.24083 1.000 34.58592 371 SER A CA 1
ATOM 2468 C C . SER A 1 339 ? 13.55306 28.59344 52.45920 1.000 31.35942 371 SER A C 1
ATOM 2469 O O . SER A 1 339 ? 13.89435 27.42494 52.67694 1.000 32.75812 371 SER A O 1
ATOM 2472 N N . LEU A 1 340 ? 13.90517 29.59572 53.26363 1.000 30.20354 372 LEU A N 1
ATOM 2473 C CA . LEU A 1 340 ? 14.72888 29.34765 54.44654 1.000 32.14976 372 LEU A CA 1
ATOM 2474 C C . LEU A 1 340 ? 14.06812 28.34275 55.38258 1.000 32.49205 372 LEU A C 1
ATOM 2475 O O . LEU A 1 340 ? 14.70956 27.39093 55.84134 1.000 32.87779 372 LEU A O 1
ATOM 2480 N N . LYS A 1 341 ? 12.78505 28.54708 55.69308 1.000 34.40067 373 LYS A N 1
ATOM 2481 C CA . LYS A 1 341 ? 12.11280 27.66453 56.64361 1.000 34.89058 373 LYS A CA 1
ATOM 2482 C C . LYS A 1 341 ? 12.02595 26.23467 56.11793 1.000 34.24161 373 LYS A C 1
ATOM 2483 O O . LYS A 1 341 ? 12.20059 25.27702 56.88205 1.000 37.03748 373 LYS A O 1
ATOM 2489 N N . SER A 1 342 ? 11.76478 26.06066 54.81641 1.000 36.66358 374 SER A N 1
ATOM 2490 C CA . SER A 1 342 ? 11.63331 24.69945 54.30536 1.000 38.40476 374 SER A CA 1
ATOM 2491 C C . SER A 1 342 ? 12.98956 24.00536 54.21250 1.000 34.77179 374 SER A C 1
ATOM 2492 O O . SER A 1 342 ? 13.08245 22.79447 54.43968 1.000 37.23345 374 SER A O 1
ATOM 2495 N N . ILE A 1 343 ? 14.05157 24.74920 53.89516 1.000 32.45267 375 ILE A N 1
ATOM 2496 C CA . ILE A 1 343 ? 15.39091 24.16706 53.93442 1.000 28.28757 375 ILE A CA 1
ATOM 2497 C C . ILE A 1 343 ? 15.71231 23.67253 55.33773 1.000 29.93913 375 ILE A C 1
ATOM 2498 O O . ILE A 1 343 ? 16.23848 22.56747 55.52385 1.000 30.31384 375 ILE A O 1
ATOM 2503 N N . ILE A 1 344 ? 15.40130 24.47652 56.34526 1.000 30.56222 376 ILE A N 1
ATOM 2504 C CA . ILE A 1 344 ? 15.66435 24.06187 57.71957 1.000 32.68170 376 ILE A CA 1
ATOM 2505 C C . ILE A 1 344 ? 14.78156 22.87776 58.09982 1.000 33.39016 376 ILE A C 1
ATOM 2506 O O . ILE A 1 344 ? 15.25833 21.87572 58.64686 1.000 32.62503 376 ILE A O 1
ATOM 2511 N N . ALA A 1 345 ? 13.48270 22.97126 57.80410 1.000 32.99708 377 ALA A N 1
ATOM 2512 C CA . ALA A 1 345 ? 12.53665 21.94464 58.23479 1.000 36.68867 377 ALA A CA 1
ATOM 2513 C C . ALA A 1 345 ? 12.80656 20.60690 57.56011 1.000 35.57713 377 ALA A C 1
ATOM 2514 O O . ALA A 1 345 ? 12.61590 19.54697 58.17155 1.000 35.66745 377 ALA A O 1
ATOM 2516 N N . LYS A 1 346 ? 13.22342 20.62158 56.29905 1.000 36.55475 378 LYS A N 1
ATOM 2517 C CA . LYS A 1 346 ? 13.53308 19.38579 55.59762 1.000 46.49813 378 LYS A CA 1
ATOM 2518 C C . LYS A 1 346 ? 14.97085 18.93500 55.81335 1.000 34.83105 378 LYS A C 1
ATOM 2519 O O . LYS A 1 346 ? 15.40092 17.95723 55.19177 1.000 37.01294 378 LYS A O 1
ATOM 2525 N N . GLU A 1 347 ? 15.72086 19.62906 56.66788 1.000 31.62928 379 GLU A N 1
ATOM 2526 C CA . GLU A 1 347 ? 17.11196 19.28133 56.94070 1.000 34.34655 379 GLU A CA 1
ATOM 2527 C C . GLU A 1 347 ? 17.88963 19.16627 55.63198 1.000 32.37654 379 GLU A C 1
ATOM 2528 O O . GLU A 1 347 ? 18.62338 18.20669 55.38609 1.000 32.23779 379 GLU A O 1
ATOM 2534 N N . ASN A 1 348 ? 17.69980 20.16768 54.77661 1.000 29.13456 380 ASN A N 1
ATOM 2535 C CA . ASN A 1 348 ? 18.43022 20.25383 53.51545 1.000 29.63058 380 ASN A CA 1
ATOM 2536 C C . ASN A 1 348 ? 19.80179 20.85872 53.80446 1.000 27.41815 380 ASN A C 1
ATOM 2537 O O . ASN A 1 348 ? 20.07621 22.03273 53.54092 1.000 29.18556 380 ASN A O 1
ATOM 2542 N N . MET A 1 349 ? 20.67258 20.01778 54.35768 1.000 33.58041 381 MET A N 1
ATOM 2543 C CA . MET A 1 349 ? 21.98098 20.44234 54.83218 1.000 31.86588 381 MET A CA 1
ATOM 2544 C C . MET A 1 349 ? 22.86508 20.88928 53.67780 1.000 30.50039 381 MET A C 1
ATOM 2545 O O . MET A 1 349 ? 22.75340 20.40107 52.55171 1.000 32.02775 381 MET A O 1
ATOM 2550 N N . CYS A 1 350 ? 23.77488 21.80213 53.98099 1.000 29.20439 382 CYS A N 1
ATOM 2551 C CA . CYS A 1 350 ? 24.65040 22.35082 52.95580 1.000 27.52199 382 CYS A CA 1
ATOM 2552 C C . CYS A 1 350 ? 26.10352 22.17409 53.36866 1.000 33.74460 382 CYS A C 1
ATOM 2553 O O . CYS A 1 350 ? 26.46037 22.35186 54.54238 1.000 34.04775 382 CYS A O 1
ATOM 2556 N N . VAL A 1 351 ? 26.92890 21.77735 52.40785 1.000 30.67664 383 VAL A N 1
ATOM 2557 C CA . VAL A 1 351 ? 28.36569 21.63802 52.58780 1.000 34.12947 383 VAL A CA 1
ATOM 2558 C C . VAL A 1 351 ? 29.04626 22.61879 51.64695 1.000 41.90542 383 VAL A C 1
ATOM 2559 O O . VAL A 1 351 ? 28.64750 22.74930 50.48439 1.000 36.66663 383 VAL A O 1
ATOM 2563 N N . LYS A 1 352 ? 30.07392 23.30292 52.13968 1.000 36.73193 384 LYS A N 1
ATOM 2564 C CA . LYS A 1 352 ? 30.85023 24.21700 51.31267 1.000 39.99291 384 LYS A CA 1
ATOM 2565 C C . LYS A 1 352 ? 32.13374 23.52913 50.87966 1.000 41.90775 384 LYS A C 1
ATOM 2566 O O . LYS A 1 352 ? 32.86283 22.97965 51.71144 1.000 49.43680 384 LYS A O 1
ATOM 2572 N N . ILE A 1 353 ? 32.39788 23.54833 49.57841 1.000 41.39283 385 ILE A N 1
ATOM 2573 C CA . ILE A 1 353 ? 33.57249 22.88073 49.03615 1.000 46.64460 385 ILE A CA 1
ATOM 2574 C C . ILE A 1 353 ? 34.60595 23.92753 48.64962 1.000 53.54650 385 ILE A C 1
ATOM 2575 O O . ILE A 1 353 ? 34.48448 25.09918 49.02628 1.000 47.50556 385 ILE A O 1
ATOM 2580 N N . VAL A 1 354 ? 35.62529 23.50853 47.89472 1.000 55.90609 386 VAL A N 1
ATOM 2581 C CA . VAL A 1 354 ? 36.71181 24.40638 47.53366 1.000 58.21670 386 VAL A CA 1
ATOM 2582 C C . VAL A 1 354 ? 36.14683 25.71783 47.01048 1.000 55.39607 386 VAL A C 1
ATOM 2583 O O . VAL A 1 354 ? 35.18484 25.73774 46.23561 1.000 52.86778 386 VAL A O 1
ATOM 2587 N N . ASP A 1 355 ? 36.73176 26.82590 47.46661 1.000 61.37039 387 ASP A N 1
ATOM 2588 C CA . ASP A 1 355 ? 36.37190 28.17418 47.03593 1.000 52.96296 387 ASP A CA 1
ATOM 2589 C C . ASP A 1 355 ? 34.99702 28.61010 47.53137 1.000 47.00538 387 ASP A C 1
ATOM 2590 O O . ASP A 1 355 ? 34.39715 29.52931 46.96407 1.000 65.61055 387 ASP A O 1
ATOM 2595 N N . GLY A 1 356 ? 34.48181 27.97070 48.57847 1.000 50.61132 388 GLY A N 1
ATOM 2596 C CA . GLY A 1 356 ? 33.22712 28.40393 49.15924 1.000 50.11065 388 GLY A CA 1
ATOM 2597 C C . GLY A 1 356 ? 32.00245 28.15265 48.31137 1.000 55.76818 388 GLY A C 1
ATOM 2598 O O . GLY A 1 356 ? 30.97797 28.80683 48.51951 1.000 48.73993 388 GLY A O 1
ATOM 2599 N N . VAL A 1 357 ? 32.07756 27.22501 47.35578 1.000 35.07030 389 VAL A N 1
ATOM 2600 C CA . VAL A 1 357 ? 30.89851 26.83378 46.58842 1.00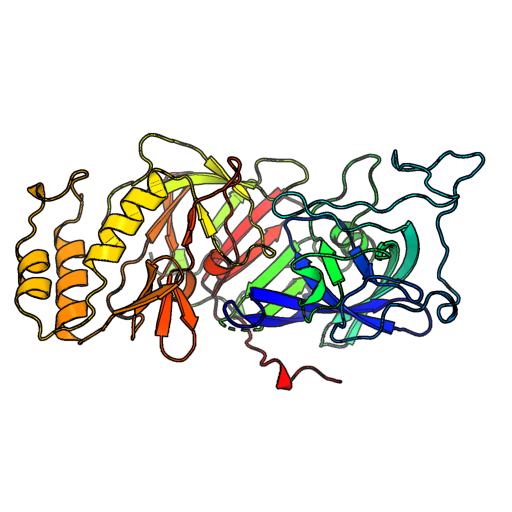0 31.23652 389 VAL A CA 1
ATOM 2601 C C . VAL A 1 357 ? 29.94753 26.03995 47.47582 1.000 30.67325 389 VAL A C 1
ATOM 2602 O O . VAL A 1 357 ? 30.35181 25.07601 48.14113 1.000 35.35517 389 VAL A O 1
ATOM 2606 N N . GLN A 1 358 ? 28.67399 26.41119 47.46050 1.000 28.47020 390 GLN A N 1
ATOM 2607 C CA . GLN A 1 358 ? 27.66330 25.75574 48.27963 1.000 30.86729 390 GLN A CA 1
ATOM 2608 C C . GLN A 1 358 ? 27.10902 24.51528 47.58426 1.000 27.26717 390 GLN A C 1
ATOM 2609 O O . GLN A 1 358 ? 26.82078 24.54091 46.38266 1.000 30.34368 390 GLN A O 1
ATOM 2615 N N . CYS A 1 359 ? 26.92916 23.44465 48.35758 1.000 30.40703 391 CYS A N 1
ATOM 2616 C CA . CYS A 1 359 ? 26.31776 22.20576 47.88137 1.000 28.59720 391 CYS A CA 1
ATOM 2617 C C . CYS A 1 359 ? 25.23420 21.76374 48.85678 1.000 31.26889 391 CYS A C 1
ATOM 2618 O O . CYS A 1 359 ? 25.50894 21.60637 50.04866 1.000 33.93459 391 CYS A O 1
ATOM 2621 N N . TRP A 1 360 ? 24.02393 21.52941 48.34559 1.000 29.29471 392 TRP A N 1
ATOM 2622 C CA . TRP A 1 360 ? 22.87601 21.14922 49.16337 1.000 29.69077 392 TRP A CA 1
ATOM 2623 C C . TRP A 1 360 ? 22.51739 19.68314 48.94831 1.000 31.76247 392 TRP A C 1
ATOM 2624 O O . TRP A 1 360 ? 22.70786 19.12403 47.86128 1.000 33.17946 392 TRP A O 1
ATOM 2635 N N . LYS A 1 361 ? 21.92865 19.08895 49.98344 1.000 32.88718 393 LYS A N 1
ATOM 2636 C CA . LYS A 1 361 ? 21.52966 17.69088 49.91316 1.000 32.22297 393 LYS A CA 1
ATOM 2637 C C . LYS A 1 361 ? 20.39017 17.47905 48.91823 1.000 34.71308 393 LYS A C 1
ATOM 2638 O O . LYS A 1 361 ? 20.32639 16.42729 48.27005 1.000 37.35455 393 LYS A O 1
ATOM 2644 N N . TYR A 1 362 ? 19.49716 18.45906 48.77172 1.000 32.06361 394 TYR A N 1
ATOM 2645 C CA . TYR A 1 362 ? 18.30196 18.31610 47.94489 1.000 33.62938 394 TYR A CA 1
ATOM 2646 C C . TYR A 1 362 ? 18.07718 19.56879 47.11364 1.000 33.28435 394 TYR A C 1
ATOM 2647 O O . TYR A 1 362 ? 18.42965 20.67631 47.52441 1.000 31.50428 394 TYR A O 1
ATOM 2656 N N . LEU A 1 363 ? 17.46364 19.38034 45.94040 1.000 33.03890 395 LEU A N 1
ATOM 2657 C CA . LEU A 1 363 ? 17.00364 20.52308 45.15733 1.000 32.68409 395 LEU A CA 1
ATOM 2658 C C . LEU A 1 363 ? 15.81520 21.21837 45.81249 1.000 35.15631 395 LEU A C 1
ATOM 2659 O O . LEU A 1 363 ? 15.68163 22.44369 45.70699 1.000 37.43612 395 LEU A O 1
ATOM 2664 N N . GLU A 1 364 ? 14.94226 20.46227 46.47349 1.000 34.70564 396 GLU A N 1
ATOM 2665 C CA . GLU A 1 364 ? 13.73589 21.03509 47.06225 1.000 41.35557 396 GLU A CA 1
ATOM 2666 C C . GLU A 1 364 ? 14.08203 22.14477 48.04922 1.000 42.32092 396 GLU A C 1
ATOM 2667 O O . GLU A 1 364 ? 14.95300 21.98134 48.90579 1.000 39.30331 396 GLU A O 1
ATOM 2673 N N . GLY A 1 365 ? 13.38643 23.27868 47.92918 1.000 38.92775 397 GLY A N 1
ATOM 2674 C CA . GLY A 1 365 ? 13.54846 24.40914 48.81124 1.000 36.05367 397 GLY A CA 1
ATOM 2675 C C . GLY A 1 365 ? 14.34815 25.55497 48.22049 1.000 38.04355 397 GLY A C 1
ATOM 2676 O O . GLY A 1 365 ? 14.13432 26.71137 48.60586 1.000 35.35342 397 GLY A O 1
ATOM 2677 N N . LEU A 1 366 ? 15.26217 25.26287 47.29421 1.000 34.58352 398 LEU A N 1
ATOM 2678 C CA . LEU A 1 366 ? 16.05948 26.31068 46.68083 1.000 27.87565 398 LEU A CA 1
ATOM 2679 C C . LEU A 1 366 ? 15.17907 27.15495 45.75553 1.000 34.76535 398 LEU A C 1
ATOM 2680 O O . LEU A 1 366 ? 14.23616 26.65312 45.15279 1.000 32.52395 398 LEU A O 1
ATOM 2685 N N . PRO A 1 367 ? 15.46643 28.45133 45.65162 1.000 31.90445 399 PRO A N 1
ATOM 2686 C CA . PRO A 1 367 ? 14.59091 29.33594 44.87299 1.000 35.47238 399 PRO A CA 1
ATOM 2687 C C . PRO A 1 367 ? 14.85156 29.25691 43.37838 1.000 29.60747 399 PRO A C 1
ATOM 2688 O O . PRO A 1 367 ? 15.96759 28.99139 42.92216 1.000 30.51992 399 PRO A O 1
ATOM 2692 N N . ASP A 1 368 ? 13.79365 29.50383 42.61275 1.000 28.40918 400 ASP A N 1
ATOM 2693 C CA . ASP A 1 368 ? 13.99733 29.79034 41.20343 1.000 27.12536 400 ASP A CA 1
ATOM 2694 C C . ASP A 1 368 ? 14.65729 31.15195 41.06532 1.000 34.66763 400 ASP A C 1
ATOM 2695 O O . ASP A 1 368 ? 14.41464 32.06650 41.85357 1.000 31.91226 400 ASP A O 1
ATOM 2700 N N . LEU A 1 369 ? 15.51306 31.27789 40.06068 1.000 32.02327 401 LEU A N 1
ATOM 2701 C CA . LEU A 1 369 ? 15.94222 32.58389 39.59268 1.000 28.35650 401 LEU A CA 1
ATOM 2702 C C . LEU A 1 369 ? 15.19259 32.87924 38.29954 1.000 32.86237 401 LEU A C 1
ATOM 2703 O O . LEU A 1 369 ? 14.63939 31.97558 37.67270 1.000 32.45199 401 LEU A O 1
ATOM 2708 N N . PHE A 1 370 ? 15.13471 34.15580 37.92678 1.000 29.09658 402 PHE A N 1
ATOM 2709 C CA . PHE A 1 370 ? 14.44218 34.54904 36.70427 1.000 30.33575 402 PHE A CA 1
ATOM 2710 C C . PHE A 1 370 ? 15.31496 35.49374 35.89378 1.000 33.70259 402 PHE A C 1
ATOM 2711 O O . PHE A 1 370 ? 15.78076 36.51692 36.40529 1.000 35.42874 402 PHE A O 1
ATOM 2719 N N . VAL A 1 371 ? 15.52683 35.14213 34.63399 1.000 32.49602 403 VAL A N 1
ATOM 2720 C CA . VAL A 1 371 ? 16.29548 35.95129 33.69889 1.000 30.91870 403 VAL A CA 1
ATOM 2721 C C . VAL A 1 371 ? 15.30411 36.77454 32.88763 1.000 35.16851 403 VAL A C 1
ATOM 2722 O O . VAL A 1 371 ? 14.43373 36.21746 32.20884 1.000 37.35290 403 VAL A O 1
ATOM 2726 N N . THR A 1 372 ? 15.41482 38.09764 32.96795 1.000 30.12003 404 THR A N 1
ATOM 2727 C CA . THR A 1 372 ? 14.52072 38.96833 32.22396 1.000 33.97492 404 THR A CA 1
ATOM 2728 C C . THR A 1 372 ? 15.04503 39.13232 30.80243 1.000 37.36550 404 THR A C 1
ATOM 2729 O O . THR A 1 372 ? 16.20911 39.48906 30.59738 1.000 31.61346 404 THR A O 1
ATOM 2733 N N . LEU A 1 373 ? 14.18892 38.85558 29.82280 1.000 33.92898 405 LEU A N 1
ATOM 2734 C CA . LEU A 1 373 ? 14.52535 38.96856 28.41278 1.000 35.50411 405 LEU A CA 1
ATOM 2735 C C . LEU A 1 373 ? 13.70746 40.10514 27.79192 1.000 41.96676 405 LEU A C 1
ATOM 2736 O O . LEU A 1 373 ? 13.32677 41.05166 28.50299 1.000 42.17857 405 LEU A O 1
ATOM 2741 N N . SER A 1 374 ? 13.44541 40.01806 26.48601 1.000 37.97864 406 SER A N 1
ATOM 2742 C CA . SER A 1 374 ? 12.66049 41.04134 25.80217 1.000 44.17046 406 SER A CA 1
ATOM 2743 C C . SER A 1 374 ? 11.23448 41.09379 26.33473 1.000 48.86943 406 SER A C 1
ATOM 2744 O O . SER A 1 374 ? 10.69317 40.10596 26.83779 1.000 44.45722 406 SER A O 1
ATOM 2747 N N . ASN A 1 375 ? 10.62041 42.26918 26.20074 1.000 49.78669 407 ASN A N 1
ATOM 2748 C CA . ASN A 1 375 ? 9.20739 42.45816 26.52689 1.000 56.84521 407 ASN A CA 1
ATOM 2749 C C . ASN A 1 375 ? 8.90000 41.99346 27.94560 1.000 56.38172 407 ASN A C 1
ATOM 2750 O O . ASN A 1 375 ? 7.81973 41.47074 28.22843 1.000 54.52280 407 ASN A O 1
ATOM 2755 N N . ASN A 1 376 ? 9.86603 42.17397 28.84369 1.000 49.53118 408 ASN A N 1
ATOM 2756 C CA . ASN A 1 376 ? 9.69437 41.92286 30.26929 1.000 48.05188 408 ASN A CA 1
ATOM 2757 C C . ASN A 1 376 ? 9.42399 40.45533 30.57660 1.000 42.43190 408 ASN A C 1
ATOM 2758 O O . ASN A 1 376 ? 8.92492 40.12723 31.65780 1.000 46.52758 408 ASN A O 1
ATOM 2763 N N . TYR A 1 377 ? 9.76338 39.55647 29.65819 1.000 39.01728 409 TYR A N 1
ATOM 2764 C CA . TYR A 1 377 ? 9.54937 38.13546 29.89497 1.000 41.10431 409 TYR A CA 1
ATOM 2765 C C . TYR A 1 377 ? 10.51757 37.61991 30.95220 1.000 39.21633 409 TYR A C 1
ATOM 2766 O O . TYR A 1 377 ? 11.71774 37.90583 30.90245 1.000 37.47250 409 TYR A O 1
ATOM 2775 N N . LYS A 1 378 ? 9.99209 36.85014 31.90585 1.000 41.13466 410 LYS A N 1
ATOM 2776 C CA . LYS A 1 378 ? 10.77099 36.28672 32.99811 1.000 36.21802 410 LYS A CA 1
ATOM 2777 C C . LYS A 1 378 ? 10.99268 34.80397 32.71619 1.000 35.68576 410 LYS A C 1
ATOM 2778 O O . LYS A 1 378 ? 10.06342 33.99919 32.85219 1.000 40.98758 410 LYS A O 1
ATOM 2784 N N . MET A 1 379 ? 12.20469 34.44701 32.31429 1.000 35.91031 411 MET A N 1
ATOM 2785 C CA . MET A 1 379 ? 12.54362 33.05865 32.02825 1.000 33.29658 411 MET A CA 1
ATOM 2786 C C . MET A 1 379 ? 12.99666 32.37984 33.31460 1.000 33.49175 411 MET A C 1
ATOM 2787 O O . MET A 1 379 ? 13.98024 32.80457 33.93627 1.000 31.45373 411 MET A O 1
ATOM 2792 N N . LYS A 1 380 ? 12.27520 31.33297 33.70980 1.000 32.88109 412 LYS A N 1
ATOM 2793 C CA . LYS A 1 380 ? 12.56968 30.62784 34.95204 1.000 29.24821 412 LYS A CA 1
ATOM 2794 C C . LYS A 1 380 ? 13.87929 29.86005 34.83020 1.000 31.71093 412 LYS A C 1
ATOM 2795 O O . LYS A 1 380 ? 14.09693 29.12740 33.86191 1.000 32.44992 412 LYS A O 1
ATOM 2801 N N . TRP A 1 381 ? 14.75618 30.02822 35.81493 1.000 27.18031 413 TRP A N 1
ATOM 2802 C CA . TRP A 1 381 ? 16.04189 29.33191 35.86133 1.000 26.46658 413 TRP A CA 1
ATOM 2803 C C . TRP A 1 381 ? 16.01504 28.52068 37.15188 1.000 29.41397 413 TRP A C 1
ATOM 2804 O O . TRP A 1 381 ? 16.14370 29.08654 38.24074 1.000 31.86700 413 TRP A O 1
ATOM 2815 N N . GLN A 1 382 ? 15.82292 27.20295 37.03261 1.000 27.08870 414 GLN A N 1
ATOM 2816 C CA . GLN A 1 382 ? 15.48292 26.36351 38.17784 1.000 29.60293 414 GLN A CA 1
ATOM 2817 C C . GLN A 1 382 ? 16.72045 25.78680 38.84202 1.000 26.10606 414 GLN A C 1
ATOM 2818 O O . GLN A 1 382 ? 17.77091 25.62663 38.20882 1.000 27.95584 414 GLN A O 1
ATOM 2824 N N . PRO A 1 383 ? 16.61189 25.41285 40.11422 1.000 26.38776 415 PRO A N 1
ATOM 2825 C CA . PRO A 1 383 ? 17.74231 24.74116 40.76888 1.000 25.93991 415 PRO A CA 1
ATOM 2826 C C . PRO A 1 383 ? 18.23169 23.51076 40.01976 1.000 25.94244 415 PRO A C 1
ATOM 2827 O O . PRO A 1 383 ? 19.43966 23.24973 40.02340 1.000 27.55860 415 PRO A O 1
ATOM 2831 N N . HIS A 1 384 ? 17.35083 22.74700 39.35874 1.000 27.16148 416 HIS A N 1
ATOM 2832 C CA . HIS A 1 384 ? 17.86102 21.57044 38.66114 1.000 30.09951 416 HIS A CA 1
ATOM 2833 C C . HIS A 1 384 ? 18.71218 21.92597 37.44695 1.000 28.10486 416 HIS A C 1
ATOM 2834 O O . HIS A 1 384 ? 19.30048 21.02428 36.84652 1.000 27.68981 416 HIS A O 1
ATOM 2841 N N . SER A 1 385 ? 18.79527 23.20488 37.08565 1.000 23.00878 417 SER A N 1
ATOM 2842 C CA . SER A 1 385 ? 19.74906 23.69479 36.09662 1.000 25.01092 417 SER A CA 1
ATOM 2843 C C . SER A 1 385 ? 20.96732 24.34663 36.73945 1.000 28.42698 417 SER A C 1
ATOM 2844 O O . SER A 1 385 ? 22.09519 23.93457 36.46460 1.000 26.81240 417 SER A O 1
ATOM 2847 N N . TYR A 1 386 ? 20.77181 25.33761 37.62171 1.000 25.52245 418 TYR A N 1
ATOM 2848 C CA . TYR A 1 386 ? 21.92306 26.10052 38.09351 1.000 25.76219 418 TYR A CA 1
ATOM 2849 C C . TYR A 1 386 ? 22.71014 25.38780 39.19124 1.000 26.64246 418 TYR A C 1
ATOM 2850 O O . TYR A 1 386 ? 23.84972 25.78019 39.45733 1.000 27.29690 418 TYR A O 1
ATOM 2859 N N . LEU A 1 387 ? 22.14486 24.35639 39.81330 1.000 24.02476 419 LEU A N 1
ATOM 2860 C CA . LEU A 1 387 ? 22.90120 23.42283 40.63895 1.000 24.63798 419 LEU A CA 1
ATOM 2861 C C . LEU A 1 387 ? 23.24167 22.18234 39.82061 1.000 28.12216 419 LEU A C 1
ATOM 2862 O O . LEU A 1 387 ? 22.47222 21.76145 38.95455 1.000 28.40790 419 LEU A O 1
ATOM 2867 N N . TYR A 1 388 ? 24.40126 21.59255 40.10197 1.000 28.19571 420 TYR A N 1
ATOM 2868 C CA . TYR A 1 388 ? 24.82757 20.39982 39.38267 1.000 27.95429 420 TYR A CA 1
ATOM 2869 C C . TYR A 1 388 ? 25.17816 19.29069 40.36153 1.000 31.06292 420 TYR A C 1
ATOM 2870 O O . TYR A 1 388 ? 25.56275 19.53723 41.50687 1.000 26.98941 420 TYR A O 1
ATOM 2879 N N . LYS A 1 389 ? 25.04523 18.06221 39.88120 1.000 25.66680 421 LYS A N 1
ATOM 2880 C CA . LYS A 1 389 ? 25.21768 16.89095 40.72707 1.000 28.22441 421 LYS A CA 1
ATOM 2881 C C . LYS A 1 389 ? 26.69644 16.66880 41.00871 1.000 31.88630 421 LYS A C 1
ATOM 2882 O O . LYS A 1 389 ? 27.51190 16.57585 40.08377 1.000 32.29777 421 LYS A O 1
ATOM 2888 N N . LYS A 1 390 ? 27.05155 16.60585 42.29029 1.000 29.48180 422 LYS A N 1
ATOM 2889 C CA . LYS A 1 390 ? 28.42188 16.30944 42.68208 1.000 29.77586 422 LYS A CA 1
ATOM 2890 C C . LYS A 1 390 ? 28.34276 15.32462 43.83016 1.000 37.06298 422 LYS A C 1
ATOM 2891 O O . LYS A 1 390 ? 27.88292 15.67968 44.91897 1.000 36.60068 422 LYS A O 1
ATOM 2897 N N . GLU A 1 391 ? 28.76063 14.08686 43.57566 1.000 36.47134 423 GLU A N 1
ATOM 2898 C CA . GLU A 1 391 ? 28.59942 12.98695 44.52250 1.000 52.45750 423 GLU A CA 1
ATOM 2899 C C . GLU A 1 391 ? 27.11242 12.90683 44.84634 1.000 45.12280 423 GLU A C 1
ATOM 2900 O O . GLU A 1 391 ? 26.31165 12.68331 43.92160 1.000 52.17454 423 GLU A O 1
ATOM 2906 N N . SER A 1 392 ? 26.68694 13.10387 46.08459 1.000 49.64706 424 SER A N 1
ATOM 2907 C CA . SER A 1 392 ? 25.27202 13.01478 46.40807 1.000 55.22578 424 SER A CA 1
ATOM 2908 C C . SER A 1 392 ? 24.59650 14.37482 46.49443 1.000 47.09537 424 SER A C 1
ATOM 2909 O O . SER A 1 392 ? 23.37444 14.43260 46.65610 1.000 53.78499 424 SER A O 1
ATOM 2912 N N . PHE A 1 393 ? 25.34992 15.46270 46.36038 1.000 33.22738 425 PHE A N 1
ATOM 2913 C CA . PHE A 1 393 ? 24.85914 16.80312 46.63054 1.000 34.03215 425 PHE A CA 1
ATOM 2914 C C . PHE A 1 393 ? 24.62951 17.56537 45.33485 1.000 33.75823 425 PHE A C 1
ATOM 2915 O O . PHE A 1 393 ? 24.94976 17.09769 44.23711 1.000 33.01220 425 PHE A O 1
ATOM 2923 N N . TRP A 1 394 ? 24.07966 18.76835 45.48292 1.000 28.62371 426 TRP A N 1
ATOM 2924 C CA . TRP A 1 394 ? 23.76577 19.66501 44.37592 1.000 29.25728 426 TRP A CA 1
ATOM 2925 C C . TRP A 1 394 ? 24.50543 20.97685 44.61376 1.000 32.86468 426 TRP A C 1
ATOM 2926 O O . TRP A 1 394 ? 24.18211 21.71408 45.55387 1.000 28.40538 426 TRP A O 1
ATOM 2937 N N . CYS A 1 395 ? 25.50045 21.26392 43.77134 1.000 26.85880 427 CYS A N 1
ATOM 2938 C CA . CYS A 1 395 ? 26.42815 22.36605 43.99923 1.000 31.59167 427 CYS A CA 1
ATOM 2939 C C . CYS A 1 395 ? 26.16459 23.54033 43.06291 1.000 27.87417 427 CYS A C 1
ATOM 2940 O O . CYS A 1 395 ? 25.75632 23.36945 41.90697 1.000 25.68278 427 CYS A O 1
ATOM 2943 N N . LYS A 1 396 ? 26.44003 24.74182 43.56799 1.000 27.69163 428 LYS A N 1
ATOM 2944 C CA . LYS A 1 396 ? 26.13218 25.95726 42.82747 1.000 27.34651 428 LYS A CA 1
ATOM 2945 C C . LYS A 1 396 ? 27.02620 26.07768 41.59677 1.000 27.15093 428 LYS A C 1
ATOM 2946 O O . LYS A 1 396 ? 28.25486 26.02833 41.70534 1.000 30.52375 428 LYS A O 1
ATOM 2952 N N . GLY A 1 397 ? 26.39837 26.23355 40.42858 1.000 24.13393 429 GLY A N 1
ATOM 2953 C CA . GLY A 1 397 ? 27.11215 26.32894 39.15901 1.000 24.59763 429 GLY A CA 1
ATOM 2954 C C . GLY A 1 397 ? 27.10560 27.72005 38.55540 1.000 30.56211 429 GLY A C 1
ATOM 2955 O O . GLY A 1 397 ? 27.02191 27.88486 37.33147 1.000 26.73684 429 GLY A O 1
ATOM 2956 N N . ILE A 1 398 ? 27.18751 28.73208 39.41362 1.000 26.68549 430 ILE A N 1
ATOM 2957 C CA . ILE A 1 398 ? 27.19826 30.13959 39.02469 1.000 27.08639 430 ILE A CA 1
ATOM 2958 C C . ILE A 1 398 ? 28.51040 30.73482 39.51143 1.000 31.46257 430 ILE A C 1
ATOM 2959 O O . ILE A 1 398 ? 28.90593 30.49121 40.65540 1.000 29.72393 430 ILE A O 1
ATOM 2964 N N . GLU A 1 399 ? 29.18687 31.50565 38.65678 1.000 25.67302 431 GLU A N 1
ATOM 2965 C CA . GLU A 1 399 ? 30.49023 32.05322 39.01135 1.000 26.99627 431 GLU A CA 1
ATOM 2966 C C . GLU A 1 399 ? 30.63145 33.48214 38.50373 1.000 27.86967 431 GLU A C 1
ATOM 2967 O O . GLU A 1 399 ? 29.84130 33.96295 37.68951 1.000 28.03159 431 GLU A O 1
ATOM 2973 N N . LYS A 1 400 ? 31.64947 34.16580 39.01683 1.000 29.01421 432 LYS A N 1
ATOM 2974 C CA . LYS A 1 400 ? 31.94264 35.51593 38.56285 1.000 25.91223 432 LYS A CA 1
ATOM 2975 C C . LYS A 1 400 ? 32.55094 35.47469 37.17246 1.000 30.91309 432 LYS A C 1
ATOM 2976 O O . LYS A 1 400 ? 33.36798 34.60471 36.86282 1.000 31.52863 432 LYS A O 1
ATOM 2982 N N . GLN A 1 401 ? 32.16267 36.43811 36.34546 1.000 26.60958 433 GLN A N 1
ATOM 2983 C CA . GLN A 1 401 ? 32.80874 36.62186 35.05528 1.000 26.74104 433 GLN A CA 1
ATOM 2984 C C . GLN A 1 401 ? 34.25356 37.08253 35.25224 1.000 33.60133 433 GLN A C 1
ATOM 2985 O O . GLN A 1 401 ? 34.61557 37.68516 36.26524 1.000 32.39445 433 GLN A O 1
ATOM 2991 N N . VAL A 1 402 ? 35.08998 36.80454 34.25523 1.000 30.04938 434 VAL A N 1
ATOM 2992 C CA . VAL A 1 402 ? 36.41514 37.40384 34.18418 1.000 34.18956 434 VAL A CA 1
ATOM 2993 C C . VAL A 1 402 ? 36.53974 38.11386 32.84704 1.000 37.14231 434 VAL A C 1
ATOM 2994 O O . VAL A 1 402 ? 35.99410 37.65899 31.83725 1.000 33.42411 434 VAL A O 1
ATOM 2998 N N . ASN A 1 403 ? 37.22475 39.25081 32.85400 1.000 33.98423 435 ASN A N 1
ATOM 2999 C CA A ASN A 1 403 ? 37.49416 39.99724 31.63807 0.496 35.96803 435 ASN A CA 1
ATOM 3000 C CA B ASN A 1 403 ? 37.49550 40.00807 31.63140 0.504 35.96080 435 ASN A CA 1
ATOM 3001 C C . ASN A 1 403 ? 36.21479 40.50451 30.97389 1.000 34.14300 435 ASN A C 1
ATOM 3002 O O . ASN A 1 403 ? 36.15326 40.64301 29.74392 1.000 33.52359 435 ASN A O 1
ATOM 3011 N N . ASN A 1 404 ? 35.19061 40.78536 31.77567 1.000 29.19391 436 ASN A N 1
ATOM 3012 C CA . ASN A 1 404 ? 33.90667 41.26852 31.26597 1.000 32.65203 436 ASN A CA 1
ATOM 3013 C C . ASN A 1 404 ? 33.31492 40.30457 30.23979 1.000 34.36410 436 ASN A C 1
ATOM 3014 O O . ASN A 1 404 ? 32.76585 40.72155 29.21726 1.000 33.70730 436 ASN A O 1
ATOM 3019 N N . LYS A 1 405 ? 33.44859 39.00549 30.49770 1.000 25.37083 437 LYS A N 1
ATOM 3020 C CA . LYS A 1 405 ? 32.91424 37.98583 29.60472 1.000 33.04134 437 LYS A CA 1
ATOM 3021 C C . LYS A 1 405 ? 31.78020 37.22813 30.28779 1.000 28.87004 437 LYS A C 1
ATOM 3022 O O . LYS A 1 405 ? 32.00277 36.15340 30.86083 1.000 29.38121 437 LYS A O 1
ATOM 3028 N N . PRO A 1 406 ? 30.55383 37.75136 30.26135 1.000 26.08054 438 PRO A N 1
ATOM 3029 C CA . PRO A 1 406 ? 29.43496 37.01889 30.85697 1.000 28.13843 438 PRO A CA 1
ATOM 3030 C C . PRO A 1 406 ? 28.94931 35.91560 29.93067 1.000 26.06607 438 PRO A C 1
ATOM 3031 O O . PRO A 1 406 ? 28.89973 36.07958 28.70505 1.000 27.79295 438 PRO A O 1
ATOM 3035 N N . ILE A 1 407 ? 28.58936 34.78521 30.53291 1.000 25.38839 439 ILE A N 1
ATOM 3036 C CA . ILE A 1 407 ? 28.35378 33.54827 29.79302 1.000 26.13085 439 ILE A CA 1
ATOM 3037 C C . ILE A 1 407 ? 27.15201 32.82646 30.37542 1.000 24.70508 439 ILE A C 1
ATOM 3038 O O . ILE A 1 407 ? 27.09483 32.56854 31.58494 1.000 25.31091 439 ILE A O 1
ATOM 3043 N N . LEU A 1 408 ? 26.19758 32.48049 29.51236 1.000 24.02944 440 LEU A N 1
ATOM 3044 C CA . LEU A 1 408 ? 25.17349 31.50373 29.86406 1.000 24.77474 440 LEU A CA 1
ATOM 3045 C C . LEU A 1 408 ? 25.74645 30.14678 29.48071 1.000 26.89336 440 LEU A C 1
ATOM 3046 O O . LEU A 1 408 ? 25.79199 29.79176 28.29767 1.000 26.62699 440 LEU A O 1
ATOM 3051 N N . GLY A 1 409 ? 26.22053 29.39995 30.47885 1.000 27.95811 441 GLY A N 1
ATOM 3052 C CA . GLY A 1 409 ? 26.97745 28.18667 30.25450 1.000 23.72661 441 GLY A CA 1
ATOM 3053 C C . GLY A 1 409 ? 26.13598 26.94924 30.48170 1.000 22.55913 441 GLY A C 1
ATOM 3054 O O . GLY A 1 409 ? 24.90496 26.98904 30.44680 1.000 23.63860 441 GLY A O 1
ATOM 3055 N N . LEU A 1 410 ? 26.81377 25.83098 30.74361 1.000 23.34513 442 LEU A N 1
ATOM 3056 C CA . LEU A 1 410 ? 26.11363 24.55516 30.73706 1.000 25.10587 442 LEU A CA 1
ATOM 3057 C C . LEU A 1 410 ? 25.08731 24.46072 31.85791 1.000 26.84694 442 LEU A C 1
ATOM 3058 O O . LEU A 1 410 ? 24.09071 23.74436 31.71209 1.000 26.08714 442 LEU A O 1
ATOM 3063 N N . THR A 1 411 ? 25.29718 25.17934 32.97145 1.000 22.95102 443 THR A N 1
ATOM 3064 C CA . THR A 1 411 ? 24.30425 25.20749 34.03933 1.000 24.08129 443 THR A CA 1
ATOM 3065 C C . THR A 1 411 ? 23.11076 26.09284 33.70956 1.000 27.73815 443 THR A C 1
ATOM 3066 O O . THR A 1 411 ? 22.17822 26.18360 34.52085 1.000 30.52621 443 THR A O 1
ATOM 3070 N N . PHE A 1 412 ? 23.11423 26.74452 32.54336 1.000 24.47261 444 PHE A N 1
ATOM 3071 C CA . PHE A 1 412 ? 21.90323 27.32086 31.98860 1.000 25.14646 444 PHE A CA 1
ATOM 3072 C C . PHE A 1 412 ? 21.27671 26.42443 30.92332 1.000 26.93887 444 PHE A C 1
ATOM 3073 O O . PHE A 1 412 ? 20.04738 26.36989 30.82448 1.000 31.18831 444 PHE A O 1
ATOM 3081 N N . PHE A 1 413 ? 22.10433 25.70901 30.14878 1.000 25.50193 445 PHE A N 1
ATOM 3082 C CA . PHE A 1 413 ? 21.60133 24.74354 29.16369 1.000 25.84211 445 PHE A CA 1
ATOM 3083 C C . PHE A 1 413 ? 20.86598 23.58437 29.81702 1.000 25.60856 445 PHE A C 1
ATOM 3084 O O . PHE A 1 413 ? 19.95119 23.00826 29.21660 1.000 24.60007 445 PHE A O 1
ATOM 3092 N N . LYS A 1 414 ? 21.29397 23.18024 31.01290 1.000 24.64687 446 LYS A N 1
ATOM 3093 C CA . LYS A 1 414 ? 20.87574 21.89642 31.56310 1.000 24.30433 446 LYS A CA 1
ATOM 3094 C C . LYS A 1 414 ? 19.36242 21.82803 31.72231 1.000 27.49910 446 LYS A C 1
ATOM 3095 O O . LYS A 1 414 ? 18.73649 22.74341 32.27437 1.000 27.83619 446 LYS A O 1
ATOM 3101 N N . ASN A 1 415 ? 18.78025 20.72577 31.23607 1.000 25.46893 447 ASN A N 1
ATOM 3102 C CA . ASN A 1 415 ? 17.34727 20.45252 31.34292 1.000 23.66983 447 ASN A CA 1
ATOM 3103 C C . ASN A 1 415 ? 16.51204 21.46741 30.56480 1.000 30.43300 447 ASN A C 1
ATOM 3104 O O . ASN A 1 415 ? 15.36390 21.75576 30.91542 1.000 29.76519 447 ASN A O 1
ATOM 3109 N N . ARG A 1 416 ? 17.06801 21.99340 29.47376 1.000 28.94067 448 ARG A N 1
ATOM 3110 C CA . ARG A 1 416 ? 16.27363 22.70293 28.48115 1.000 31.50104 448 ARG A CA 1
ATOM 3111 C C . ARG A 1 416 ? 16.80558 22.38845 27.08905 1.000 30.98056 448 ARG A C 1
ATOM 3112 O O . ARG A 1 416 ? 17.94306 21.95374 26.91502 1.000 30.08135 448 ARG A O 1
ATOM 3120 N N . GLN A 1 417 ? 15.95320 22.58944 26.09229 1.000 26.74576 449 GLN A N 1
ATOM 3121 C CA . GLN A 1 417 ? 16.43027 22.66244 24.71983 1.000 27.81006 449 GLN A CA 1
ATOM 3122 C C . GLN A 1 417 ? 16.87382 24.09418 24.45903 1.000 34.10953 449 GLN A C 1
ATOM 3123 O O . GLN A 1 417 ? 16.14062 25.04233 24.75649 1.000 31.70143 449 GLN A O 1
ATOM 3129 N N . VAL A 1 418 ? 18.09255 24.24884 23.95235 1.000 27.45519 450 VAL A N 1
ATOM 3130 C CA . VAL A 1 418 ? 18.62760 25.54000 23.54807 1.000 26.86799 450 VAL A CA 1
ATOM 3131 C C . VAL A 1 418 ? 18.76591 25.47728 22.03385 1.000 26.84484 450 VAL A C 1
ATOM 3132 O O . VAL A 1 418 ? 19.49753 24.63053 21.50688 1.000 27.74607 450 VAL A O 1
ATOM 3136 N N . ILE A 1 419 ? 18.02936 26.33977 21.34036 1.000 30.36500 451 ILE A N 1
ATOM 3137 C CA . ILE A 1 419 ? 17.71328 26.16371 19.92394 1.000 31.60943 451 ILE A CA 1
ATOM 3138 C C . ILE A 1 419 ? 18.39065 27.28211 19.14146 1.000 27.63863 451 ILE A C 1
ATOM 3139 O O . ILE A 1 419 ? 18.01292 28.45203 19.26857 1.000 34.06536 451 ILE A O 1
ATOM 3144 N N . PHE A 1 420 ? 19.39605 26.92976 18.33239 1.000 30.55655 452 PHE A N 1
ATOM 3145 C CA . PHE A 1 420 ? 20.15584 27.90327 17.54318 1.000 30.94084 452 PHE A CA 1
ATOM 3146 C C . PHE A 1 420 ? 19.57428 27.94653 16.13755 1.000 33.67321 452 PHE A C 1
ATOM 3147 O O . PHE A 1 420 ? 19.88348 27.09836 15.29973 1.000 30.87115 452 PHE A O 1
ATOM 3155 N N . ASP A 1 421 ? 18.72136 28.93781 15.89307 1.000 31.66875 453 ASP A N 1
ATOM 3156 C CA . ASP A 1 421 ? 18.08723 29.13480 14.59271 1.000 37.04345 453 ASP A CA 1
ATOM 3157 C C . ASP A 1 421 ? 18.97914 30.08990 13.81886 1.000 38.83750 453 ASP A C 1
ATOM 3158 O O . ASP A 1 421 ? 18.86182 31.31109 13.92470 1.000 41.86828 453 ASP A O 1
ATOM 3163 N N . ILE A 1 422 ? 19.90660 29.52698 13.04040 1.000 38.24941 454 ILE A N 1
ATOM 3164 C CA . ILE A 1 422 ? 20.89584 30.36397 12.37055 1.000 39.99589 454 ILE A CA 1
ATOM 3165 C C . ILE A 1 422 ? 20.34293 31.01226 11.11179 1.000 46.10900 454 ILE A C 1
ATOM 3166 O O . ILE A 1 422 ? 20.95864 31.94622 10.58535 1.000 55.31200 454 ILE A O 1
ATOM 3171 N N . GLN A 1 423 ? 19.19356 30.54667 10.61876 1.000 41.93907 455 GLN A N 1
ATOM 3172 C CA . GLN A 1 423 ? 18.53117 31.21511 9.50497 1.000 46.89111 455 GLN A CA 1
ATOM 3173 C C . GLN A 1 423 ? 18.00302 32.57746 9.92747 1.000 50.29220 455 GLN A C 1
ATOM 3174 O O . GLN A 1 423 ? 18.23651 33.58461 9.24970 1.000 50.29355 455 GLN A O 1
ATOM 3180 N N . LYS A 1 424 ? 17.29486 32.62462 11.05298 1.000 45.01519 456 LYS A N 1
ATOM 3181 C CA . LYS A 1 424 ? 16.66703 33.83744 11.55642 1.000 49.34168 456 LYS A CA 1
ATOM 3182 C C . LYS A 1 424 ? 17.48461 34.52386 12.64463 1.000 45.01550 456 LYS A C 1
ATOM 3183 O O . LYS A 1 424 ? 17.00780 35.49398 13.23987 1.000 46.81466 456 LYS A O 1
ATOM 3189 N N . ASN A 1 425 ? 18.69467 34.04355 12.92286 1.000 38.56088 457 ASN A N 1
ATOM 3190 C CA . ASN A 1 425 ? 19.58522 34.66363 13.89779 1.000 38.62317 457 ASN A CA 1
ATOM 3191 C C . ASN A 1 425 ? 18.86540 34.88648 15.22667 1.000 39.60852 457 ASN A C 1
ATOM 3192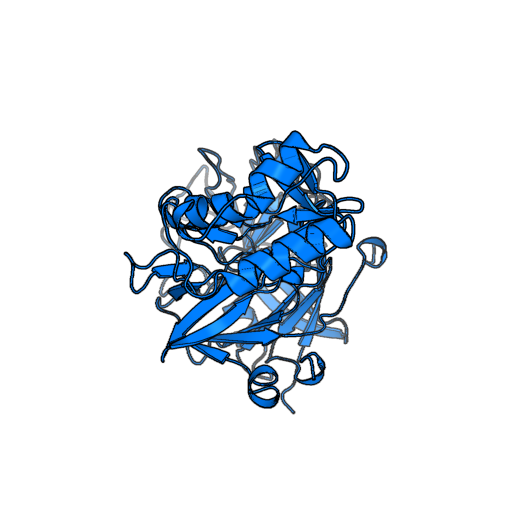 O O . ASN A 1 425 ? 18.77113 35.99829 15.74950 1.000 41.38953 457 ASN A O 1
ATOM 3197 N N . ARG A 1 426 ? 18.34725 33.79156 15.76455 1.000 32.24523 458 ARG A N 1
ATOM 3198 C CA . ARG A 1 426 ? 17.66168 33.82124 17.04633 1.000 32.95325 458 ARG A CA 1
ATOM 3199 C C . ARG A 1 426 ? 17.99027 32.54546 17.79964 1.000 32.44619 458 ARG A C 1
ATOM 3200 O O . ARG A 1 426 ? 18.33245 31.52292 17.20454 1.000 35.43164 458 ARG A O 1
ATOM 3208 N N . ILE A 1 427 ? 17.87885 32.61372 19.12402 1.000 30.05606 459 ILE A N 1
ATOM 3209 C CA . ILE A 1 427 ? 18.10243 31.46452 19.99197 1.000 30.18975 459 ILE A CA 1
ATOM 3210 C C . ILE A 1 427 ? 16.84753 31.26150 20.82899 1.000 33.41545 459 ILE A C 1
ATOM 3211 O O . ILE A 1 427 ? 16.31384 32.22039 21.39741 1.000 35.05865 459 ILE A O 1
ATOM 3216 N N . GLY A 1 428 ? 16.37172 30.01980 20.88259 1.000 31.96662 460 GLY A N 1
ATOM 3217 C CA . GLY A 1 428 ? 15.14637 29.67789 21.58118 1.000 29.88187 460 GLY A CA 1
ATOM 3218 C C . GLY A 1 428 ? 15.43786 28.80372 22.78569 1.000 32.85564 460 GLY A C 1
ATOM 3219 O O . GLY A 1 428 ? 16.43130 28.07106 22.81185 1.000 29.84706 460 GLY A O 1
ATOM 3220 N N . PHE A 1 429 ? 14.55604 28.88416 23.78697 1.000 29.97796 461 PHE A N 1
ATOM 3221 C CA . PHE A 1 429 ? 14.72335 28.16931 25.04375 1.000 31.27914 461 PHE A CA 1
ATOM 3222 C C . PHE A 1 429 ? 13.39058 27.54912 25.43870 1.000 35.35359 461 PHE A C 1
ATOM 3223 O O . PHE A 1 429 ? 12.35190 28.20385 25.34468 1.000 34.71023 461 PHE A O 1
ATOM 3231 N N . VAL A 1 430 ? 13.42018 26.29256 25.88291 1.000 31.24543 462 VAL A N 1
ATOM 3232 C CA . VAL A 1 430 ? 12.21160 25.65654 26.42254 1.000 31.75809 462 VAL A CA 1
ATOM 3233 C C . VAL A 1 430 ? 12.63630 24.53521 27.35710 1.000 33.83366 462 VAL A C 1
ATOM 3234 O O . VAL A 1 430 ? 13.57953 23.79657 27.07294 1.000 32.72166 462 VAL A O 1
ATOM 3238 N N . ASP A 1 431 ? 11.92661 24.41973 28.48341 1.000 32.85581 463 ASP A N 1
ATOM 3239 C CA . ASP A 1 431 ? 12.22100 23.35587 29.43714 1.000 33.67299 463 ASP A CA 1
ATOM 3240 C C . ASP A 1 431 ? 12.01162 21.99675 28.78017 1.000 31.02789 463 ASP A C 1
ATOM 3241 O O . ASP A 1 431 ? 11.05204 21.79225 28.02989 1.000 33.89131 463 ASP A O 1
ATOM 3246 N N . ALA A 1 432 ? 12.90126 21.05245 29.07052 1.000 32.32777 464 ALA A N 1
ATOM 3247 C CA . ALA A 1 432 ? 12.84270 19.78072 28.36519 1.000 32.95208 464 ALA A CA 1
ATOM 3248 C C . ALA A 1 432 ? 13.31336 18.65214 29.26688 1.000 33.94568 464 ALA A C 1
ATOM 3249 O O . ALA A 1 432 ? 14.02330 18.87086 30.25115 1.000 35.37099 464 ALA A O 1
ATOM 3251 N N . ASN A 1 433 ? 12.88180 17.43896 28.92809 1.000 34.75151 465 ASN A N 1
ATOM 3252 C CA . ASN A 1 433 ? 13.45393 16.20986 29.46922 1.000 39.33727 465 ASN A CA 1
ATOM 3253 C C . ASN A 1 433 ? 14.44807 15.70431 28.43040 1.000 37.63330 465 ASN A C 1
ATOM 3254 O O . ASN A 1 433 ? 14.06316 15.01607 27.47598 1.000 38.89517 465 ASN A O 1
ATOM 3259 N N . CYS A 1 434 ? 15.70612 16.05572 28.60583 1.000 34.99610 466 CYS A N 1
ATOM 3260 C CA . CYS A 1 434 ? 16.68706 15.73395 27.58223 1.000 35.18046 466 CYS A CA 1
ATOM 3261 C C . CYS A 1 434 ? 17.09666 14.26903 27.67215 1.000 35.51095 466 CYS A C 1
ATOM 3262 O O . CYS A 1 434 ? 17.10767 13.68780 28.76453 1.000 37.81847 466 CYS A O 1
ATOM 3265 N N . PRO A 1 435 ? 17.44239 13.65730 26.54405 1.000 38.77793 467 PRO A N 1
ATOM 3266 C CA . PRO A 1 435 ? 18.00734 12.30847 26.58593 1.000 40.26386 467 PRO A CA 1
ATOM 3267 C C . PRO A 1 435 ? 19.21267 12.28274 27.51302 1.000 40.30666 467 PRO A C 1
ATOM 3268 O O . PRO A 1 435 ? 19.94865 13.26133 27.63479 1.000 38.47789 467 PRO A O 1
ATOM 3272 N N . SER A 1 436 ? 19.39439 11.15500 28.18715 1.000 38.56267 468 SER A N 1
ATOM 3273 C CA . SER A 1 436 ? 20.50628 10.97296 29.10545 1.000 40.96080 468 SER A CA 1
ATOM 3274 C C . SER A 1 436 ? 21.30719 9.75861 28.66663 1.000 43.73471 468 SER A C 1
ATOM 3275 O O . SER A 1 436 ? 20.73758 8.69173 28.41182 1.000 47.95710 468 SER A O 1
ATOM 3278 N N . HIS A 1 437 ? 22.61909 9.92803 28.55802 1.000 46.92536 469 HIS A N 1
ATOM 3279 C CA . HIS A 1 437 ? 23.50656 8.87229 28.07454 1.000 53.70108 469 HIS A CA 1
ATOM 3280 C C . HIS A 1 437 ? 24.70557 8.75081 28.99854 1.000 59.30966 469 HIS A C 1
ATOM 3281 O O . HIS A 1 437 ? 25.60166 9.61958 28.95949 1.000 60.98453 469 HIS A O 1
ATOM 3288 N N . PRO A 1 438 ? 24.77312 7.71474 29.82992 1.000 51.37728 470 PRO A N 1
ATOM 3289 C CA . PRO A 1 438 ? 25.99886 7.47529 30.59564 1.000 53.56316 470 PRO A CA 1
ATOM 3290 C C . PRO A 1 438 ? 27.17101 7.26870 29.65037 1.000 54.35979 470 PRO A C 1
ATOM 3291 O O . PRO A 1 438 ? 27.00730 6.82644 28.51286 1.000 48.70901 470 PRO A O 1
ATOM 3295 N N . THR A 1 439 ? 28.37072 7.59000 30.13290 1.000 52.33644 471 THR A N 1
ATOM 3296 C CA . THR A 1 439 ? 29.54992 7.40598 29.29433 1.000 54.68681 471 THR A CA 1
ATOM 3297 C C . THR A 1 439 ? 29.81595 5.93520 28.99984 1.000 66.45298 471 THR A C 1
ATOM 3298 O O . THR A 1 439 ? 30.41391 5.61301 27.96624 1.000 60.07883 471 THR A O 1
ATOM 3302 N N . HIS A 1 440 ? 29.38366 5.02862 29.87874 1.000 62.92923 472 HIS A N 1
ATOM 3303 C CA . HIS A 1 440 ? 29.61169 3.61178 29.61900 1.000 59.45904 472 HIS A CA 1
ATOM 3304 C C . HIS A 1 440 ? 28.77475 3.08362 28.45993 1.000 68.00597 472 HIS A C 1
ATOM 3305 O O . HIS A 1 440 ? 29.01632 1.95970 28.00884 1.000 71.91780 472 HIS A O 1
ATOM 3312 N N . THR A 1 441 ? 27.80692 3.85672 27.96733 1.000 62.20220 473 THR A N 1
ATOM 3313 C CA . THR A 1 441 ? 27.03933 3.46579 26.79138 1.000 66.93131 473 THR A CA 1
ATOM 3314 C C . THR A 1 441 ? 27.72464 3.84856 25.48525 1.000 74.63130 473 THR A C 1
ATOM 3315 O O . THR A 1 441 ? 27.27475 3.41799 24.41675 1.000 70.09854 473 THR A O 1
ATOM 3319 N N . ARG A 1 442 ? 28.79173 4.63293 25.54577 1.000 61.78786 474 ARG A N 1
ATOM 3320 C CA . ARG A 1 442 ? 29.49479 5.06459 24.34395 1.000 59.53035 474 ARG A CA 1
ATOM 3321 C C . ARG A 1 442 ? 30.25944 3.89748 23.73134 1.000 70.07115 474 ARG A C 1
ATOM 3322 O O . ARG A 1 442 ? 31.12642 3.31902 24.39998 1.000 69.80418 474 ARG A O 1
ATOM 3330 N N . PRO A 1 443 ? 29.98477 3.52008 22.48304 1.000 65.74571 475 PRO A N 1
ATOM 3331 C CA . PRO A 1 443 ? 30.70646 2.39139 21.88467 1.000 81.85536 475 PRO A CA 1
ATOM 3332 C C . PRO A 1 443 ? 32.20394 2.65429 21.82952 1.000 86.08051 475 PRO A C 1
ATOM 3333 O O . PRO A 1 443 ? 32.65464 3.79350 21.68580 1.000 79.52202 475 PRO A O 1
ATOM 3337 N N . ARG A 1 444 ? 32.97477 1.57712 21.95507 1.000 94.83058 476 ARG A N 1
ATOM 3338 C CA . ARG A 1 444 ? 34.43048 1.65134 21.88057 1.000 91.82140 476 ARG A CA 1
ATOM 3339 C C . ARG A 1 444 ? 34.99445 2.75109 22.77634 1.000 81.89157 476 ARG A C 1
ATOM 3340 O O . ARG A 1 444 ? 35.94849 2.52805 23.52219 1.000 83.38128 476 ARG A O 1
#

Foldseek 3Di:
DADKFKFWWFDACAPQLFIWGWKFWAVVTDIFIATEKQFDFAAEFAEPPQPAFADAQGDHHYQVPGPFKFFAFDDVQDGFQPFGHDPGFGKDWDDPDPPDIFIAGKMKTKIWDAGPVGDIFIDIFIHGHGNHDDDVRNPRHGGYHQHQWQDDVSHGHGDLVSRCVRCVSAASKWKWAAANGIFMIMTRWDDLVFFPCVNVVQSDKDKFFAPDQTFRWGWWQFKDDLNDTQPPVGGIAIAGAISSGSFFADAPSSVVVVVVLVVLLAAADLPPCVSLVVSVVDDLVNDPGGHPRVVLSVQLSVVCSVVVQHWDADPPRWIWTQDQPSDTWMWTQHPPRDTHTQGQSQQWHDDPRTTTGRYYHDDPSHGYPYRSRSYQWMWMQNSVRNMIIIHGGNGDHDHPVNDDD

Nearest PDB structures (foldseek):
  8tyg-assembly1_A  TM=1.002E+00  e=1.798E-90  Plasmodium vivax Sal-1
  8tyf-assembly1_A  TM=9.921E-01  e=9.306E-82  Plasmodium vivax Sal-1
  4zl4-assembly2_B  TM=9.795E-01  e=1.154E-79  Plasmodium vivax
  4ycy-assembly1_A  TM=7.817E-01  e=5.542E-19  Cryphonectria parasitica
  7tbc-assembly1_A  TM=7.602E-01  e=1.022E-17  Plasmodium falciparum

Secondary structure (DSSP, 8-state):
----EEEEEEEETTTTSEEEEEEEETTTTEEEEEEEETT---EEEEBTT-SS----SSPPB-GGG-TT-EE-B-BTTB-STTPPEETTEEEEEEEETTTEEEEEEEEEEEEEEE-TTS-EEEEEEEEEEEEE--GGGGT-SS-EEEE-----TTSPPPHHHHHHHT-TTS-SEEEEEE-SS-EEEEESS--GGGB---HHHHTSPEEEE-SSSSS-EEE--EEEETTEETTTT-S--EEEE-TT-SSEEE-HHHHHHHHHHHHHT--S-TT-HHHHHHHHT--GGGSSS--TTHHHHHHHHHHHHHTT--EEE-GGG-EEES-STTPPPEEEE-GGG-EEEE-HHHHEEEETTEEEE-EEE-STT--EE-HHHHTTEEEEEETTTTEEEEEEB------GGGS--

InterPro domains:
  IPR001461 Aspartic peptidase A1 [PR00792] (68-88)
  IPR001461 Aspartic peptidase A1 [PR00792] (226-239)
  IPR001461 Aspartic peptidase A1 [PR00792] (310-321)
  IPR001461 Aspartic peptidase A1 [PR00792] (438-453)
  IPR001461 Aspartic peptidase A1 [PTHR13683] (51-463)
  IPR001969 Aspartic peptidase, active site [PS00141] (77-88)
  IPR001969 Aspartic peptidase, active site [PS00141] (310-321)
  IPR021109 Aspartic peptidase domain superfamily [G3DSA:2.40.70.10] (58-207)
  IPR021109 Aspartic peptidase domain superfamily [G3DSA:2.40.70.10] (208-487)
  IPR021109 Aspartic peptidase domain superfamily [SSF50630] (58-472)
  IPR032861 Xylanase inhibitor, N-terminal [PF14543] (62-231)
  IPR033121 Peptidase family A1 domain [PF00026] (275-462)
  IPR033121 Peptidase family A1 domain [PS51767] (62-462)
  IPR033866 Plasmepsin 5 [cd06096] (59-467)

GO terms:
  GO:0005789 endoplasmic reticulum membrane (C, EXP)

Radius of gyration: 22.8 Å; Cα contacts (8 Å, |Δi|>4): 984; chains: 1; bounding box: 58×48×68 Å

Organism: Plasmodium vivax (strain Salvador I) (NCBI:txid126793)

Sequence (405 aa):
KDLLYKYKLYGDIDEYAYYFLDIDIGTPEQRISLILDTGSSSLSFPCAGCKNCGVHMENPFNLNNSKTSSILYCENEECPFKLNCVKGKCEYMQSSYYCCEEGGSSQQISGFYFSDVVSVVSYNNERVTFRKLMGCHMHEESLFLYQQATGVLGMSLSKPQGIPTFVNLLFDNAPQLKQVFTICISENNGGELIAGGYDPAYIVRALREAEKVVWENVTRKYYYYIKVRGLDMFGTNMMSSSKGLEMLVDSGSTFTHIPEEDLYNKLNYFFDILCIQDMNNAYDVNKRLKMTNESFNNPLVQFDDFRKSLKSIIAKENMCVKIVDGVQCWKYLEGLPDLFVTLSNNYKMKWQPHSYLYKKESFWCKGIEKQVNNNKPILGLTFFKNRQVIFDIQKNRIGFVDANCPSHPTHTRPR